Protein AF-0000000065802851 (afdb_homodimer)

Foldseek 3Di:
DWAFDPCLQQVFDDSVLGFWTAKDDDDDQKIKTKGWAFLDDPQQHDDPQFTQQVVVQSNQSSVVSNCLVPPQPADRQKDKFWFKKKKAFDRVQGGRDPGIFIKMKMKGKAPFDDDVSHTFWTKMKMFIDTPRHTGMIMITIIGIDHPVVVCVVCPPLALDDQPDDFAQFDDQLLQVHDDSLNGQWADDPDPQKTKGGDDCPRCNLNVDDDSFRDPSSVVSNVSSSVSNNPSVDHARQSIKIKGFAATHGNNFIKMKGKDWDDADPQQKTWIWIFIDDPRHTGMIMITIGGGDRD/DWAFDPCLQQVFDDSVLGFWTAKDDDDPQKIKTKGWAFLDDPQQHDDPQFTAQVVVQSNQSSVVSNCLVPPLPADRQKDKFWFKKKKAFDRVQGGRDPGIFIKMKMKGKAPFDDDVSHTFKTKMKMFIDTPRHTGMIMITIIGIDHPVVVCVVCPPLALDDQPDDFAQFDDQLLQVHDDSLNGQWADDPDPQKTKGGDDCPRCNLNVDDDSFRDPSSVVSNVSSSVSNNPSVDHARQSIKIKGFQATHGNNFIKMKGKDWDDADPQQKTWIWIFIDDPRHTGMIMITIGGGDRD

Nearest PDB structures (foldseek):
  2own-assembly1_A  TM=6.017E-01  e=3.616E-10  Lactiplantibacillus plantarum
  2own-assembly1_B  TM=5.780E-01  e=1.333E-09  Lactiplantibacillus plantarum
  5x04-assembly1_A  TM=5.533E-01  e=1.874E-09  Umbellularia californica
  3bnv-assembly4_H  TM=8.183E-01  e=4.400E-04  Campylobacter jejuni
  3bnv-assembly2_C  TM=6.229E-01  e=7.331E-04  Campylobacter jejuni

Organism: Streptomyces virginiae (NCBI:txid1961)

Secondary structure (DSSP, 8-state):
---PPPGGGGT-S-GGG--EEEEEEEETTEEEEEEEE-S--SSS--BTTB--THHHHHHHHHHHHHHHHHHS-PPTT-EEEEEEEEEEE-GGG-B--SS-EEEEEEEEEEEEEEETTEEEEEEEEEEEEETTEEEEEEEEEEEEE-HHHHHHHHGGGTT----PPPPPPPPGGGGT-SSGGG--EEE-SSTTEEEE---TT-TTTTSS--SS--HHHHHHHHHHHHHHH-TTS-----EEEEEE-S---SSS--EEEEEEPPPPTTS-EEEEEEEEETTEEEEEEEEEE-----/---PPPGGGGT-S-GGG--EEEEEEEETTEEEEEEEE-S--SSS--BTTB--THHHHHHHHHHHHHHHHHHS-PPTT-EEEEEEEEEEE-GGG-B--SS-EEEEEEEEEEEEEEETTEEEEEEEEEEEEETTEEEEEEEEEEEEE-HHHHHHHHGGGTT----PPPPPPPPGGGGT-SSGGG--EEE-SSTTEEEE---TT-TTTTSS--SB--HHHHHHHHHHHHHHH-TTS-----EEEEEE-S--BSSS--EEEEEEPPPPTTS-EEEEEEEEETTEEEEEEEEEE-----

Radius of gyration: 25.06 Å; Cα contacts (8 Å, |Δi|>4): 1372; chains: 2; bounding box: 52×66×61 Å

Structure (mmCIF, N/CA/C/O backbone):
data_AF-0000000065802851-model_v1
#
loop_
_entity.id
_entity.type
_entity.pdbx_description
1 polymer '2-oxo-3-(phosphooxy)propyl 3-oxoalkanoate synthase'
#
loop_
_atom_site.group_PDB
_atom_site.id
_atom_site.type_symbol
_atom_site.label_atom_id
_atom_site.label_alt_id
_atom_site.label_comp_id
_atom_site.label_asym_id
_atom_site.label_entity_id
_atom_site.label_seq_id
_atom_site.pdbx_PDB_ins_code
_atom_site.Cartn_x
_atom_site.Cartn_y
_atom_site.Cartn_z
_atom_site.occupancy
_atom_site.B_iso_or_equiv
_atom_site.auth_seq_id
_atom_site.auth_comp_id
_atom_site.auth_asym_id
_atom_site.auth_atom_id
_atom_site.pdbx_PDB_model_num
ATOM 1 N N . MET A 1 1 ? 20.453 2.562 5.949 1 94.56 1 MET A N 1
ATOM 2 C CA . MET A 1 1 ? 19.156 3.094 5.59 1 94.56 1 MET A CA 1
ATOM 3 C C . MET A 1 1 ? 18.359 2.084 4.758 1 94.56 1 MET A C 1
ATOM 5 O O . MET A 1 1 ? 18.953 1.225 4.102 1 94.56 1 MET A O 1
ATOM 9 N N . THR A 1 2 ? 17.078 2.09 4.828 1 97.19 2 THR A N 1
ATOM 10 C CA . THR A 1 2 ? 16.234 1.016 4.312 1 97.19 2 THR A CA 1
ATOM 11 C C . THR A 1 2 ? 15.398 1.506 3.135 1 97.19 2 THR A C 1
ATOM 13 O O . THR A 1 2 ? 14.703 2.518 3.242 1 97.19 2 THR A O 1
ATOM 16 N N . SER A 1 3 ? 15.516 0.813 2.002 1 98.38 3 SER A N 1
ATOM 17 C CA . SER A 1 3 ? 14.711 1.014 0.799 1 98.38 3 SER A CA 1
ATOM 18 C C . SER A 1 3 ? 14.25 -0.317 0.214 1 98.38 3 SER A C 1
ATOM 20 O O . SER A 1 3 ? 14.727 -1.379 0.621 1 98.38 3 SER A O 1
ATOM 22 N N . THR A 1 4 ? 13.352 -0.28 -0.646 1 98.69 4 THR A N 1
ATOM 23 C CA . THR A 1 4 ? 13.023 -1.49 -1.393 1 98.69 4 THR A CA 1
ATOM 24 C C . THR A 1 4 ? 14.172 -1.878 -2.324 1 98.69 4 THR A C 1
ATOM 26 O O . THR A 1 4 ? 14.977 -1.03 -2.709 1 98.69 4 THR A O 1
ATOM 29 N N . VAL A 1 5 ? 14.281 -3.164 -2.666 1 98.75 5 VAL A N 1
ATOM 30 C CA . VAL A 1 5 ? 15.078 -3.514 -3.834 1 98.75 5 VAL A CA 1
ATOM 31 C C . VAL A 1 5 ? 14.453 -2.918 -5.09 1 98.75 5 VAL A C 1
ATOM 33 O O . VAL A 1 5 ? 13.281 -2.52 -5.078 1 98.75 5 VAL A O 1
ATOM 36 N N . PRO A 1 6 ? 15.25 -2.768 -6.207 1 98.44 6 PRO A N 1
ATOM 37 C CA . PRO A 1 6 ? 14.648 -2.262 -7.445 1 98.44 6 PRO A CA 1
ATOM 38 C C . PRO A 1 6 ? 13.445 -3.082 -7.891 1 98.44 6 PRO A C 1
ATOM 40 O O . PRO A 1 6 ? 13.492 -4.312 -7.891 1 98.44 6 PRO A O 1
ATOM 43 N N . ARG A 1 7 ? 12.375 -2.369 -8.25 1 98.38 7 ARG A N 1
ATOM 44 C CA . ARG A 1 7 ? 11.117 -3.027 -8.602 1 98.38 7 ARG A CA 1
ATOM 45 C C . ARG A 1 7 ? 11.305 -3.959 -9.797 1 98.38 7 ARG A C 1
ATOM 47 O O . ARG A 1 7 ? 10.641 -4.992 -9.891 1 98.38 7 ARG A O 1
ATOM 54 N N . GLU A 1 8 ? 12.219 -3.68 -10.711 1 97.5 8 GLU A N 1
ATOM 55 C CA . GLU A 1 8 ? 12.469 -4.492 -11.898 1 97.5 8 GLU A CA 1
ATOM 56 C C . GLU A 1 8 ? 12.992 -5.875 -11.516 1 97.5 8 GLU A C 1
ATOM 58 O O . GLU A 1 8 ? 12.719 -6.859 -12.203 1 97.5 8 GLU A O 1
ATOM 63 N N . LEU A 1 9 ? 13.648 -5.941 -10.391 1 98.12 9 LEU A N 1
ATOM 64 C CA . LEU A 1 9 ? 14.266 -7.191 -9.961 1 98.12 9 LEU A CA 1
ATOM 65 C C . LEU A 1 9 ? 13.219 -8.164 -9.43 1 98.12 9 LEU A C 1
ATOM 67 O O . LEU A 1 9 ? 13.492 -9.352 -9.273 1 98.12 9 LEU A O 1
ATOM 71 N N . VAL A 1 10 ? 12.039 -7.68 -9.156 1 97.94 10 VAL A N 1
ATOM 72 C CA . VAL A 1 10 ? 11.023 -8.555 -8.586 1 97.94 10 VAL A CA 1
ATOM 73 C C . VAL A 1 10 ? 9.781 -8.547 -9.469 1 97.94 10 VAL A C 1
ATOM 75 O O . VAL A 1 10 ? 8.703 -8.984 -9.055 1 97.94 10 VAL A O 1
ATOM 78 N N . HIS A 1 11 ? 9.859 -7.969 -10.648 1 96.06 11 HIS A N 1
ATOM 79 C CA . HIS A 1 11 ? 8.82 -7.945 -11.672 1 96.06 11 HIS A CA 1
ATOM 80 C C . HIS A 1 11 ? 7.559 -7.254 -11.156 1 96.06 11 HIS A C 1
ATOM 82 O O . HIS A 1 11 ? 6.453 -7.77 -11.328 1 96.06 11 HIS A O 1
ATOM 88 N N . ARG A 1 12 ? 7.758 -6.156 -10.539 1 97.12 12 ARG A N 1
ATOM 89 C CA . ARG A 1 12 ? 6.633 -5.316 -10.133 1 97.12 12 ARG A CA 1
ATOM 90 C C . ARG A 1 12 ? 6.68 -3.965 -10.836 1 97.12 12 ARG A C 1
ATOM 92 O O . ARG A 1 12 ? 7.762 -3.451 -11.133 1 97.12 12 ARG A O 1
ATOM 99 N N . ALA A 1 13 ? 5.484 -3.486 -11.141 1 97.19 13 ALA A N 1
ATOM 100 C CA . ALA A 1 13 ? 5.387 -2.133 -11.688 1 97.19 13 ALA A CA 1
ATOM 101 C C . ALA A 1 13 ? 5.398 -1.095 -10.562 1 97.19 13 ALA A C 1
ATOM 103 O O . ALA A 1 13 ? 6.102 -0.086 -10.656 1 97.19 13 ALA A O 1
ATOM 104 N N . ALA A 1 14 ? 4.664 -1.3 -9.516 1 97.75 14 ALA A N 1
ATOM 105 C CA . ALA A 1 14 ? 4.555 -0.364 -8.406 1 97.75 14 ALA A CA 1
ATOM 106 C C . ALA A 1 14 ? 5.625 -0.637 -7.352 1 97.75 14 ALA A C 1
ATOM 108 O O . ALA A 1 14 ? 5.734 -1.756 -6.844 1 97.75 14 ALA A O 1
ATOM 109 N N . VAL A 1 15 ? 6.355 0.389 -6.941 1 98.31 15 VAL A N 1
ATOM 110 C CA . VAL A 1 15 ? 7.328 0.233 -5.863 1 98.31 15 VAL A CA 1
ATOM 111 C C . VAL A 1 15 ? 6.605 -0.128 -4.566 1 98.31 15 VAL A C 1
ATOM 113 O O . VAL A 1 15 ? 7.152 -0.843 -3.723 1 98.31 15 VAL A O 1
ATOM 116 N N . ALA A 1 16 ? 5.332 0.239 -4.473 1 97.56 16 ALA A N 1
ATOM 117 C CA . ALA A 1 16 ? 4.527 -0.045 -3.285 1 97.56 16 ALA A CA 1
ATOM 118 C C . ALA A 1 16 ? 4.258 -1.541 -3.15 1 97.56 16 ALA A C 1
ATOM 120 O O . ALA A 1 16 ? 3.836 -2.01 -2.09 1 97.56 16 ALA A O 1
ATOM 121 N N . GLU A 1 17 ? 4.48 -2.283 -4.211 1 98.06 17 GLU A N 1
ATOM 122 C CA . GLU A 1 17 ? 4.215 -3.719 -4.199 1 98.06 17 GLU A CA 1
ATOM 123 C C . GLU A 1 17 ? 5.508 -4.516 -4.031 1 98.06 17 GLU A C 1
ATOM 125 O O . GLU A 1 17 ? 5.508 -5.742 -4.164 1 98.06 17 GLU A O 1
ATOM 130 N N . VAL A 1 18 ? 6.598 -3.84 -3.785 1 98.75 18 VAL A N 1
ATOM 131 C CA . VAL A 1 18 ? 7.871 -4.496 -3.512 1 98.75 18 VAL A CA 1
ATOM 132 C C . VAL A 1 18 ? 8.039 -4.691 -2.008 1 98.75 18 VAL A C 1
ATOM 134 O O . VAL A 1 18 ? 8.07 -3.721 -1.248 1 98.75 18 VAL A O 1
ATOM 137 N N . PHE A 1 19 ? 8.203 -5.953 -1.586 1 98.75 19 PHE A N 1
ATOM 138 C CA . PHE A 1 19 ? 8.289 -6.242 -0.159 1 98.75 19 PHE A CA 1
ATOM 139 C C . PHE A 1 19 ? 9.734 -6.469 0.261 1 98.75 19 PHE A C 1
ATOM 141 O O . PHE A 1 19 ? 10.086 -6.281 1.429 1 98.75 19 PHE A O 1
ATOM 148 N N . LEU A 1 20 ? 10.602 -6.863 -0.665 1 98.94 20 LEU A N 1
ATOM 149 C CA . LEU A 1 20 ? 12 -7.133 -0.359 1 98.94 20 LEU A CA 1
ATOM 150 C C . LEU A 1 20 ? 12.789 -5.836 -0.231 1 98.94 20 LEU A C 1
ATOM 152 O O . LEU A 1 20 ? 12.578 -4.895 -0.999 1 98.94 20 LEU A O 1
ATOM 156 N N . THR A 1 21 ? 13.766 -5.824 0.722 1 98.88 21 THR A N 1
ATOM 157 C CA . THR A 1 21 ? 14.492 -4.594 0.994 1 98.88 21 THR A CA 1
ATOM 158 C C . THR A 1 21 ? 16 -4.812 0.86 1 98.88 21 THR A C 1
ATOM 160 O O . THR A 1 21 ? 16.781 -3.859 0.918 1 98.88 21 THR A O 1
ATOM 163 N N . GLY A 1 22 ? 16.484 -6.051 0.744 1 98.75 22 GLY A N 1
ATOM 164 C CA . GLY A 1 22 ? 17.891 -6.316 0.576 1 98.75 22 GLY A CA 1
ATOM 165 C C . GLY A 1 22 ? 18.219 -7.793 0.471 1 98.75 22 GLY A C 1
ATOM 166 O O . GLY A 1 22 ? 17.359 -8.641 0.703 1 98.75 22 GLY A O 1
ATOM 167 N N . TRP A 1 23 ? 19.469 -8.07 -0.029 1 98.75 23 TRP A N 1
ATOM 168 C CA . TRP A 1 23 ? 19.891 -9.469 -0.074 1 98.75 23 TRP A CA 1
ATOM 169 C C . TRP A 1 23 ? 21.422 -9.562 -0.028 1 98.75 23 TRP A C 1
ATOM 171 O O . TRP A 1 23 ? 22.125 -8.586 -0.296 1 98.75 23 TRP A O 1
ATOM 181 N N . SER A 1 24 ? 21.891 -10.68 0.389 1 98.69 24 SER A N 1
ATOM 182 C CA . SER A 1 24 ? 23.312 -11.016 0.333 1 98.69 24 SER A CA 1
ATOM 183 C C . SER A 1 24 ? 23.516 -12.523 0.217 1 98.69 24 SER A C 1
ATOM 185 O O . SER A 1 24 ? 22.719 -13.305 0.738 1 98.69 24 SER A O 1
ATOM 187 N N . ARG A 1 25 ? 24.578 -12.883 -0.43 1 98.44 25 ARG A N 1
ATOM 188 C CA . ARG A 1 25 ? 24.953 -14.289 -0.521 1 98.44 25 ARG A CA 1
ATOM 189 C C . ARG A 1 25 ? 25.719 -14.734 0.721 1 98.44 25 ARG A C 1
ATOM 191 O O . ARG A 1 25 ? 26.688 -14.094 1.123 1 98.44 25 ARG A O 1
ATOM 198 N N . THR A 1 26 ? 25.25 -15.82 1.314 1 98.44 26 THR A N 1
ATOM 199 C CA . THR A 1 26 ? 25.875 -16.281 2.545 1 98.44 26 THR A CA 1
ATOM 200 C C . THR A 1 26 ? 26.656 -17.562 2.309 1 98.44 26 THR A C 1
ATOM 202 O O . THR A 1 26 ? 27.516 -17.938 3.105 1 98.44 26 THR A O 1
ATOM 205 N N . ALA A 1 27 ? 26.375 -18.297 1.332 1 97.31 27 ALA A N 1
ATOM 206 C CA . ALA A 1 27 ? 27.047 -19.5 0.836 1 97.31 27 ALA A CA 1
ATOM 207 C C . ALA A 1 27 ? 26.719 -19.734 -0.636 1 97.31 27 ALA A C 1
ATOM 209 O O . ALA A 1 27 ? 26.016 -18.938 -1.26 1 97.31 27 ALA A O 1
ATOM 210 N N . GLU A 1 28 ? 27.281 -20.719 -1.271 1 94.19 28 GLU A N 1
ATOM 211 C CA . GLU A 1 28 ? 27.141 -20.953 -2.705 1 94.19 28 GLU A CA 1
ATOM 212 C C . GLU A 1 28 ? 25.672 -21 -3.115 1 94.19 28 GLU A C 1
ATOM 214 O O . GLU A 1 28 ? 25.281 -20.359 -4.094 1 94.19 28 GLU A O 1
ATOM 219 N N . ASN A 1 29 ? 24.828 -21.656 -2.484 1 96.62 29 ASN A N 1
ATOM 220 C CA . ASN A 1 29 ? 23.406 -21.766 -2.83 1 96.62 29 ASN A CA 1
ATOM 221 C C . ASN A 1 29 ? 22.516 -21.266 -1.693 1 96.62 29 ASN A C 1
ATOM 223 O O . ASN A 1 29 ? 21.422 -21.781 -1.495 1 96.62 29 ASN A O 1
ATOM 227 N N . ARG A 1 30 ? 23.062 -20.422 -0.847 1 98.69 30 ARG A N 1
ATOM 228 C CA . ARG A 1 30 ? 22.312 -19.906 0.295 1 98.69 30 ARG A CA 1
ATOM 229 C C . ARG A 1 30 ? 22.391 -18.375 0.351 1 98.69 30 ARG A C 1
ATOM 231 O O . ARG A 1 30 ? 23.438 -17.797 0.121 1 98.69 30 ARG A O 1
ATOM 238 N N . PHE A 1 31 ? 21.281 -17.781 0.637 1 98.88 31 PHE A N 1
ATOM 239 C CA . PHE A 1 31 ? 21.188 -16.328 0.618 1 98.88 31 PHE A CA 1
ATOM 240 C C . PHE A 1 31 ? 20.422 -15.828 1.84 1 98.88 31 PHE A C 1
ATOM 242 O O . PHE A 1 31 ? 19.531 -16.5 2.348 1 98.88 31 PHE A O 1
ATOM 249 N N . ALA A 1 32 ? 20.781 -14.664 2.359 1 98.94 32 ALA A N 1
ATOM 250 C CA . ALA A 1 32 ? 20.047 -13.891 3.355 1 98.94 32 ALA A CA 1
ATOM 251 C C . ALA A 1 32 ? 19.359 -12.688 2.717 1 98.94 32 ALA A C 1
ATOM 253 O O . ALA A 1 32 ? 20 -11.922 1.985 1 98.94 32 ALA A O 1
ATOM 254 N N . LEU A 1 33 ? 18.109 -12.594 2.904 1 98.94 33 LEU A N 1
ATOM 255 C CA . LEU A 1 33 ? 17.375 -11.43 2.408 1 98.94 33 LEU A CA 1
ATOM 256 C C . LEU A 1 33 ? 16.688 -10.703 3.547 1 98.94 33 LEU A C 1
ATOM 258 O O . LEU A 1 33 ? 16.641 -11.195 4.676 1 98.94 33 LEU A O 1
ATOM 262 N N . THR A 1 34 ? 16.266 -9.461 3.314 1 98.94 34 THR A N 1
ATOM 263 C CA . THR A 1 34 ? 15.422 -8.68 4.203 1 98.94 34 THR A CA 1
ATOM 264 C C . THR A 1 34 ? 14.164 -8.203 3.475 1 98.94 34 THR A C 1
ATOM 266 O O . THR A 1 34 ? 14.18 -8.031 2.254 1 98.94 34 THR A O 1
ATOM 269 N N . ALA A 1 35 ? 13.125 -8.086 4.207 1 98.94 35 ALA A N 1
ATOM 270 C CA . ALA A 1 35 ? 11.836 -7.641 3.695 1 98.94 35 ALA A CA 1
ATOM 271 C C . ALA A 1 35 ? 11.062 -6.859 4.758 1 98.94 35 ALA A C 1
ATOM 273 O O . ALA A 1 35 ? 11.477 -6.809 5.918 1 98.94 35 ALA A O 1
ATOM 274 N N . GLN A 1 36 ? 10 -6.238 4.348 1 98.88 36 GLN A N 1
ATOM 275 C CA . GLN A 1 36 ? 9.102 -5.578 5.293 1 98.88 36 GLN A CA 1
ATOM 276 C C . GLN A 1 36 ? 7.645 -5.746 4.871 1 98.88 36 GLN A C 1
ATOM 278 O O . GLN A 1 36 ? 7.309 -5.574 3.699 1 98.88 36 GLN A O 1
ATOM 283 N N . TRP A 1 37 ? 6.797 -6.203 5.797 1 98.56 37 TRP A N 1
ATOM 284 C CA . TRP A 1 37 ? 5.352 -6.227 5.598 1 98.56 37 TRP A CA 1
ATOM 285 C C . TRP A 1 37 ? 4.699 -4.988 6.199 1 98.56 37 TRP A C 1
ATOM 287 O O . TRP A 1 37 ? 4.895 -4.688 7.379 1 98.56 37 TRP A O 1
ATOM 297 N N . PRO A 1 38 ? 3.973 -4.262 5.355 1 97.62 38 PRO A N 1
ATOM 298 C CA . PRO A 1 38 ? 3.275 -3.096 5.902 1 97.62 38 PRO A CA 1
ATOM 299 C C . PRO A 1 38 ? 2.107 -3.479 6.809 1 97.62 38 PRO A C 1
ATOM 301 O O . PRO A 1 38 ? 1.514 -4.547 6.637 1 97.62 38 PRO A O 1
ATOM 304 N N . ARG A 1 39 ? 1.733 -2.605 7.73 1 96.5 39 ARG A N 1
ATOM 305 C CA . ARG A 1 39 ? 0.618 -2.861 8.633 1 96.5 39 ARG A CA 1
ATOM 306 C C . ARG A 1 39 ? -0.709 -2.855 7.887 1 96.5 39 ARG A C 1
ATOM 308 O O . ARG A 1 39 ? -1.67 -3.504 8.305 1 96.5 39 ARG A O 1
ATOM 315 N N . ALA A 1 40 ? -0.697 -2.057 6.801 1 95.25 40 ALA A N 1
ATOM 316 C CA . ALA A 1 40 ? -1.895 -1.966 5.969 1 95.25 40 ALA A CA 1
ATOM 317 C C . ALA A 1 40 ? -1.545 -2.096 4.492 1 95.25 40 ALA A C 1
ATOM 319 O O . ALA A 1 40 ? -0.533 -1.557 4.035 1 95.25 40 ALA A O 1
ATOM 320 N N . HIS A 1 41 ? -2.305 -2.801 3.781 1 96.56 41 HIS A N 1
ATOM 321 C CA . HIS A 1 41 ? -2.199 -3.021 2.344 1 96.56 41 HIS A CA 1
ATOM 322 C C . HIS A 1 41 ? -3.576 -3.023 1.685 1 96.56 41 HIS A C 1
ATOM 324 O O . HIS A 1 41 ? -4.559 -3.461 2.287 1 96.56 41 HIS A O 1
ATOM 330 N N . SER A 1 42 ? -3.658 -2.553 0.519 1 95.12 42 SER A N 1
ATOM 331 C CA . SER A 1 42 ? -4.945 -2.35 -0.142 1 95.12 42 SER A CA 1
ATOM 332 C C . SER A 1 42 ? -5.613 -3.68 -0.47 1 95.12 42 SER A C 1
ATOM 334 O O . SER A 1 42 ? -6.836 -3.75 -0.605 1 95.12 42 SER A O 1
ATOM 336 N N . TYR A 1 43 ? -4.852 -4.719 -0.57 1 96.5 43 TYR A N 1
ATOM 337 C CA . TYR A 1 43 ? -5.383 -6.012 -0.982 1 96.5 43 TYR A CA 1
ATOM 338 C C . TYR A 1 43 ? -5.102 -7.078 0.07 1 96.5 43 TYR A C 1
ATOM 340 O O . TYR A 1 43 ? -6.008 -7.809 0.481 1 96.5 43 TYR A O 1
ATOM 348 N N . PHE A 1 44 ? -3.855 -7.152 0.553 1 96.38 44 PHE A N 1
ATOM 349 C CA . PHE A 1 44 ? -3.467 -8.078 1.607 1 96.38 44 PHE A CA 1
ATOM 350 C C . PHE A 1 44 ? -3.805 -7.512 2.98 1 96.38 44 PHE A C 1
ATOM 352 O O . PHE A 1 44 ? -2.912 -7.105 3.727 1 96.38 44 PHE A O 1
ATOM 359 N N . THR A 1 45 ? -5.043 -7.586 3.309 1 93.19 45 THR A N 1
ATOM 360 C CA . THR A 1 45 ? -5.516 -6.977 4.547 1 93.19 45 THR A CA 1
ATOM 361 C C . THR A 1 45 ? -5.383 -7.949 5.715 1 93.19 45 THR A C 1
ATOM 363 O O . THR A 1 45 ? -5.523 -9.164 5.539 1 93.19 45 THR A O 1
ATOM 366 N N . PRO A 1 46 ? -5.113 -7.402 6.82 1 90.69 46 PRO A N 1
ATOM 367 C CA . PRO A 1 46 ? -5.051 -8.281 7.992 1 90.69 46 PRO A CA 1
ATOM 368 C C . PRO A 1 46 ? -6.359 -9.023 8.242 1 90.69 46 PRO A C 1
ATOM 370 O O . PRO A 1 46 ? -7.438 -8.492 7.965 1 90.69 46 PRO A O 1
ATOM 373 N N . VAL A 1 47 ? -6.258 -10.242 8.695 1 86.19 47 VAL A N 1
ATOM 374 C CA . VAL A 1 47 ? -7.395 -11.078 9.07 1 86.19 47 VAL A CA 1
ATOM 375 C C . VAL A 1 47 ? -7.32 -11.406 10.555 1 86.19 47 VAL A C 1
ATOM 377 O O . VAL A 1 47 ? -6.359 -12.023 11.016 1 86.19 47 VAL A O 1
ATOM 380 N N . ASN A 1 48 ? -8.312 -10.961 11.25 1 84.06 48 ASN A N 1
ATOM 381 C CA . ASN A 1 48 ? -8.359 -11.172 12.688 1 84.06 48 ASN A CA 1
ATOM 382 C C . ASN A 1 48 ? -7.07 -10.719 13.367 1 84.06 48 ASN A C 1
ATOM 384 O O . ASN A 1 48 ? -6.5 -11.453 14.18 1 84.06 48 ASN A O 1
ATOM 388 N N . GLY A 1 49 ? -6.484 -9.641 12.898 1 90.19 49 GLY A N 1
ATOM 389 C CA . GLY A 1 49 ? -5.332 -9.023 13.531 1 90.19 49 GLY A CA 1
ATOM 390 C C . GLY A 1 49 ? -4.008 -9.594 13.055 1 90.19 49 GLY A C 1
ATOM 391 O O . GLY A 1 49 ? -2.943 -9.148 13.477 1 90.19 49 GLY A O 1
ATOM 392 N N . CYS A 1 50 ? -4.086 -10.578 12.164 1 94.56 50 CYS A N 1
ATOM 393 C CA . CYS A 1 50 ? -2.885 -11.219 11.641 1 94.56 50 CYS A CA 1
ATOM 394 C C . CYS A 1 50 ? -2.604 -10.773 10.211 1 94.56 50 CYS A C 1
ATOM 396 O O . CYS A 1 50 ? -3.529 -10.484 9.453 1 94.56 50 CYS A O 1
ATOM 398 N N . TYR A 1 51 ? -1.311 -10.719 9.961 1 97.31 51 TYR A N 1
ATOM 399 C CA . TYR A 1 51 ? -0.958 -10.445 8.578 1 97.31 51 TYR A CA 1
ATOM 400 C C . TYR A 1 51 ? -1.604 -11.453 7.637 1 97.31 51 TYR A C 1
ATOM 402 O O . TYR A 1 51 ? -1.736 -12.633 7.98 1 97.31 51 TYR A O 1
ATOM 410 N N . ASP A 1 52 ? -2.057 -11 6.523 1 96.81 52 ASP A N 1
ATOM 411 C CA . ASP A 1 52 ? -2.553 -11.891 5.477 1 96.81 52 ASP A CA 1
ATOM 412 C C . ASP A 1 52 ? -1.49 -12.914 5.078 1 96.81 52 ASP A C 1
ATOM 414 O O . ASP A 1 52 ? -0.407 -12.547 4.621 1 96.81 52 ASP A O 1
ATOM 418 N N . PRO A 1 53 ? -1.754 -14.203 5.172 1 97.88 53 PRO A N 1
ATOM 419 C CA . PRO A 1 53 ? -0.75 -15.219 4.848 1 97.88 53 PRO A CA 1
ATOM 420 C C . PRO A 1 53 ? -0.28 -15.141 3.396 1 97.88 53 PRO A C 1
ATOM 422 O O . PRO A 1 53 ? 0.836 -15.562 3.082 1 97.88 53 PRO A O 1
ATOM 425 N N . LEU A 1 54 ? -1.073 -14.586 2.516 1 97.94 54 LEU A N 1
ATOM 426 C CA . LEU A 1 54 ? -0.659 -14.492 1.119 1 97.94 54 LEU A CA 1
ATOM 427 C C . LEU A 1 54 ? 0.466 -13.477 0.953 1 97.94 54 LEU A C 1
ATOM 429 O O . LEU A 1 54 ? 1.128 -13.445 -0.087 1 97.94 54 LEU A O 1
ATOM 433 N N . LEU A 1 55 ? 0.729 -12.641 1.95 1 98.38 55 LEU A N 1
ATOM 434 C CA . LEU A 1 55 ? 1.943 -11.836 1.954 1 98.38 55 LEU A CA 1
ATOM 435 C C . LEU A 1 55 ? 3.186 -12.719 1.916 1 98.38 55 LEU A C 1
ATOM 437 O O . LEU A 1 55 ? 4.18 -12.367 1.277 1 98.38 55 LEU A O 1
ATOM 441 N N . ALA A 1 56 ? 3.08 -13.812 2.666 1 98.69 56 ALA A N 1
ATOM 442 C CA . ALA A 1 56 ? 4.195 -14.75 2.641 1 98.69 56 ALA A CA 1
ATOM 443 C C . ALA A 1 56 ? 4.406 -15.312 1.238 1 98.69 56 ALA A C 1
ATOM 445 O O . ALA A 1 56 ? 5.539 -15.367 0.748 1 98.69 56 ALA A O 1
ATOM 446 N N . SER A 1 57 ? 3.33 -15.711 0.596 1 98.69 57 SER A N 1
ATOM 447 C CA . SER A 1 57 ? 3.418 -16.25 -0.758 1 98.69 57 SER A CA 1
ATOM 448 C C . SER A 1 57 ? 4.055 -15.242 -1.712 1 98.69 57 SER A C 1
ATOM 450 O O . SER A 1 57 ? 4.953 -15.586 -2.479 1 98.69 57 SER A O 1
ATOM 452 N N . GLU A 1 58 ? 3.57 -14.023 -1.661 1 98.56 58 GLU A N 1
ATOM 453 C CA . GLU A 1 58 ? 4.09 -12.984 -2.549 1 98.56 58 GLU A CA 1
ATOM 454 C C . GLU A 1 58 ? 5.555 -12.688 -2.246 1 98.56 58 GLU A C 1
ATOM 456 O O . GLU A 1 58 ? 6.348 -12.445 -3.16 1 98.56 58 GLU A O 1
ATOM 461 N N . THR A 1 59 ? 5.922 -12.648 -0.969 1 98.88 59 THR A N 1
ATOM 462 C CA . THR A 1 59 ? 7.312 -12.43 -0.58 1 98.88 59 THR A CA 1
ATOM 463 C C . THR A 1 59 ? 8.203 -13.539 -1.12 1 98.88 59 THR A C 1
ATOM 465 O O . THR A 1 59 ? 9.266 -13.273 -1.695 1 98.88 59 THR A O 1
ATOM 468 N N . ILE A 1 60 ? 7.746 -14.766 -0.952 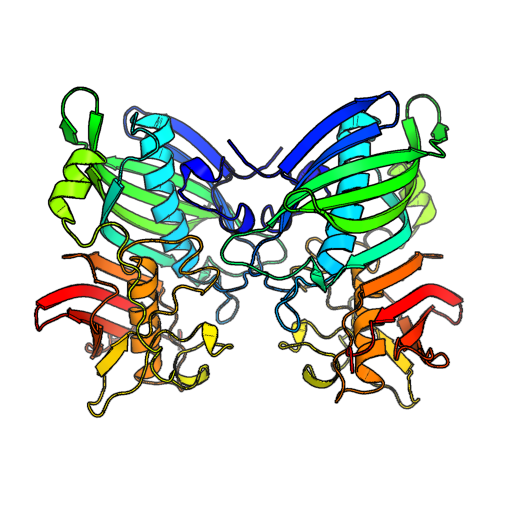1 98.88 60 ILE A N 1
ATOM 469 C CA . ILE A 1 60 ? 8.484 -15.93 -1.435 1 98.88 60 ILE A CA 1
ATOM 470 C C . ILE A 1 60 ? 8.633 -15.859 -2.953 1 98.88 60 ILE A C 1
ATOM 472 O O . ILE A 1 60 ? 9.711 -16.109 -3.492 1 98.88 60 ILE A O 1
ATOM 476 N N . ARG A 1 61 ? 7.578 -15.547 -3.641 1 98.62 61 ARG A N 1
ATOM 477 C CA . ARG A 1 61 ? 7.633 -15.391 -5.09 1 98.62 61 ARG A CA 1
ATOM 478 C C . ARG A 1 61 ? 8.68 -14.352 -5.488 1 98.62 61 ARG A C 1
ATOM 480 O O . ARG A 1 61 ? 9.469 -14.578 -6.41 1 98.62 61 ARG A O 1
ATOM 487 N N . GLN A 1 62 ? 8.734 -13.172 -4.82 1 98.69 62 GLN A N 1
ATOM 488 C CA . GLN A 1 62 ? 9.68 -12.102 -5.133 1 98.69 62 GLN A CA 1
ATOM 489 C C . GLN A 1 62 ? 11.117 -12.555 -4.902 1 98.69 62 GLN A C 1
ATOM 491 O O . GLN A 1 62 ? 12.031 -12.148 -5.633 1 98.69 62 GLN A O 1
ATOM 496 N N . VAL A 1 63 ? 11.289 -13.406 -3.928 1 98.88 63 VAL A N 1
ATOM 497 C CA . VAL A 1 63 ? 12.617 -13.945 -3.643 1 98.88 63 VAL A CA 1
ATOM 498 C C . VAL A 1 63 ? 13.172 -14.641 -4.883 1 98.88 63 VAL A C 1
ATOM 500 O O . VAL A 1 63 ? 14.305 -14.375 -5.301 1 98.88 63 VAL A O 1
ATOM 503 N N . GLY A 1 64 ? 12.359 -15.508 -5.469 1 98.44 64 GLY A N 1
ATOM 504 C CA . GLY A 1 64 ? 12.805 -16.25 -6.641 1 98.44 64 GLY A CA 1
ATOM 505 C C . GLY A 1 64 ? 13.18 -15.352 -7.805 1 98.44 64 GLY A C 1
ATOM 506 O O . GLY A 1 64 ? 14.227 -15.539 -8.43 1 98.44 64 GLY A O 1
ATOM 507 N N . THR A 1 65 ? 12.352 -14.391 -8.078 1 97.75 65 THR A N 1
ATOM 508 C CA . THR A 1 65 ? 12.594 -13.484 -9.195 1 97.75 65 THR A CA 1
ATOM 509 C C . THR A 1 65 ? 13.844 -12.641 -8.945 1 97.75 65 THR A C 1
ATOM 511 O O . THR A 1 65 ? 14.68 -12.484 -9.828 1 97.75 65 THR A O 1
ATOM 514 N N . LEU A 1 66 ? 13.984 -12.109 -7.707 1 98.62 66 LEU A N 1
ATOM 515 C CA . LEU A 1 66 ? 15.141 -11.289 -7.348 1 98.62 66 LEU A CA 1
ATOM 516 C C . LEU A 1 66 ? 16.438 -12.062 -7.547 1 98.62 66 LEU A C 1
ATOM 518 O O . LEU A 1 66 ? 17.344 -11.586 -8.234 1 98.62 66 LEU A O 1
ATOM 522 N N . LEU A 1 67 ? 16.5 -13.227 -6.984 1 98.25 67 LEU A N 1
ATOM 523 C CA . LEU A 1 67 ? 17.75 -13.984 -7.02 1 98.25 67 LEU A CA 1
ATOM 524 C C . LEU A 1 67 ? 18.078 -14.414 -8.445 1 98.25 67 LEU A C 1
ATOM 526 O O . LEU A 1 67 ? 19.266 -14.484 -8.812 1 98.25 67 LEU A O 1
ATOM 530 N N . SER A 1 68 ? 17.062 -14.742 -9.234 1 97.44 68 SER A N 1
ATOM 531 C CA . SER A 1 68 ? 17.281 -15.133 -10.625 1 97.44 68 SER A CA 1
ATOM 532 C C . SER A 1 68 ? 18.031 -14.047 -11.391 1 97.44 68 SER A C 1
ATOM 534 O O . SER A 1 68 ? 19.016 -14.328 -12.086 1 97.44 68 SER A O 1
ATOM 536 N N . HIS A 1 69 ? 17.609 -12.844 -11.234 1 96.94 69 HIS A N 1
ATOM 537 C CA . HIS A 1 69 ? 18.219 -11.734 -11.961 1 96.94 69 HIS A CA 1
ATOM 538 C C . HIS A 1 69 ? 19.531 -11.32 -11.312 1 96.94 69 HIS A C 1
ATOM 540 O O . HIS A 1 69 ? 20.531 -11.102 -12.016 1 96.94 69 HIS A O 1
ATOM 546 N N . ALA A 1 70 ? 19.594 -11.195 -10.039 1 97.06 70 ALA A N 1
ATOM 547 C CA . ALA A 1 70 ? 20.703 -10.562 -9.336 1 97.06 70 ALA A CA 1
ATOM 548 C C . ALA A 1 70 ? 21.859 -11.531 -9.148 1 97.06 70 ALA A C 1
ATOM 550 O O . ALA A 1 70 ? 23.031 -11.117 -9.094 1 97.06 70 ALA A O 1
ATOM 551 N N . GLU A 1 71 ? 21.531 -12.844 -9.047 1 96.44 71 GLU A N 1
ATOM 552 C CA . GLU A 1 71 ? 22.578 -13.758 -8.602 1 96.44 71 GLU A CA 1
ATOM 553 C C . GLU A 1 71 ? 22.781 -14.891 -9.609 1 96.44 71 GLU A C 1
ATOM 555 O O . GLU A 1 71 ? 23.844 -15.516 -9.625 1 96.44 71 GLU A O 1
ATOM 560 N N . PHE A 1 72 ? 21.797 -15.125 -10.484 1 96 72 PHE A N 1
ATOM 561 C CA . PHE A 1 72 ? 21.922 -16.312 -11.328 1 96 72 PHE A CA 1
ATOM 562 C C . PHE A 1 72 ? 21.922 -15.922 -12.805 1 96 72 PHE A C 1
ATOM 564 O O . PHE A 1 72 ? 21.734 -16.781 -13.68 1 96 72 PHE A O 1
ATOM 571 N N . GLY A 1 73 ? 21.984 -14.648 -13.102 1 93.62 73 GLY A N 1
ATOM 572 C CA . GLY A 1 73 ? 22.312 -14.164 -14.43 1 93.62 73 GLY A CA 1
ATOM 573 C C . GLY A 1 73 ? 21.156 -14.203 -15.398 1 93.62 73 GLY A C 1
ATOM 574 O O . GLY A 1 73 ? 21.359 -14.203 -16.609 1 93.62 73 GLY A O 1
ATOM 575 N N . VAL A 1 74 ? 20.016 -14.312 -14.891 1 96.25 74 VAL A N 1
ATOM 576 C CA . VAL A 1 74 ? 18.844 -14.305 -15.773 1 96.25 74 VAL A CA 1
ATOM 577 C C . VAL A 1 74 ? 18.609 -12.898 -16.312 1 96.25 74 VAL A C 1
ATOM 579 O O . VAL A 1 74 ? 18.578 -11.93 -15.547 1 96.25 74 VAL A O 1
ATOM 582 N N . SER A 1 75 ? 18.531 -12.75 -17.641 1 94.06 75 SER A N 1
ATOM 583 C CA . SER A 1 75 ? 18.328 -11.453 -18.281 1 94.06 75 SER A CA 1
ATOM 584 C C . SER A 1 75 ? 16.922 -10.914 -18 1 94.06 75 SER A C 1
ATOM 586 O O . SER A 1 75 ? 15.984 -11.688 -17.828 1 94.06 75 SER A O 1
ATOM 588 N N . PHE A 1 76 ? 17.062 -9.5 -18.141 1 91.19 76 PHE A N 1
ATOM 589 C CA . PHE A 1 76 ? 15.75 -8.883 -18.062 1 91.19 76 PHE A CA 1
ATOM 590 C C . PHE A 1 76 ? 14.922 -9.203 -19.297 1 91.19 76 PHE A C 1
ATOM 592 O O . PHE A 1 76 ? 15.461 -9.266 -20.406 1 91.19 76 PHE A O 1
ATOM 599 N N . GLY A 1 77 ? 13.828 -9.734 -19.359 1 89 77 GLY A N 1
ATOM 600 C CA . GLY A 1 77 ? 12.969 -10.109 -20.469 1 89 77 GLY A CA 1
ATOM 601 C C . GLY A 1 77 ? 12.602 -11.578 -20.469 1 89 77 GLY A C 1
ATOM 602 O O . GLY A 1 77 ? 11.656 -11.984 -21.156 1 89 77 GLY A O 1
ATOM 603 N N . ASP A 1 78 ? 13.555 -12.289 -19.875 1 92.88 78 ASP A N 1
ATOM 604 C CA . ASP A 1 78 ? 13.211 -13.703 -19.766 1 92.88 78 ASP A CA 1
ATOM 605 C C . ASP A 1 78 ? 11.875 -13.891 -19.047 1 92.88 78 ASP A C 1
ATOM 607 O O . ASP A 1 78 ? 11.477 -13.047 -18.25 1 92.88 78 ASP A O 1
ATOM 611 N N . GLN A 1 79 ? 11.281 -14.992 -19.469 1 92.44 79 GLN A N 1
ATOM 612 C CA . GLN A 1 79 ? 9.984 -15.312 -18.875 1 92.44 79 GLN A CA 1
ATOM 613 C C . GLN A 1 79 ? 10.117 -16.406 -17.812 1 92.44 79 GLN A C 1
ATOM 615 O O . GLN A 1 79 ? 10.961 -17.297 -17.938 1 92.44 79 GLN A O 1
ATOM 620 N N . PHE A 1 80 ? 9.312 -16.25 -16.781 1 94 80 PHE A N 1
ATOM 621 C CA . PHE A 1 80 ? 9.32 -17.203 -15.68 1 94 80 PHE A CA 1
ATOM 622 C C . PHE A 1 80 ? 8.078 -18.078 -15.711 1 94 80 PHE A C 1
ATOM 624 O O . PHE A 1 80 ? 6.961 -17.578 -15.844 1 94 80 PHE A O 1
ATOM 631 N N . LEU A 1 81 ? 8.273 -19.391 -15.617 1 94.19 81 LEU A N 1
ATOM 632 C CA . LEU A 1 81 ? 7.203 -20.375 -15.5 1 94.19 81 LEU A CA 1
ATOM 633 C C . LEU A 1 81 ? 7.207 -21.016 -14.117 1 94.19 81 LEU A C 1
ATOM 635 O O . LEU A 1 81 ? 8.023 -21.906 -13.836 1 94.19 81 LEU A O 1
ATOM 639 N N . MET A 1 82 ? 6.305 -20.641 -13.32 1 95.62 82 MET A N 1
ATOM 640 C CA . MET A 1 82 ? 6.23 -21.172 -11.961 1 95.62 82 MET A CA 1
ATOM 641 C C . MET A 1 82 ? 5.52 -22.516 -11.945 1 95.62 82 MET A C 1
ATOM 643 O O . MET A 1 82 ? 4.449 -22.672 -12.539 1 95.62 82 MET A O 1
ATOM 647 N N . TRP A 1 83 ? 6.074 -23.5 -11.289 1 97.69 83 TRP A N 1
ATOM 648 C CA . TRP A 1 83 ? 5.512 -24.844 -11.195 1 97.69 83 TRP A CA 1
ATOM 649 C C . TRP A 1 83 ? 4.754 -25.031 -9.891 1 97.69 83 TRP A C 1
ATOM 651 O O . TRP A 1 83 ? 3.686 -25.641 -9.867 1 97.69 83 TRP A O 1
ATOM 661 N N . ASP A 1 84 ? 5.355 -24.562 -8.891 1 98.62 84 ASP A N 1
ATOM 662 C CA . ASP A 1 84 ? 4.688 -24.672 -7.598 1 98.62 84 ASP A CA 1
ATOM 663 C C . ASP A 1 84 ? 5.102 -23.531 -6.672 1 98.62 84 ASP A C 1
ATOM 665 O O . ASP A 1 84 ? 6.141 -22.906 -6.883 1 98.62 84 ASP A O 1
ATOM 669 N N . LEU A 1 85 ? 4.332 -23.188 -5.738 1 98.88 85 LEU A N 1
ATOM 670 C CA . LEU A 1 85 ? 4.52 -22.219 -4.668 1 98.88 85 LEU A CA 1
ATOM 671 C C . LEU A 1 85 ? 3.773 -22.641 -3.408 1 98.88 85 LEU A C 1
ATOM 673 O O . LEU A 1 85 ? 2.6 -23.016 -3.473 1 98.88 85 LEU A O 1
ATOM 677 N N . HIS A 1 86 ? 4.445 -22.688 -2.301 1 98.88 86 HIS A N 1
ATOM 678 C CA . HIS A 1 86 ? 3.785 -23.078 -1.061 1 98.88 86 HIS A CA 1
ATOM 679 C C . HIS A 1 86 ? 4.227 -22.188 0.1 1 98.88 86 HIS A C 1
ATOM 681 O O . HIS A 1 86 ? 5.309 -21.594 0.058 1 98.88 86 HIS A O 1
ATOM 687 N N . HIS A 1 87 ? 3.383 -22.047 1.057 1 98.88 87 HIS A N 1
ATOM 688 C CA . HIS A 1 87 ? 3.723 -21.359 2.297 1 98.88 87 HIS A CA 1
ATOM 689 C C . HIS A 1 87 ? 3.092 -22.047 3.5 1 98.88 87 HIS A C 1
ATOM 691 O O . HIS A 1 87 ? 2.129 -22.812 3.354 1 98.88 87 HIS A O 1
ATOM 697 N N . SER A 1 88 ? 3.641 -21.938 4.613 1 98.75 88 SER A N 1
ATOM 698 C CA . SER A 1 88 ? 3.105 -22.219 5.941 1 98.75 88 SER A CA 1
ATOM 699 C C . SER A 1 88 ? 3.355 -21.062 6.898 1 98.75 88 SER A C 1
ATOM 701 O O . SER A 1 88 ? 4.504 -20.703 7.172 1 98.75 88 SER A O 1
ATOM 703 N N . VAL A 1 89 ? 2.314 -20.469 7.391 1 98.38 89 VAL A N 1
ATOM 704 C CA . VAL A 1 89 ? 2.418 -19.328 8.281 1 98.38 89 VAL A CA 1
ATOM 705 C C . VAL A 1 89 ? 2.016 -19.734 9.695 1 98.38 89 VAL A C 1
ATOM 707 O O . VAL A 1 89 ? 1.093 -20.531 9.883 1 98.38 89 VAL A O 1
ATOM 710 N N . ARG A 1 90 ? 2.691 -19.172 10.688 1 97.19 90 ARG A N 1
ATOM 711 C CA . ARG A 1 90 ? 2.336 -19.297 12.094 1 97.19 90 ARG A CA 1
ATOM 712 C C . ARG A 1 90 ? 1.553 -18.078 12.578 1 97.19 90 ARG A C 1
ATOM 714 O O . ARG A 1 90 ? 2.143 -17.078 13 1 97.19 90 ARG A O 1
ATOM 721 N N . PRO A 1 91 ? 0.251 -18.266 12.617 1 93.94 91 PRO A N 1
ATOM 722 C CA . PRO A 1 91 ? -0.568 -17.078 12.891 1 93.94 91 PRO A CA 1
ATOM 723 C C . PRO A 1 91 ? -0.295 -16.469 14.266 1 93.94 91 PRO A C 1
ATOM 725 O O . PRO A 1 91 ? -0.398 -15.258 14.445 1 93.94 91 PRO A O 1
ATOM 728 N N . GLU A 1 92 ? 0.131 -17.266 15.219 1 93.5 92 GLU A N 1
ATOM 729 C CA . GLU A 1 92 ? 0.402 -16.781 16.562 1 93.5 92 GLU A CA 1
ATOM 730 C C . GLU A 1 92 ? 1.616 -15.867 16.594 1 93.5 92 GLU A C 1
ATOM 732 O O . GLU A 1 92 ? 1.795 -15.094 17.547 1 93.5 92 GLU A O 1
ATOM 737 N N . GLN A 1 93 ? 2.43 -15.969 15.578 1 95.44 93 GLN A N 1
ATOM 738 C CA . GLN A 1 93 ? 3.631 -15.148 15.492 1 95.44 93 GLN A CA 1
ATOM 739 C C . GLN A 1 93 ? 3.473 -14.047 14.445 1 95.44 93 GLN A C 1
ATOM 741 O O . GLN A 1 93 ? 4.387 -13.242 14.234 1 95.44 93 GLN A O 1
ATOM 746 N N . ALA A 1 94 ? 2.334 -14.016 13.805 1 95.88 94 ALA A N 1
ATOM 747 C CA . ALA A 1 94 ? 2.16 -13.125 12.664 1 95.88 94 ALA A CA 1
ATOM 748 C C . ALA A 1 94 ? 1.147 -12.023 12.969 1 95.88 94 ALA A C 1
ATOM 750 O O . ALA A 1 94 ? 0.416 -11.578 12.086 1 95.88 94 ALA A O 1
ATOM 751 N N . GLY A 1 95 ? 1.066 -11.672 14.203 1 96.19 95 GLY A N 1
ATOM 752 C CA . GLY A 1 95 ? 0.193 -10.57 14.586 1 96.19 95 GLY A CA 1
ATOM 753 C C . GLY A 1 95 ? 0.682 -9.227 14.086 1 96.19 95 GLY A C 1
ATOM 754 O O . GLY A 1 95 ? 1.885 -8.953 14.086 1 96.19 95 GLY A O 1
ATOM 755 N N . VAL A 1 96 ? -0.261 -8.391 13.664 1 95.44 96 VAL A N 1
ATOM 756 C CA . VAL A 1 96 ? 0.082 -7.035 13.258 1 95.44 96 VAL A CA 1
ATOM 757 C C . VAL A 1 96 ? 0.308 -6.164 14.484 1 95.44 96 VAL A C 1
ATOM 759 O O . VAL A 1 96 ? -0.584 -6.023 15.328 1 95.44 96 VAL A O 1
ATOM 762 N N . GLY A 1 97 ? 1.445 -5.59 14.625 1 92 97 GLY A N 1
ATOM 763 C CA . GLY A 1 97 ? 1.771 -4.742 15.766 1 92 97 GLY A CA 1
ATOM 764 C C . GLY A 1 97 ? 1.666 -3.262 15.453 1 92 97 GLY A C 1
ATOM 765 O O . GLY A 1 97 ? 0.877 -2.857 14.594 1 92 97 GLY A O 1
ATOM 766 N N . ALA A 1 98 ? 2.416 -2.469 16.203 1 90.38 98 ALA A N 1
ATOM 767 C CA . ALA A 1 98 ? 2.352 -1.012 16.109 1 90.38 98 ALA A CA 1
ATOM 768 C C . ALA A 1 98 ? 3.287 -0.484 15.023 1 90.38 98 ALA A C 1
ATOM 770 O O . ALA A 1 98 ? 3.271 0.708 14.711 1 90.38 98 ALA A O 1
ATOM 771 N N . ALA A 1 99 ? 4.094 -1.352 14.492 1 94 99 ALA A N 1
ATOM 772 C CA . ALA A 1 99 ? 5.039 -1.009 13.43 1 94 99 ALA A CA 1
ATOM 773 C C . ALA A 1 99 ? 5.016 -2.049 12.32 1 94 99 ALA A C 1
ATOM 775 O O . ALA A 1 99 ? 4.535 -3.168 12.516 1 94 99 ALA A O 1
ATOM 776 N N . PRO A 1 100 ? 5.438 -1.646 11.102 1 97.12 100 PRO A N 1
ATOM 777 C CA . PRO A 1 100 ? 5.586 -2.674 10.07 1 97.12 100 PRO A CA 1
ATOM 778 C C . PRO A 1 100 ? 6.5 -3.818 10.508 1 97.12 100 PRO A C 1
ATOM 780 O O . PRO A 1 100 ? 7.34 -3.641 11.391 1 97.12 100 PRO A O 1
ATOM 783 N N . ALA A 1 101 ? 6.293 -4.965 9.961 1 97.75 101 ALA A N 1
ATOM 784 C CA . ALA A 1 101 ? 7.117 -6.117 10.312 1 97.75 101 ALA A CA 1
ATOM 785 C C . ALA A 1 101 ? 8.406 -6.129 9.5 1 97.75 101 ALA A C 1
ATOM 787 O O . ALA A 1 101 ? 8.383 -6.305 8.281 1 97.75 101 ALA A O 1
ATOM 788 N N . ASP A 1 102 ? 9.5 -5.914 10.164 1 98.19 102 ASP A N 1
ATOM 789 C CA . ASP A 1 102 ? 10.805 -6.129 9.547 1 98.19 102 ASP A CA 1
ATOM 790 C C . ASP A 1 102 ? 11.18 -7.609 9.562 1 98.19 102 ASP A C 1
ATOM 792 O O . ASP A 1 102 ? 11.266 -8.219 10.633 1 98.19 102 ASP A O 1
ATOM 796 N N . LEU A 1 103 ? 11.461 -8.141 8.391 1 98.81 103 LEU A N 1
ATOM 797 C CA . LEU A 1 103 ? 11.664 -9.578 8.266 1 98.81 103 LEU A CA 1
ATOM 798 C C . LEU A 1 103 ? 13.094 -9.898 7.832 1 98.81 103 LEU A C 1
ATOM 800 O O . LEU A 1 103 ? 13.711 -9.117 7.102 1 98.81 103 LEU A O 1
ATOM 804 N N . GLU A 1 104 ? 13.547 -10.969 8.297 1 98.88 104 GLU A N 1
ATOM 805 C CA . GLU A 1 104 ? 14.75 -11.633 7.797 1 98.88 104 GLU A CA 1
ATOM 806 C C . GLU A 1 104 ? 14.414 -12.961 7.141 1 98.88 104 GLU A C 1
ATOM 808 O O . GLU A 1 104 ? 13.609 -13.734 7.672 1 98.88 104 GLU A O 1
ATOM 813 N N . LEU A 1 105 ? 14.984 -13.188 5.988 1 98.94 105 LEU A N 1
ATOM 814 C CA . LEU A 1 105 ? 14.727 -14.422 5.254 1 98.94 105 LEU A CA 1
ATOM 815 C C . LEU A 1 105 ? 16 -15.234 5.078 1 98.94 105 LEU A C 1
ATOM 817 O O . LEU A 1 105 ? 17.062 -14.68 4.789 1 98.94 105 LEU A O 1
ATOM 821 N N . ASP A 1 106 ? 15.906 -16.484 5.305 1 98.94 106 ASP A N 1
ATOM 822 C CA . ASP A 1 106 ? 16.922 -17.453 4.926 1 98.94 106 ASP A CA 1
ATOM 823 C C . ASP A 1 106 ? 16.469 -18.297 3.736 1 98.94 106 ASP A C 1
ATOM 825 O O . ASP A 1 106 ? 15.414 -18.922 3.779 1 98.94 106 ASP A O 1
ATOM 829 N N . VAL A 1 107 ? 17.281 -18.312 2.67 1 98.94 107 VAL A N 1
ATOM 830 C CA . VAL A 1 107 ? 16.875 -18.953 1.423 1 98.94 107 VAL A CA 1
ATOM 831 C C . VAL A 1 107 ? 17.906 -20 1.016 1 98.94 107 VAL A C 1
ATOM 833 O O . VAL A 1 107 ? 19.094 -19.719 0.96 1 98.94 107 VAL A O 1
ATOM 836 N N . ILE A 1 108 ? 17.469 -21.141 0.75 1 98.88 108 ILE A N 1
ATOM 837 C CA . ILE A 1 108 ? 18.297 -22.219 0.23 1 98.88 108 ILE A CA 1
ATOM 838 C C . ILE A 1 108 ? 17.812 -22.625 -1.155 1 98.88 108 ILE A C 1
ATOM 840 O O . ILE A 1 108 ? 16.672 -23.062 -1.312 1 98.88 108 ILE A O 1
ATOM 844 N N . CYS A 1 109 ? 18.703 -22.516 -2.141 1 98.56 109 CYS A N 1
ATOM 845 C CA . CYS A 1 109 ? 18.391 -22.906 -3.51 1 98.56 109 CYS A CA 1
ATOM 846 C C . CYS A 1 109 ? 18.844 -24.344 -3.787 1 98.56 109 CYS A C 1
ATOM 848 O O . CYS A 1 109 ? 19.891 -24.766 -3.309 1 98.56 109 CYS A O 1
ATOM 850 N N . SER A 1 110 ? 18.062 -25.031 -4.484 1 98.38 110 SER A N 1
ATOM 851 C CA . SER A 1 110 ? 18.359 -26.406 -4.883 1 98.38 110 SER A CA 1
ATOM 852 C C . SER A 1 110 ? 17.859 -26.703 -6.285 1 98.38 110 SER A C 1
ATOM 854 O O . SER A 1 110 ? 17.156 -25.875 -6.887 1 98.38 110 SER A O 1
ATOM 856 N N . ASP A 1 111 ? 18.297 -27.891 -6.855 1 97.62 111 ASP A N 1
ATOM 857 C CA . ASP A 1 111 ? 17.891 -28.328 -8.188 1 97.62 111 ASP A CA 1
ATOM 858 C C . ASP A 1 111 ? 18.141 -27.219 -9.219 1 97.62 111 ASP A C 1
ATOM 860 O O . ASP A 1 111 ? 17.234 -26.875 -9.992 1 97.62 111 ASP A O 1
ATOM 864 N N . ILE A 1 112 ? 19.281 -26.641 -9.086 1 97.19 112 ILE A N 1
ATOM 865 C CA . ILE A 1 112 ? 19.656 -25.562 -9.992 1 97.19 112 ILE A CA 1
ATOM 866 C C . ILE A 1 112 ? 20.078 -26.141 -11.336 1 97.19 112 ILE A C 1
ATOM 868 O O . ILE A 1 112 ? 21.094 -26.844 -11.43 1 97.19 112 ILE A O 1
ATOM 872 N N . ARG A 1 113 ? 19.297 -25.859 -12.312 1 97.06 113 ARG A N 1
ATOM 873 C CA . ARG A 1 113 ? 19.562 -26.328 -13.672 1 97.06 113 ARG A CA 1
ATOM 874 C C . ARG A 1 113 ? 20 -25.172 -14.57 1 97.06 113 ARG A C 1
ATOM 876 O O . ARG A 1 113 ? 19.453 -24.078 -14.484 1 97.06 113 ARG A O 1
ATOM 883 N N . ARG A 1 114 ? 20.984 -25.5 -15.461 1 94.38 114 ARG A N 1
ATOM 884 C CA . ARG A 1 114 ? 21.531 -24.469 -16.344 1 94.38 114 ARG A CA 1
ATOM 885 C C . ARG A 1 114 ? 21.562 -24.938 -17.797 1 94.38 114 ARG A C 1
ATOM 887 O O . ARG A 1 114 ? 21.609 -26.141 -18.047 1 94.38 114 ARG A O 1
ATOM 894 N N . ARG A 1 115 ? 21.359 -24.016 -18.609 1 89.25 115 ARG A N 1
ATOM 895 C CA . ARG A 1 115 ? 21.656 -24.172 -20.031 1 89.25 115 ARG A CA 1
ATOM 896 C C . ARG A 1 115 ? 22.828 -23.281 -20.438 1 89.25 115 ARG A C 1
ATOM 898 O O . ARG A 1 115 ? 22.625 -22.094 -20.75 1 89.25 115 ARG A O 1
ATOM 905 N N . GLY A 1 116 ? 24 -23.859 -20.453 1 85.56 116 GLY A N 1
ATOM 906 C CA . GLY A 1 116 ? 25.172 -23.016 -20.562 1 85.56 116 GLY A CA 1
ATOM 907 C C . GLY A 1 116 ? 25.391 -22.141 -19.344 1 85.56 116 GLY A C 1
ATOM 908 O O . GLY A 1 116 ? 25.406 -22.641 -18.203 1 85.56 116 GLY A O 1
ATOM 909 N N . ARG A 1 117 ? 25.484 -20.906 -19.625 1 84.81 117 ARG A N 1
ATOM 910 C CA . ARG A 1 117 ? 25.688 -19.953 -18.531 1 84.81 117 ARG A CA 1
ATOM 911 C C . ARG A 1 117 ? 24.359 -19.438 -17.984 1 84.81 117 ARG A C 1
ATOM 913 O O . ARG A 1 117 ? 24.328 -18.797 -16.938 1 84.81 117 ARG A O 1
ATOM 920 N N . ARG A 1 118 ? 23.344 -19.828 -18.594 1 87.56 118 ARG A N 1
ATOM 921 C CA . ARG A 1 118 ? 22.047 -19.281 -18.25 1 87.56 118 ARG A CA 1
ATOM 922 C C . ARG A 1 118 ? 21.281 -20.203 -17.312 1 87.56 118 ARG A C 1
ATOM 924 O O . ARG A 1 118 ? 21.312 -21.422 -17.469 1 87.56 118 ARG A O 1
ATOM 931 N N . LEU A 1 119 ? 20.656 -19.641 -16.344 1 94.75 119 LEU A N 1
ATOM 932 C CA . LEU A 1 119 ? 19.766 -20.406 -15.477 1 94.75 119 LEU A CA 1
ATOM 933 C C . LEU A 1 119 ? 18.547 -20.906 -16.234 1 94.75 119 LEU A C 1
ATOM 935 O O . LEU A 1 119 ? 17.859 -20.109 -16.891 1 94.75 119 LEU A O 1
ATOM 939 N N . ALA A 1 120 ? 18.266 -22.172 -16.156 1 95.94 120 ALA A N 1
ATOM 940 C CA . ALA A 1 120 ? 17.109 -22.766 -16.812 1 95.94 120 ALA A CA 1
ATOM 941 C C . ALA A 1 120 ? 15.969 -22.969 -15.812 1 95.94 120 ALA A C 1
ATOM 943 O O . ALA A 1 120 ? 14.797 -22.969 -16.188 1 95.94 120 ALA A O 1
ATOM 944 N N . GLY A 1 121 ? 16.297 -23.203 -14.586 1 97.56 121 GLY A N 1
ATOM 945 C CA . GLY A 1 121 ? 15.297 -23.375 -13.539 1 97.56 121 GLY A CA 1
ATOM 946 C C . GLY A 1 121 ? 15.906 -23.703 -12.188 1 97.56 121 GLY A C 1
ATOM 947 O O . GLY A 1 121 ? 17.094 -24.031 -12.094 1 97.56 121 GLY A O 1
ATOM 948 N N . MET A 1 122 ? 15.125 -23.609 -11.156 1 97.94 122 MET A N 1
ATOM 949 C CA . MET A 1 122 ? 15.594 -23.953 -9.82 1 97.94 122 MET A CA 1
ATOM 950 C C . MET A 1 122 ? 14.422 -24.141 -8.859 1 97.94 122 MET A C 1
ATOM 952 O O . MET A 1 122 ? 13.281 -23.812 -9.195 1 97.94 122 MET A O 1
ATOM 956 N N . ARG A 1 123 ? 14.695 -24.734 -7.77 1 98.69 123 ARG A N 1
ATOM 957 C CA . ARG A 1 123 ? 13.852 -24.781 -6.582 1 98.69 123 ARG A CA 1
ATOM 958 C C . ARG A 1 123 ? 14.492 -24.016 -5.43 1 98.69 123 ARG A C 1
ATOM 960 O O . ARG A 1 123 ? 15.711 -23.891 -5.363 1 98.69 123 ARG A O 1
ATOM 967 N N . TYR A 1 124 ? 13.695 -23.422 -4.582 1 98.81 124 TYR A N 1
ATOM 968 C CA . TYR A 1 124 ? 14.234 -22.797 -3.379 1 98.81 124 TYR A CA 1
ATOM 969 C C . TYR A 1 124 ? 13.25 -22.922 -2.219 1 98.81 124 TYR A C 1
ATOM 971 O O . TYR A 1 124 ? 12.047 -23.109 -2.43 1 98.81 124 TYR A O 1
ATOM 979 N N . GLU A 1 125 ? 13.805 -22.922 -1.027 1 98.94 125 GLU A N 1
ATOM 980 C CA . GLU A 1 125 ? 13.07 -22.891 0.236 1 98.94 125 GLU A CA 1
ATOM 981 C C . GLU A 1 125 ? 13.422 -21.641 1.043 1 98.94 125 GLU A C 1
ATOM 983 O O . GLU A 1 125 ? 14.578 -21.203 1.055 1 98.94 125 GLU A O 1
ATOM 988 N N . VAL A 1 126 ? 12.43 -21.109 1.704 1 98.94 126 VAL A N 1
ATOM 989 C CA . VAL A 1 126 ? 12.594 -19.859 2.422 1 98.94 126 VAL A CA 1
ATOM 990 C C . VAL A 1 126 ? 12.086 -20.016 3.854 1 98.94 126 VAL A C 1
ATOM 992 O O . VAL A 1 126 ? 11.031 -20.594 4.086 1 98.94 126 VAL A O 1
ATOM 995 N N . THR A 1 127 ? 12.789 -19.547 4.789 1 98.94 127 THR A N 1
ATOM 996 C CA . THR A 1 127 ? 12.336 -19.328 6.156 1 98.94 127 THR A CA 1
ATOM 997 C C . THR A 1 127 ? 12.273 -17.828 6.477 1 98.94 127 THR A C 1
ATOM 999 O O . THR A 1 127 ? 13.25 -17.109 6.277 1 98.94 127 THR A O 1
ATOM 1002 N N . LEU A 1 128 ? 11.133 -17.375 6.902 1 98.94 128 LEU A N 1
ATOM 1003 C CA . LEU A 1 128 ? 10.922 -15.984 7.266 1 98.94 128 LEU A CA 1
ATOM 1004 C C . LEU A 1 128 ? 10.938 -15.805 8.781 1 98.94 128 LEU A C 1
ATOM 1006 O O . LEU A 1 128 ? 10.227 -16.516 9.5 1 98.94 128 LEU A O 1
ATOM 1010 N N . TYR A 1 129 ? 11.703 -14.82 9.203 1 98.88 129 TYR A N 1
ATOM 1011 C CA . TYR A 1 129 ? 11.82 -14.508 10.625 1 98.88 129 TYR A CA 1
ATOM 1012 C C . TYR A 1 129 ? 11.336 -13.094 10.914 1 98.88 129 TYR A C 1
ATOM 1014 O O . TYR A 1 129 ? 11.57 -12.172 10.117 1 98.88 129 TYR A O 1
ATOM 1022 N N . CYS A 1 130 ? 10.695 -12.914 12 1 98 130 CYS A N 1
ATOM 1023 C CA . CYS A 1 130 ? 10.375 -11.617 12.586 1 98 130 CYS A CA 1
ATOM 1024 C C . CYS A 1 130 ? 10.758 -11.57 14.062 1 98 130 CYS A C 1
ATOM 1026 O O . CYS A 1 130 ? 10.258 -12.375 14.852 1 98 130 CYS A O 1
ATOM 1028 N N . GLY A 1 131 ? 11.625 -10.648 14.469 1 95.38 131 GLY A N 1
ATOM 1029 C CA . GLY A 1 131 ? 12.094 -10.609 15.844 1 95.38 131 GLY A CA 1
ATOM 1030 C C . GLY A 1 131 ? 12.758 -11.906 16.281 1 95.38 131 GLY A C 1
ATOM 1031 O O . GLY A 1 131 ? 12.523 -12.375 17.406 1 95.38 131 GLY A O 1
ATOM 1032 N N . GLY A 1 132 ? 13.367 -12.531 15.398 1 96.69 132 GLY A N 1
ATOM 1033 C CA . GLY A 1 132 ? 14.102 -13.742 15.727 1 96.69 132 GLY A CA 1
ATOM 1034 C C . GLY A 1 132 ? 13.242 -14.992 15.719 1 96.69 132 GLY A C 1
ATOM 1035 O O . GLY A 1 132 ? 13.75 -16.109 15.867 1 96.69 132 GLY A O 1
ATOM 1036 N N . GLN A 1 133 ? 11.953 -14.836 15.562 1 98 133 GLN A N 1
ATOM 1037 C CA . GLN A 1 133 ? 11.031 -15.969 15.555 1 98 133 GLN A CA 1
ATOM 1038 C C . GLN A 1 133 ? 10.594 -16.312 14.133 1 98 133 GLN A C 1
ATOM 1040 O O . GLN A 1 133 ? 10.375 -15.406 13.312 1 98 133 GLN A O 1
ATOM 1045 N N . VAL A 1 134 ? 10.422 -17.641 13.891 1 98.69 134 VAL A N 1
ATOM 1046 C CA . VAL A 1 134 ? 9.922 -18.062 12.586 1 98.69 134 VAL A CA 1
ATOM 1047 C C . VAL A 1 134 ? 8.445 -17.703 12.461 1 98.69 134 VAL A C 1
ATOM 1049 O O . VAL A 1 134 ? 7.617 -18.141 13.258 1 98.69 134 VAL A O 1
ATOM 1052 N N . ILE A 1 135 ? 8.125 -16.969 11.445 1 98.31 135 ILE A N 1
ATOM 1053 C CA . ILE A 1 135 ? 6.742 -16.547 11.25 1 98.31 135 ILE A CA 1
ATOM 1054 C C . ILE A 1 135 ? 6.129 -17.328 10.086 1 98.31 135 ILE A C 1
ATOM 1056 O O . ILE A 1 135 ? 4.91 -17.516 10.039 1 98.31 135 ILE A O 1
ATOM 1060 N N . ALA A 1 136 ? 6.949 -17.766 9.172 1 98.81 136 ALA A N 1
ATOM 1061 C CA . ALA A 1 136 ? 6.469 -18.5 8.008 1 98.81 136 ALA A CA 1
ATOM 1062 C C . ALA A 1 136 ? 7.598 -19.297 7.348 1 98.81 136 ALA A C 1
ATOM 1064 O O . ALA A 1 136 ? 8.773 -18.984 7.543 1 98.81 136 ALA A O 1
ATOM 1065 N N . THR A 1 137 ? 7.301 -20.281 6.66 1 98.94 137 THR A N 1
ATOM 1066 C CA . THR A 1 137 ? 8.172 -21.031 5.762 1 98.94 137 THR A CA 1
ATOM 1067 C C . THR A 1 137 ? 7.492 -21.25 4.414 1 98.94 137 THR A C 1
ATOM 1069 O O . THR A 1 137 ? 6.273 -21.094 4.293 1 98.94 137 THR A O 1
ATOM 1072 N N . GLY A 1 138 ? 8.25 -21.578 3.418 1 98.88 138 GLY A N 1
ATOM 1073 C CA . GLY A 1 138 ? 7.699 -21.891 2.105 1 98.88 138 GLY A CA 1
ATOM 1074 C C . GLY A 1 138 ? 8.766 -22.094 1.044 1 98.88 138 GLY A C 1
ATOM 1075 O O . GLY A 1 138 ? 9.93 -22.312 1.364 1 98.88 138 GLY A O 1
ATOM 1076 N N . GLY A 1 139 ? 8.305 -22.109 -0.166 1 98.88 139 GLY A N 1
ATOM 1077 C CA . GLY A 1 139 ? 9.203 -22.328 -1.288 1 98.88 139 GLY A CA 1
ATOM 1078 C C . GLY A 1 139 ? 8.484 -22.359 -2.627 1 98.88 139 GLY A C 1
ATOM 1079 O O . GLY A 1 139 ? 7.27 -22.156 -2.691 1 98.88 139 GLY A O 1
ATOM 1080 N N . ALA A 1 140 ? 9.289 -22.531 -3.652 1 98.88 140 ALA A N 1
ATOM 1081 C CA . ALA A 1 140 ? 8.75 -22.562 -5.012 1 98.88 140 ALA A CA 1
ATOM 1082 C C . ALA A 1 140 ? 9.734 -23.234 -5.973 1 98.88 140 ALA A C 1
ATOM 1084 O O . ALA A 1 140 ? 10.883 -23.484 -5.613 1 98.88 140 ALA A O 1
ATOM 1085 N N . ALA A 1 141 ? 9.258 -23.562 -7.078 1 98.75 141 ALA A N 1
ATOM 1086 C CA . ALA A 1 141 ? 10.047 -24.047 -8.211 1 98.75 141 ALA A CA 1
ATOM 1087 C C . ALA A 1 141 ? 9.57 -23.422 -9.516 1 98.75 141 ALA A C 1
ATOM 1089 O O . ALA A 1 141 ? 8.367 -23.203 -9.703 1 98.75 141 ALA A O 1
ATOM 1090 N N . PHE A 1 142 ? 10.5 -23.141 -10.375 1 98.06 142 PHE A N 1
ATOM 1091 C CA . PHE A 1 142 ? 10.141 -22.5 -11.633 1 98.06 142 PHE A CA 1
ATOM 1092 C C . PHE A 1 142 ? 11.195 -22.766 -12.695 1 98.06 142 PHE A C 1
ATOM 1094 O O . PHE A 1 142 ? 12.281 -23.25 -12.391 1 98.06 142 PHE A O 1
ATOM 1101 N N . ASP A 1 143 ? 10.852 -22.5 -13.922 1 97.06 143 ASP A N 1
ATOM 1102 C CA . ASP A 1 143 ? 11.781 -22.453 -15.047 1 97.06 143 ASP A CA 1
ATOM 1103 C C . ASP A 1 143 ? 11.875 -21.047 -15.625 1 97.06 143 ASP A C 1
ATOM 1105 O O . ASP A 1 143 ? 10.992 -20.219 -15.398 1 97.06 143 ASP A O 1
ATOM 1109 N N . CYS A 1 144 ? 12.938 -20.766 -16.281 1 95.69 144 CYS A N 1
ATOM 1110 C CA . CYS A 1 144 ? 13.148 -19.547 -17.047 1 95.69 144 CYS A CA 1
ATOM 1111 C C . CYS A 1 144 ? 13.312 -19.844 -18.531 1 95.69 144 CYS A C 1
ATOM 1113 O O . CYS A 1 144 ? 13.961 -20.828 -18.891 1 95.69 144 CYS A O 1
ATOM 1115 N N . THR A 1 145 ? 12.695 -19.047 -19.297 1 92.44 145 THR A N 1
ATOM 1116 C CA . THR A 1 145 ? 12.805 -19.25 -20.734 1 92.44 145 THR A CA 1
ATOM 1117 C C . THR A 1 145 ? 13.109 -17.938 -21.453 1 92.44 145 THR A C 1
ATOM 1119 O O . THR A 1 145 ? 12.656 -16.875 -21.016 1 92.44 145 THR A O 1
ATOM 1122 N N . SER A 1 146 ? 13.828 -18.031 -22.547 1 90.75 146 SER A N 1
ATOM 1123 C CA . SER A 1 146 ? 14.109 -16.859 -23.359 1 90.75 146 SER A CA 1
ATOM 1124 C C . SER A 1 146 ? 12.852 -16.359 -24.062 1 90.75 146 SER A C 1
ATOM 1126 O O . SER A 1 146 ? 11.891 -17.109 -24.234 1 90.75 146 SER A O 1
ATOM 1128 N N . PRO A 1 147 ? 12.93 -15.102 -24.438 1 90.19 147 PRO A N 1
ATOM 1129 C CA . PRO A 1 147 ? 11.781 -14.57 -25.172 1 90.19 147 PRO A CA 1
ATOM 1130 C C . PRO A 1 147 ? 11.461 -15.367 -26.438 1 90.19 147 PRO A C 1
ATOM 1132 O O . PRO A 1 147 ? 10.281 -15.594 -26.75 1 90.19 147 PRO A O 1
ATOM 1135 N N . ALA A 1 148 ? 12.445 -15.828 -27.125 1 90 148 ALA A N 1
ATOM 1136 C CA . ALA A 1 148 ? 12.242 -16.594 -28.359 1 90 148 ALA A CA 1
ATOM 1137 C C . ALA A 1 148 ? 11.539 -17.922 -28.062 1 90 148 ALA A C 1
ATOM 1139 O O . ALA A 1 148 ? 10.594 -18.281 -28.766 1 90 148 ALA A O 1
ATOM 1140 N N . VAL A 1 149 ? 12.008 -18.578 -27.109 1 88.69 149 VAL A N 1
ATOM 1141 C CA . VAL A 1 149 ? 11.414 -19.844 -26.719 1 88.69 149 VAL A CA 1
ATOM 1142 C C . VAL A 1 149 ? 9.992 -19.641 -26.219 1 88.69 149 VAL A C 1
ATOM 1144 O O . VAL A 1 149 ? 9.086 -20.406 -26.531 1 88.69 149 VAL A O 1
ATOM 1147 N N . TYR A 1 150 ? 9.844 -18.625 -25.484 1 90.75 150 TYR A N 1
ATOM 1148 C CA . TYR A 1 150 ? 8.531 -18.297 -24.953 1 90.75 150 TYR A CA 1
ATOM 1149 C C . TYR A 1 150 ? 7.539 -18.016 -26.078 1 90.75 150 TYR A C 1
ATOM 1151 O O . TYR A 1 150 ? 6.395 -18.484 -26.031 1 90.75 150 TYR A O 1
ATOM 1159 N N . GLN A 1 151 ? 7.914 -17.266 -27.016 1 89.44 151 GLN A N 1
ATOM 1160 C CA . GLN A 1 151 ? 7.082 -16.984 -28.172 1 89.44 151 GLN A CA 1
ATOM 1161 C C . GLN A 1 151 ? 6.645 -18.266 -28.875 1 89.44 151 GLN A C 1
ATOM 1163 O O . GLN A 1 151 ? 5.508 -18.375 -29.328 1 89.44 151 GLN A O 1
ATOM 1168 N N . ARG A 1 152 ? 7.488 -19.156 -28.953 1 89.06 152 ARG A N 1
ATOM 1169 C CA . ARG A 1 152 ? 7.16 -20.453 -29.547 1 89.06 152 ARG A CA 1
ATOM 1170 C C . ARG A 1 152 ? 6.148 -21.203 -28.703 1 89.06 152 ARG A C 1
ATOM 1172 O O . ARG A 1 152 ? 5.219 -21.828 -29.234 1 89.06 152 ARG A O 1
ATOM 1179 N N . LEU A 1 153 ? 6.391 -21.125 -27.469 1 85.62 153 LEU A N 1
ATOM 1180 C CA . LEU A 1 153 ? 5.52 -21.828 -26.531 1 85.62 153 LEU A CA 1
ATOM 1181 C C . LEU A 1 153 ? 4.109 -21.234 -26.562 1 85.62 153 LEU A C 1
ATOM 1183 O O . LEU A 1 153 ? 3.127 -21.984 -26.531 1 85.62 153 LEU A O 1
ATOM 1187 N N . ARG A 1 154 ? 4.012 -19.922 -26.656 1 87.62 154 ARG A N 1
ATOM 1188 C CA . ARG A 1 154 ? 2.729 -19.234 -26.547 1 87.62 154 ARG A CA 1
ATOM 1189 C C . ARG A 1 154 ? 2.051 -19.125 -27.906 1 87.62 154 ARG A C 1
ATOM 1191 O O . ARG A 1 154 ? 0.825 -19.031 -28 1 87.62 154 ARG A O 1
ATOM 1198 N N . GLY A 1 155 ? 2.846 -19.172 -28.922 1 81.5 155 GLY A N 1
ATOM 1199 C CA . GLY A 1 155 ? 2.293 -18.984 -30.25 1 81.5 155 GLY A CA 1
ATOM 1200 C C . GLY A 1 155 ? 1.515 -17.688 -30.406 1 81.5 155 GLY A C 1
ATOM 1201 O O . GLY A 1 155 ? 2.021 -16.609 -30.078 1 81.5 155 GLY A O 1
ATOM 1202 N N . ASP A 1 156 ? 0.21 -17.906 -30.891 1 73.88 156 ASP A N 1
ATOM 1203 C CA . ASP A 1 156 ? -0.654 -16.766 -31.172 1 73.88 156 ASP A CA 1
ATOM 1204 C C . ASP A 1 156 ? -1.174 -16.141 -29.891 1 73.88 156 ASP A C 1
ATOM 1206 O O . ASP A 1 156 ? -1.825 -15.086 -29.922 1 73.88 156 ASP A O 1
ATOM 1210 N N . ARG A 1 157 ? -0.82 -16.656 -28.812 1 74.38 157 ARG A N 1
ATOM 1211 C CA . ARG A 1 157 ? -1.386 -16.188 -27.547 1 74.38 157 ARG A CA 1
ATOM 1212 C C . ARG A 1 157 ? -0.439 -15.227 -26.844 1 74.38 157 ARG A C 1
ATOM 1214 O O . ARG A 1 157 ? -0.766 -14.695 -25.781 1 74.38 157 ARG A O 1
ATOM 1221 N N . VAL A 1 158 ? 0.613 -14.992 -27.547 1 69.88 158 VAL A N 1
ATOM 1222 C CA . VAL A 1 158 ? 1.538 -14 -27.016 1 69.88 158 VAL A CA 1
ATOM 1223 C C . VAL A 1 158 ? 0.886 -12.617 -27.031 1 69.88 158 VAL A C 1
ATOM 1225 O O . VAL A 1 158 ? 0.399 -12.172 -28.062 1 69.88 158 VAL A O 1
ATOM 1228 N N . GLY A 1 159 ? 0.692 -12 -25.953 1 64.44 159 GLY A N 1
ATOM 1229 C CA . GLY A 1 159 ? 0.097 -10.672 -25.859 1 64.44 159 GLY A CA 1
ATOM 1230 C C . GLY A 1 159 ? -1.418 -10.695 -25.922 1 64.44 159 GLY A C 1
ATOM 1231 O O . GLY A 1 159 ? -2.055 -9.648 -26.047 1 64.44 159 GLY A O 1
ATOM 1232 N N . ALA A 1 160 ? -2.047 -11.922 -26 1 63.69 160 ALA A N 1
ATOM 1233 C CA . ALA A 1 160 ? -3.502 -12.016 -26.094 1 63.69 160 ALA A CA 1
ATOM 1234 C C . ALA A 1 160 ? -4.172 -11.352 -24.891 1 63.69 160 ALA A C 1
ATOM 1236 O O . ALA A 1 160 ? -3.727 -11.516 -23.75 1 63.69 160 ALA A O 1
ATOM 1237 N N . THR A 1 161 ? -4.809 -10.156 -25.078 1 63.72 161 THR A N 1
ATOM 1238 C CA . THR A 1 161 ? -5.699 -9.562 -24.094 1 63.72 161 THR A CA 1
ATOM 1239 C C . THR A 1 161 ? -7.125 -10.07 -24.266 1 63.72 161 THR A C 1
ATOM 1241 O O . THR A 1 161 ? -7.543 -10.367 -25.391 1 63.72 161 THR A O 1
ATOM 1244 N N . GLY A 1 162 ? -7.531 -11.062 -23.406 1 59.88 162 GLY A N 1
ATOM 1245 C CA . GLY A 1 162 ? -8.875 -11.586 -23.594 1 59.88 162 GLY A CA 1
ATOM 1246 C C . GLY A 1 162 ? -9.961 -10.578 -23.219 1 59.88 162 GLY A C 1
ATOM 1247 O O . GLY A 1 162 ? -10.094 -10.203 -22.062 1 59.88 162 GLY A O 1
ATOM 1248 N N . VAL A 1 163 ? -10.414 -9.852 -24.094 1 63 163 VAL A N 1
ATOM 1249 C CA . VAL A 1 163 ? -11.539 -8.945 -23.891 1 63 163 VAL A CA 1
ATOM 1250 C C . VAL A 1 163 ? -12.805 -9.742 -23.609 1 63 163 VAL A C 1
ATOM 1252 O O . VAL A 1 163 ? -13.539 -10.102 -24.531 1 63 163 VAL A O 1
ATOM 1255 N N . ARG A 1 164 ? -12.852 -10.445 -22.5 1 78.5 164 ARG A N 1
ATOM 1256 C CA . ARG A 1 164 ? -14.109 -11.086 -22.125 1 78.5 164 ARG A CA 1
ATOM 1257 C C . ARG A 1 164 ? -14.844 -10.273 -21.062 1 78.5 164 ARG A C 1
ATOM 1259 O O . ARG A 1 164 ? -14.219 -9.625 -20.219 1 78.5 164 ARG A O 1
ATOM 1266 N N . PRO A 1 165 ? -16.188 -10.289 -21.266 1 88.31 165 PRO A N 1
ATOM 1267 C CA . PRO A 1 165 ? -16.953 -9.648 -20.203 1 88.31 165 PRO A CA 1
ATOM 1268 C C . PRO A 1 165 ? -16.672 -10.242 -18.812 1 88.31 165 PRO A C 1
ATOM 1270 O O . PRO A 1 165 ? -16.484 -11.453 -18.703 1 88.31 165 PRO A O 1
ATOM 1273 N N . LEU A 1 166 ? -16.531 -9.43 -17.891 1 93.81 166 LEU A N 1
ATOM 1274 C CA . LEU A 1 166 ? -16.281 -9.859 -16.516 1 93.81 166 LEU A CA 1
ATOM 1275 C C . LEU A 1 166 ? -17.547 -10.438 -15.898 1 93.81 166 LEU A C 1
ATOM 1277 O O . LEU A 1 166 ? -18.578 -9.766 -15.828 1 93.81 166 LEU A O 1
ATOM 1281 N N . PRO A 1 167 ? -17.547 -11.688 -15.508 1 95.88 167 PRO A N 1
ATOM 1282 C CA . PRO A 1 167 ? -18.734 -12.258 -14.852 1 95.88 167 PRO A CA 1
ATOM 1283 C C . PRO A 1 167 ? -19.078 -11.547 -13.547 1 95.88 167 PRO A C 1
ATOM 1285 O O . PRO A 1 167 ? -18.234 -10.836 -12.984 1 95.88 167 PRO A O 1
ATOM 1288 N N . GLN A 1 168 ? -20.312 -11.75 -13.086 1 96.94 168 GLN A N 1
ATOM 1289 C CA . GLN A 1 168 ? -20.781 -11.109 -11.859 1 96.94 168 GLN A CA 1
ATOM 1290 C C . GLN A 1 168 ? -20.047 -11.664 -10.641 1 96.94 168 GLN A C 1
ATOM 1292 O O . GLN A 1 168 ? -19.922 -12.883 -10.484 1 96.94 168 GLN A O 1
ATOM 1297 N N . PRO A 1 169 ? -19.562 -10.781 -9.828 1 98.38 169 PRO A N 1
ATOM 1298 C CA . PRO A 1 169 ? -18.844 -11.242 -8.648 1 98.38 169 PRO A CA 1
ATOM 1299 C C . PRO A 1 169 ? -19.75 -11.844 -7.586 1 98.38 169 PRO A C 1
ATOM 1301 O O . PRO A 1 169 ? -20.922 -11.453 -7.477 1 98.38 169 PRO A O 1
ATOM 1304 N N . LEU A 1 170 ? -19.234 -12.805 -6.824 1 98.38 170 LEU A N 1
ATOM 1305 C CA . LEU A 1 170 ? -19.891 -13.164 -5.57 1 98.38 170 LEU A CA 1
ATOM 1306 C C . LEU A 1 170 ? -19.969 -11.969 -4.633 1 98.38 170 LEU A C 1
ATOM 1308 O O . LEU A 1 170 ? -19.281 -10.969 -4.836 1 98.38 170 LEU A O 1
ATOM 1312 N N . ALA A 1 171 ? -20.938 -12.086 -3.652 1 97.5 171 ALA A N 1
ATOM 1313 C CA . ALA A 1 171 ? -20.922 -11.07 -2.604 1 97.5 171 ALA A CA 1
ATOM 1314 C C . ALA A 1 171 ? -19.578 -11.031 -1.884 1 97.5 171 ALA A C 1
ATOM 1316 O O . ALA A 1 171 ? -19.078 -12.07 -1.43 1 97.5 171 ALA A O 1
ATOM 1317 N N . PRO A 1 172 ? -18.984 -9.867 -1.787 1 96.62 172 PRO A N 1
ATOM 1318 C CA . PRO A 1 172 ? -17.641 -9.797 -1.193 1 96.62 172 PRO A CA 1
ATOM 1319 C C . PRO A 1 172 ? -17.562 -10.469 0.174 1 96.62 172 PRO A C 1
ATOM 1321 O O . PRO A 1 172 ? -16.641 -11.242 0.437 1 96.62 172 PRO A O 1
ATOM 1324 N N . ALA A 1 173 ? -18.5 -10.281 0.995 1 94.06 173 ALA A N 1
ATOM 1325 C CA . ALA A 1 173 ? -18.5 -10.828 2.35 1 94.06 173 ALA A CA 1
ATOM 1326 C C . ALA A 1 173 ? -18.469 -12.352 2.328 1 94.06 173 ALA A C 1
ATOM 1328 O O . ALA A 1 173 ? -17.906 -12.977 3.232 1 94.06 173 ALA A O 1
ATOM 1329 N N . SER A 1 174 ? -19.047 -12.938 1.316 1 97.12 174 SER A N 1
ATOM 1330 C CA . SER A 1 174 ? -19.109 -14.391 1.233 1 97.12 174 SER A CA 1
ATOM 1331 C C . SER A 1 174 ? -17.75 -15 0.933 1 97.12 174 SER A C 1
ATOM 1333 O O . SER A 1 174 ? -17.547 -16.203 1.099 1 97.12 174 SER A O 1
ATOM 1335 N N . VAL A 1 175 ? -16.844 -14.188 0.488 1 97.62 175 VAL A N 1
ATOM 1336 C CA . VAL A 1 175 ? -15.531 -14.711 0.136 1 97.62 175 VAL A CA 1
ATOM 1337 C C . VAL A 1 175 ? -14.453 -14.008 0.957 1 97.62 175 VAL A C 1
ATOM 1339 O O . VAL A 1 175 ? -13.273 -14.039 0.601 1 97.62 175 VAL A O 1
ATOM 1342 N N . GLY A 1 176 ? -14.828 -13.25 1.952 1 94.25 176 GLY A N 1
ATOM 1343 C CA . GLY A 1 176 ? -13.891 -12.633 2.877 1 94.25 176 GLY A CA 1
ATOM 1344 C C . GLY A 1 176 ? -13.25 -11.375 2.322 1 94.25 176 GLY A C 1
ATOM 1345 O O . GLY A 1 176 ? -12.109 -11.055 2.664 1 94.25 176 GLY A O 1
ATOM 1346 N N . ARG A 1 177 ? -13.891 -10.703 1.399 1 94.81 177 ARG A N 1
ATOM 1347 C CA . ARG A 1 177 ? -13.383 -9.461 0.829 1 94.81 177 ARG A CA 1
ATOM 1348 C C . ARG A 1 177 ? -14.297 -8.281 1.168 1 94.81 177 ARG A C 1
ATOM 1350 O O . ARG A 1 177 ? -15.445 -8.477 1.562 1 94.81 177 ARG A O 1
ATOM 1357 N N . PHE A 1 178 ? -13.742 -7.062 0.992 1 88.38 178 PHE A N 1
ATOM 1358 C CA . PHE A 1 178 ? -14.508 -5.859 1.299 1 88.38 178 PHE A CA 1
ATOM 1359 C C . PHE A 1 178 ? -15.039 -5.215 0.024 1 88.38 178 PHE A C 1
ATOM 1361 O O . PHE A 1 178 ? -16.125 -4.648 0.019 1 88.38 178 PHE A O 1
ATOM 1368 N N . LEU A 1 179 ? -14.273 -5.359 -1.023 1 91.69 179 LEU A N 1
ATOM 1369 C CA . LEU A 1 179 ? -14.609 -4.684 -2.271 1 91.69 179 LEU A CA 1
ATOM 1370 C C . LEU A 1 179 ? -15.008 -5.691 -3.346 1 91.69 179 LEU A C 1
ATOM 1372 O O . LEU A 1 179 ? -14.398 -6.758 -3.457 1 91.69 179 LEU A O 1
ATOM 1376 N N . THR A 1 180 ? -15.914 -5.312 -4.18 1 94.62 180 THR A N 1
ATOM 1377 C CA . THR A 1 180 ? -16.344 -6.156 -5.289 1 94.62 180 THR A CA 1
ATOM 1378 C C . THR A 1 180 ? -15.203 -6.391 -6.27 1 94.62 180 THR A C 1
ATOM 1380 O O . THR A 1 180 ? -15.086 -7.473 -6.848 1 94.62 180 THR A O 1
ATOM 1383 N N . THR A 1 181 ? -14.344 -5.414 -6.359 1 93.44 181 THR A N 1
ATOM 1384 C CA . THR A 1 181 ? -13.234 -5.496 -7.309 1 93.44 181 THR A CA 1
ATOM 1385 C C . THR A 1 181 ? -12.227 -6.555 -6.871 1 93.44 181 THR A C 1
ATOM 1387 O O . THR A 1 181 ? -11.414 -7.016 -7.68 1 93.44 181 THR A O 1
ATOM 1390 N N . ASP A 1 182 ? -12.305 -6.949 -5.609 1 96.62 182 ASP A N 1
ATOM 1391 C CA . ASP A 1 182 ? -11.344 -7.906 -5.07 1 96.62 182 ASP A CA 1
ATOM 1392 C C . ASP A 1 182 ? -11.875 -9.336 -5.168 1 96.62 182 ASP A C 1
ATOM 1394 O O . ASP A 1 182 ? -11.188 -10.281 -4.793 1 96.62 182 ASP A O 1
ATOM 1398 N N . VAL A 1 183 ? -13.102 -9.477 -5.672 1 98.38 183 VAL A N 1
ATOM 1399 C CA . VAL A 1 183 ? -13.727 -10.789 -5.793 1 98.38 183 VAL A CA 1
ATOM 1400 C C . VAL A 1 183 ? -13.32 -11.438 -7.117 1 98.38 183 VAL A C 1
ATOM 1402 O O . VAL A 1 183 ? -13.492 -10.844 -8.188 1 98.38 183 VAL A O 1
ATOM 1405 N N . VAL A 1 184 ? -12.82 -12.695 -7.016 1 98.69 184 VAL A N 1
ATOM 1406 C CA . VAL A 1 184 ? -12.305 -13.336 -8.227 1 98.69 184 VAL A CA 1
ATOM 1407 C C . VAL A 1 184 ? -13.164 -14.547 -8.57 1 98.69 184 VAL A C 1
ATOM 1409 O O . VAL A 1 184 ? -12.766 -15.383 -9.383 1 98.69 184 VAL A O 1
ATOM 1412 N N . LEU A 1 185 ? -14.305 -14.703 -7.93 1 98.81 185 LEU A N 1
ATOM 1413 C CA . LEU A 1 185 ? -15.18 -15.836 -8.203 1 98.81 185 LEU A CA 1
ATOM 1414 C C . LEU A 1 185 ? -16.578 -15.367 -8.594 1 98.81 185 LEU A C 1
ATOM 1416 O O . LEU A 1 185 ? -17.094 -14.406 -8.023 1 98.81 185 LEU A O 1
ATOM 1420 N N . SER A 1 186 ? -17.125 -16.047 -9.461 1 98.56 186 SER A N 1
ATOM 1421 C CA . SER A 1 186 ? -18.516 -15.867 -9.875 1 98.56 186 SER A CA 1
ATOM 1422 C C . SER A 1 186 ? -19.312 -17.156 -9.703 1 98.56 186 SER A C 1
ATOM 1424 O O . SER A 1 186 ? -18.812 -18.25 -9.984 1 98.56 186 SER A O 1
ATOM 1426 N N . ALA A 1 187 ? -20.5 -17 -9.367 1 97.69 187 ALA A N 1
ATOM 1427 C CA . ALA A 1 187 ? -21.359 -18.156 -9.086 1 97.69 187 ALA A CA 1
ATOM 1428 C C . ALA A 1 187 ? -21.703 -18.906 -10.367 1 97.69 187 ALA A C 1
ATOM 1430 O O . ALA A 1 187 ? -21.797 -18.312 -11.438 1 97.69 187 ALA A O 1
ATOM 1431 N N . THR A 1 188 ? -21.859 -20.203 -10.188 1 97.12 188 THR A N 1
ATOM 1432 C CA . THR A 1 188 ? -22.453 -21.078 -11.203 1 97.12 188 THR A CA 1
ATOM 1433 C C . THR A 1 188 ? -23.656 -21.812 -10.656 1 97.12 188 THR A C 1
ATOM 1435 O O . THR A 1 188 ? -24.125 -21.531 -9.555 1 97.12 188 THR A O 1
ATOM 1438 N N . GLU A 1 189 ? -24.156 -22.672 -11.477 1 95.81 189 GLU A N 1
ATOM 1439 C CA . GLU A 1 189 ? -25.297 -23.469 -11.047 1 95.81 189 GLU A CA 1
ATOM 1440 C C . GLU A 1 189 ? -24.859 -24.672 -10.211 1 95.81 189 GLU A C 1
ATOM 1442 O O . GLU A 1 189 ? -25.672 -25.297 -9.531 1 95.81 189 GLU A O 1
ATOM 1447 N N . ARG A 1 190 ? -23.688 -24.984 -10.203 1 95.81 190 ARG A N 1
ATOM 1448 C CA . ARG A 1 190 ? -23.172 -26.156 -9.484 1 95.81 190 ARG A CA 1
ATOM 1449 C C . ARG A 1 190 ? -22.578 -25.75 -8.141 1 95.81 190 ARG A C 1
ATOM 1451 O O . ARG A 1 190 ? -21.828 -24.766 -8.062 1 95.81 190 ARG A O 1
ATOM 1458 N N . PRO A 1 191 ? -22.922 -26.484 -7.164 1 95.38 191 PRO A N 1
ATOM 1459 C CA . PRO A 1 191 ? -22.328 -26.188 -5.859 1 95.38 191 PRO A CA 1
ATOM 1460 C C . PRO A 1 191 ? -20.812 -26.406 -5.832 1 95.38 191 PRO A C 1
ATOM 1462 O O . PRO A 1 191 ? -20.312 -27.328 -6.477 1 95.38 191 PRO A O 1
ATOM 1465 N N . LEU A 1 192 ? -20.156 -25.578 -5.086 1 97.88 192 LEU A N 1
ATOM 1466 C CA . LEU A 1 192 ? -18.719 -25.656 -4.844 1 97.88 192 LEU A CA 1
ATOM 1467 C C . LEU A 1 192 ? -17.938 -25.547 -6.148 1 97.88 192 LEU A C 1
ATOM 1469 O O . LEU A 1 192 ? -16.844 -26.109 -6.273 1 97.88 192 LEU A O 1
ATOM 1473 N N . GLU A 1 193 ? -18.531 -25.047 -7.145 1 98.38 193 GLU A N 1
ATOM 1474 C CA . GLU A 1 193 ? -17.906 -24.672 -8.414 1 98.38 193 GLU A CA 1
ATOM 1475 C C . GLU A 1 193 ? -18.188 -23.219 -8.766 1 98.38 193 GLU A C 1
ATOM 1477 O O . GLU A 1 193 ? -19.312 -22.734 -8.617 1 98.38 193 GLU A O 1
ATOM 1482 N N . TRP A 1 194 ? -17.188 -22.531 -9.234 1 98.81 194 TRP A N 1
ATOM 1483 C CA . TRP A 1 194 ? -17.281 -21.125 -9.609 1 98.81 194 TRP A CA 1
ATOM 1484 C C . TRP A 1 194 ? -16.547 -20.859 -10.914 1 98.81 194 TRP A C 1
ATOM 1486 O O . TRP A 1 194 ? -15.68 -21.641 -11.32 1 98.81 194 TRP A O 1
ATOM 1496 N N . GLN A 1 195 ? -16.953 -19.859 -11.578 1 98.5 195 GLN A N 1
ATOM 1497 C CA . GLN A 1 195 ? -16.156 -19.328 -12.672 1 98.5 195 GLN A CA 1
ATOM 1498 C C . GLN A 1 195 ? -15.117 -18.328 -12.172 1 98.5 195 GLN A C 1
ATOM 1500 O O . GLN A 1 195 ? -15.422 -17.484 -11.328 1 98.5 195 GLN A O 1
ATOM 1505 N N . LEU A 1 196 ? -13.898 -18.5 -12.641 1 98.38 196 LEU A N 1
ATOM 1506 C CA . LEU A 1 196 ? -12.867 -17.531 -12.297 1 98.38 196 LEU A CA 1
ATOM 1507 C C . LEU A 1 196 ? -13.18 -16.172 -12.914 1 98.38 196 LEU A C 1
ATOM 1509 O O . LEU A 1 196 ? -13.43 -16.062 -14.117 1 98.38 196 LEU A O 1
ATOM 1513 N N . ARG A 1 197 ? -13.266 -15.18 -12.102 1 98 197 ARG A N 1
ATOM 1514 C CA . ARG A 1 197 ? -13.469 -13.789 -12.508 1 98 197 ARG A CA 1
ATOM 1515 C C . ARG A 1 197 ? -12.133 -13.062 -12.641 1 98 197 ARG A C 1
ATOM 1517 O O . ARG A 1 197 ? -11.516 -12.688 -11.641 1 98 197 ARG A O 1
ATOM 1524 N N . VAL A 1 198 ? -11.695 -12.789 -13.875 1 96.5 198 VAL A N 1
ATOM 1525 C CA . VAL A 1 198 ? -10.383 -12.227 -14.148 1 96.5 198 VAL A CA 1
ATOM 1526 C C . VAL A 1 198 ? -10.516 -10.758 -14.539 1 96.5 198 VAL A C 1
ATOM 1528 O O . VAL A 1 198 ? -10.828 -10.438 -15.688 1 96.5 198 VAL A O 1
ATOM 1531 N N . ASP A 1 199 ? -10.344 -9.883 -13.609 1 95.06 199 ASP A N 1
ATOM 1532 C CA . ASP A 1 199 ? -10.312 -8.445 -13.867 1 95.06 199 ASP A CA 1
ATOM 1533 C C . ASP A 1 199 ? -8.891 -7.965 -14.148 1 95.06 199 ASP A C 1
ATOM 1535 O O . ASP A 1 199 ? -8.133 -7.691 -13.219 1 95.06 199 ASP A O 1
ATOM 1539 N N . GLU A 1 200 ? -8.539 -7.777 -15.359 1 93.75 200 GLU A N 1
ATOM 1540 C CA . GLU A 1 200 ? -7.184 -7.434 -15.781 1 93.75 200 GLU A CA 1
ATOM 1541 C C . GLU A 1 200 ? -6.816 -6.02 -15.344 1 93.75 200 GLU A C 1
ATOM 1543 O O . GLU A 1 200 ? -5.648 -5.629 -15.406 1 93.75 200 GLU A O 1
ATOM 1548 N N . GLN A 1 201 ? -7.789 -5.297 -14.836 1 91.75 201 GLN A N 1
ATOM 1549 C CA . GLN A 1 201 ? -7.52 -3.932 -14.391 1 91.75 201 GLN A CA 1
ATOM 1550 C C . GLN A 1 201 ? -7.266 -3.877 -12.891 1 91.75 201 GLN A C 1
ATOM 1552 O O . GLN A 1 201 ? -7.02 -2.803 -12.336 1 91.75 201 GLN A O 1
ATOM 1557 N N . HIS A 1 202 ? -7.41 -4.988 -12.234 1 94.88 202 HIS A N 1
ATOM 1558 C CA . HIS A 1 202 ? -7.16 -5 -10.797 1 94.88 202 HIS A CA 1
ATOM 1559 C C . HIS A 1 202 ? -5.746 -4.52 -10.484 1 94.88 202 HIS A C 1
ATOM 1561 O O . HIS A 1 202 ? -4.77 -5.09 -10.977 1 94.88 202 HIS A O 1
ATOM 1567 N N . PRO A 1 203 ? -5.523 -3.604 -9.641 1 94.94 203 PRO A N 1
ATOM 1568 C CA . PRO A 1 203 ? -4.246 -2.902 -9.492 1 94.94 203 PRO A CA 1
ATOM 1569 C C . PRO A 1 203 ? -3.182 -3.758 -8.812 1 94.94 203 PRO A C 1
ATOM 1571 O O . PRO A 1 203 ? -1.984 -3.523 -9 1 94.94 203 PRO A O 1
ATOM 1574 N N . VAL A 1 204 ? -3.572 -4.75 -7.996 1 96.12 204 VAL A N 1
ATOM 1575 C CA . VAL A 1 204 ? -2.609 -5.535 -7.227 1 96.12 204 VAL A CA 1
ATOM 1576 C C . VAL A 1 204 ? -2.398 -6.891 -7.895 1 96.12 204 VAL A C 1
ATOM 1578 O O . VAL A 1 204 ? -1.261 -7.301 -8.133 1 96.12 204 VAL A O 1
ATOM 1581 N N . LEU A 1 205 ? -3.479 -7.574 -8.32 1 96.25 205 LEU A N 1
ATOM 1582 C CA . LEU A 1 205 ? -3.398 -8.898 -8.922 1 96.25 205 LEU A CA 1
ATOM 1583 C C . LEU A 1 205 ? -2.852 -8.828 -10.344 1 96.25 205 LEU A C 1
ATOM 1585 O O . LEU A 1 205 ? -2.213 -9.766 -10.82 1 96.25 205 LEU A O 1
ATOM 1589 N N . PHE A 1 206 ? -3.154 -7.727 -11.008 1 93.75 206 PHE A N 1
ATOM 1590 C CA . PHE A 1 206 ? -2.615 -7.395 -12.32 1 93.75 206 PHE A CA 1
ATOM 1591 C C . PHE A 1 206 ? -1.879 -6.059 -12.281 1 93.75 206 PHE A C 1
ATOM 1593 O O . PHE A 1 206 ? -2.336 -5.074 -12.859 1 93.75 206 PHE A O 1
ATOM 1600 N N . ASP A 1 207 ? -0.746 -6.059 -11.602 1 90.69 207 ASP A N 1
ATOM 1601 C CA . ASP A 1 207 ? -0.024 -4.809 -11.406 1 90.69 207 ASP A CA 1
ATOM 1602 C C . ASP A 1 207 ? 0.546 -4.289 -12.727 1 90.69 207 ASP A C 1
ATOM 1604 O O . ASP A 1 207 ? 1.008 -3.148 -12.805 1 90.69 207 ASP A O 1
ATOM 1608 N N . HIS A 1 208 ? 0.561 -5.094 -13.758 1 88.5 208 HIS A N 1
ATOM 1609 C CA . HIS A 1 208 ? 0.911 -4.785 -15.141 1 88.5 208 HIS A CA 1
ATOM 1610 C C . HIS A 1 208 ? 0.26 -5.77 -16.109 1 88.5 208 HIS A C 1
ATOM 1612 O O . HIS A 1 208 ? -0.205 -6.836 -15.695 1 88.5 208 HIS A O 1
ATOM 1618 N N . PRO A 1 209 ? 0.233 -5.387 -17.359 1 87 209 PRO A N 1
ATOM 1619 C CA . PRO A 1 209 ? -0.386 -6.305 -18.312 1 87 209 PRO A CA 1
ATOM 1620 C C . PRO A 1 209 ? 0.402 -7.605 -18.484 1 87 209 PRO A C 1
ATOM 1622 O O . PRO A 1 209 ? 1.634 -7.578 -18.547 1 87 209 PRO A O 1
ATOM 1625 N N . VAL A 1 210 ? -0.294 -8.703 -18.453 1 90.38 210 VAL A N 1
ATOM 1626 C CA . VAL A 1 210 ? 0.261 -10.031 -18.703 1 90.38 210 VAL A CA 1
ATOM 1627 C C . VAL A 1 210 ? -0.607 -10.781 -19.703 1 90.38 210 VAL A C 1
ATOM 1629 O O . VAL A 1 210 ? -1.696 -10.32 -20.062 1 90.38 210 VAL A O 1
ATOM 1632 N N . ASP A 1 211 ? -0.156 -11.945 -20.203 1 91.25 211 ASP A N 1
ATOM 1633 C CA . ASP A 1 211 ? -0.858 -12.648 -21.266 1 91.25 211 ASP A CA 1
ATOM 1634 C C . ASP A 1 211 ? -1.544 -13.906 -20.75 1 91.25 211 ASP A C 1
ATOM 1636 O O . ASP A 1 211 ? -1.987 -14.75 -21.531 1 91.25 211 ASP A O 1
ATOM 1640 N N . HIS A 1 212 ? -1.519 -14.148 -19.516 1 94.19 212 HIS A N 1
ATOM 1641 C CA . HIS A 1 212 ? -2.195 -15.266 -18.859 1 94.19 212 HIS A CA 1
ATOM 1642 C C . HIS A 1 212 ? -2.6 -14.906 -17.438 1 94.19 212 HIS A C 1
ATOM 1644 O O . HIS A 1 212 ? -2.207 -13.859 -16.922 1 94.19 212 HIS A O 1
ATOM 1650 N N . VAL A 1 213 ? -3.408 -15.742 -16.828 1 96.12 213 VAL A N 1
ATOM 1651 C CA . VAL A 1 213 ? -3.846 -15.5 -15.453 1 96.12 213 VAL A CA 1
ATOM 1652 C C . VAL A 1 213 ? -2.668 -15.664 -14.492 1 96.12 213 VAL A C 1
ATOM 1654 O O . VAL A 1 213 ? -2.053 -16.734 -14.438 1 96.12 213 VAL A O 1
ATOM 1657 N N . PRO A 1 214 ? -2.334 -14.617 -13.758 1 96.31 214 PRO A N 1
ATOM 1658 C CA . PRO A 1 214 ? -1.25 -14.75 -12.781 1 96.31 214 PRO A CA 1
ATOM 1659 C C . PRO A 1 214 ? -1.516 -15.852 -11.758 1 96.31 214 PRO A C 1
ATOM 1661 O O . PRO A 1 214 ? -2.664 -16.078 -11.367 1 96.31 214 PRO A O 1
ATOM 1664 N N . GLY A 1 215 ? -0.403 -16.531 -11.344 1 97.25 215 GLY A N 1
ATOM 1665 C CA . GLY A 1 215 ? -0.514 -17.562 -10.32 1 97.25 215 GLY A CA 1
ATOM 1666 C C . GLY A 1 215 ? -1.163 -17.062 -9.047 1 97.25 215 GLY A C 1
ATOM 1667 O O . GLY A 1 215 ? -1.918 -17.781 -8.398 1 97.25 215 GLY A O 1
ATOM 1668 N N . MET A 1 216 ? -0.928 -15.82 -8.695 1 97.5 216 MET A N 1
ATOM 1669 C CA . MET A 1 216 ? -1.475 -15.258 -7.469 1 97.5 216 MET A CA 1
ATOM 1670 C C . MET A 1 216 ? -2.99 -15.117 -7.559 1 97.5 216 MET A C 1
ATOM 1672 O O . MET A 1 216 ? -3.686 -15.18 -6.543 1 97.5 216 MET A O 1
ATOM 1676 N N . VAL A 1 217 ? -3.527 -14.906 -8.75 1 98.19 217 VAL A N 1
ATOM 1677 C CA . VAL A 1 217 ? -4.973 -14.883 -8.945 1 98.19 217 VAL A CA 1
ATOM 1678 C C . VAL A 1 217 ? -5.559 -16.266 -8.672 1 98.19 217 VAL A C 1
ATOM 1680 O O . VAL A 1 217 ? -6.59 -16.391 -8.008 1 98.19 217 VAL A O 1
ATOM 1683 N N . LEU A 1 218 ? -4.898 -17.25 -9.172 1 98.75 218 LEU A N 1
ATOM 1684 C CA . LEU A 1 218 ? -5.34 -18.625 -8.945 1 98.75 218 LEU A CA 1
ATOM 1685 C C . LEU A 1 218 ? -5.277 -18.969 -7.461 1 98.75 218 LEU A C 1
ATOM 1687 O O . LEU A 1 218 ? -6.207 -19.578 -6.922 1 98.75 218 LEU A O 1
ATOM 1691 N N . MET A 1 219 ? -4.23 -18.562 -6.824 1 98.75 219 MET A N 1
ATOM 1692 C CA . MET A 1 219 ? -4.109 -18.797 -5.391 1 98.75 219 MET A CA 1
ATOM 1693 C C . MET A 1 219 ? -5.199 -18.062 -4.625 1 98.75 219 MET A C 1
ATOM 1695 O O . MET A 1 219 ? -5.777 -18.594 -3.678 1 98.75 219 MET A O 1
ATOM 1699 N N . GLU A 1 220 ? -5.473 -16.844 -5.023 1 98.69 220 GLU A N 1
ATOM 1700 C CA . GLU A 1 220 ? -6.57 -16.094 -4.426 1 98.69 220 GLU A CA 1
ATOM 1701 C C . GLU A 1 220 ? -7.906 -16.797 -4.652 1 98.69 220 GLU A C 1
ATOM 1703 O O . GLU A 1 220 ? -8.773 -16.797 -3.773 1 98.69 220 GLU A O 1
ATOM 1708 N N . SER A 1 221 ? -8.094 -17.312 -5.836 1 98.81 221 SER A N 1
ATOM 1709 C CA . SER A 1 221 ? -9.336 -18.047 -6.098 1 98.81 221 SER A CA 1
ATOM 1710 C C . SER A 1 221 ? -9.5 -19.219 -5.133 1 98.81 221 SER A C 1
ATOM 1712 O O . SER A 1 221 ? -10.617 -19.516 -4.707 1 98.81 221 SER A O 1
ATOM 1714 N N . ALA A 1 222 ? -8.422 -19.875 -4.812 1 98.88 222 ALA A N 1
ATOM 1715 C CA . ALA A 1 222 ? -8.469 -20.969 -3.844 1 98.88 222 ALA A CA 1
ATOM 1716 C C . ALA A 1 222 ? -8.898 -20.469 -2.471 1 98.88 222 ALA A C 1
ATOM 1718 O O . ALA A 1 222 ? -9.742 -21.078 -1.814 1 98.88 222 ALA A O 1
ATOM 1719 N N . ARG A 1 223 ? -8.328 -19.375 -2.037 1 98.5 223 ARG A N 1
ATOM 1720 C CA . ARG A 1 223 ? -8.703 -18.797 -0.758 1 98.5 223 ARG A CA 1
ATOM 1721 C C . ARG A 1 223 ? -10.195 -18.453 -0.73 1 98.5 223 ARG A C 1
ATOM 1723 O O . ARG A 1 223 ? -10.898 -18.797 0.224 1 98.5 223 ARG A O 1
ATOM 1730 N N . GLN A 1 224 ? -10.641 -17.781 -1.777 1 98.62 224 GLN A N 1
ATOM 1731 C CA . GLN A 1 224 ? -12.031 -17.344 -1.812 1 98.62 224 GLN A CA 1
ATOM 1732 C C . GLN A 1 224 ? -12.977 -18.547 -1.91 1 98.62 224 GLN A C 1
ATOM 1734 O O . GLN A 1 224 ? -14.047 -18.547 -1.305 1 98.62 224 GLN A O 1
ATOM 1739 N N . ALA A 1 225 ? -12.562 -19.531 -2.664 1 98.81 225 ALA A N 1
ATOM 1740 C CA . ALA A 1 225 ? -13.367 -20.75 -2.752 1 98.81 225 ALA A CA 1
ATOM 1741 C C . ALA A 1 225 ? -13.5 -21.422 -1.387 1 98.81 225 ALA A C 1
ATOM 1743 O O . ALA A 1 225 ? -14.594 -21.812 -0.99 1 98.81 225 ALA A O 1
ATOM 1744 N N . ALA A 1 226 ? -12.367 -21.531 -0.722 1 98.44 226 ALA A N 1
ATOM 1745 C CA . ALA A 1 226 ? -12.391 -22.125 0.609 1 98.44 226 ALA A CA 1
ATOM 1746 C C . ALA A 1 226 ? -13.312 -21.359 1.544 1 98.44 226 ALA A C 1
ATOM 1748 O O . ALA A 1 226 ? -14.102 -21.953 2.281 1 98.44 226 ALA A O 1
ATOM 1749 N N . GLN A 1 227 ? -13.242 -20.062 1.536 1 97.56 227 GLN A N 1
ATOM 1750 C CA . GLN A 1 227 ? -14.086 -19.219 2.365 1 97.56 227 GLN A CA 1
ATOM 1751 C C . GLN A 1 227 ? -15.562 -19.359 1.979 1 97.56 227 GLN A C 1
ATOM 1753 O O . GLN A 1 227 ? -16.438 -19.344 2.846 1 97.56 227 GLN A O 1
ATOM 1758 N N . ALA A 1 228 ? -15.82 -19.5 0.715 1 98.12 228 ALA A N 1
ATOM 1759 C CA . ALA A 1 228 ? -17.188 -19.516 0.186 1 98.12 228 ALA A CA 1
ATOM 1760 C C . ALA A 1 228 ? -17.906 -20.797 0.608 1 98.12 228 ALA A C 1
ATOM 1762 O O . ALA A 1 228 ? -19.141 -20.859 0.548 1 98.12 228 ALA A O 1
ATOM 1763 N N . ILE A 1 229 ? -17.188 -21.828 0.987 1 97.25 229 ILE A N 1
ATOM 1764 C CA . ILE A 1 229 ? -17.781 -23.078 1.438 1 97.25 229 ILE A CA 1
ATOM 1765 C C . ILE A 1 229 ? -18.641 -22.828 2.676 1 97.25 229 ILE A C 1
ATOM 1767 O O . ILE A 1 229 ? -19.75 -23.344 2.789 1 97.25 229 ILE A O 1
ATOM 1771 N N . ASP A 1 230 ? -18.125 -22.031 3.588 1 94.06 230 ASP A N 1
ATOM 1772 C CA . ASP A 1 230 ? -18.844 -21.594 4.785 1 94.06 230 ASP A CA 1
ATOM 1773 C C . ASP A 1 230 ? -18.547 -20.141 5.094 1 94.06 230 ASP A C 1
ATOM 1775 O O . ASP A 1 230 ? -17.656 -19.828 5.887 1 94.06 230 ASP A O 1
ATOM 1779 N N . PRO A 1 231 ? -19.344 -19.266 4.523 1 94.19 231 PRO A N 1
ATOM 1780 C CA . PRO A 1 231 ? -19.078 -17.828 4.645 1 94.19 231 PRO A CA 1
ATOM 1781 C C . PRO A 1 231 ? -19.141 -17.328 6.09 1 94.19 231 PRO A C 1
ATOM 1783 O O . PRO A 1 231 ? -18.672 -16.234 6.395 1 94.19 231 PRO A O 1
ATOM 1786 N N . SER A 1 232 ? -19.766 -18.078 6.98 1 91.75 232 SER A N 1
ATOM 1787 C CA . SER A 1 232 ? -19.953 -17.641 8.367 1 91.75 232 SER A CA 1
ATOM 1788 C C . SER A 1 232 ? -18.688 -17.875 9.188 1 91.75 232 SER A C 1
ATOM 1790 O O . SER A 1 232 ? -18.547 -17.312 10.281 1 91.75 232 SER A O 1
ATOM 1792 N N . ARG A 1 233 ? -17.828 -18.734 8.664 1 89.69 233 ARG A N 1
ATOM 1793 C CA . ARG A 1 233 ? -16.578 -19.062 9.367 1 89.69 233 ARG A CA 1
ATOM 1794 C C . ARG A 1 233 ? -15.367 -18.562 8.602 1 89.69 233 ARG A C 1
ATOM 1796 O O . ARG A 1 233 ? -15.055 -19.062 7.52 1 89.69 233 ARG A O 1
ATOM 1803 N N . PRO A 1 234 ? -14.672 -17.594 9.172 1 90.19 234 PRO A N 1
ATOM 1804 C CA . PRO A 1 234 ? -13.492 -17.062 8.484 1 90.19 234 PRO A CA 1
ATOM 1805 C C . PRO A 1 234 ? -12.469 -18.156 8.164 1 90.19 234 PRO A C 1
ATOM 1807 O O . PRO A 1 234 ? -12.258 -19.062 8.969 1 90.19 234 PRO A O 1
ATOM 1810 N N . PHE A 1 235 ? -11.906 -18.094 7 1 93.88 235 PHE A N 1
ATOM 1811 C CA . PHE A 1 235 ? -10.883 -19.031 6.551 1 93.88 235 PHE A CA 1
ATOM 1812 C C . PHE A 1 235 ? -9.539 -18.328 6.371 1 93.88 235 PHE A C 1
ATOM 1814 O O . PHE A 1 235 ? -9.328 -17.641 5.367 1 93.88 235 PHE A O 1
ATOM 1821 N N . LEU A 1 236 ? -8.633 -18.391 7.324 1 95.62 236 LEU A N 1
ATOM 1822 C CA . LEU A 1 236 ? -7.27 -17.891 7.199 1 95.62 236 LEU A CA 1
ATOM 1823 C C . LEU A 1 236 ? -6.352 -18.922 6.57 1 95.62 236 LEU A C 1
ATOM 1825 O O . LEU A 1 236 ? -6.062 -19.953 7.18 1 95.62 236 LEU A O 1
ATOM 1829 N N . PRO A 1 237 ? -5.883 -18.688 5.352 1 97.31 237 PRO A N 1
ATOM 1830 C CA . PRO A 1 237 ? -5.098 -19.703 4.656 1 97.31 237 PRO A CA 1
ATOM 1831 C C . PRO A 1 237 ? -3.676 -19.828 5.199 1 97.31 237 PRO A C 1
ATOM 1833 O O . PRO A 1 237 ? -2.713 -19.484 4.508 1 97.31 237 PRO A O 1
ATOM 1836 N N . THR A 1 238 ? -3.504 -20.453 6.32 1 97.81 238 THR A N 1
ATOM 1837 C CA . THR A 1 238 ? -2.211 -20.578 6.984 1 97.81 238 THR A CA 1
ATOM 1838 C C . THR A 1 238 ? -1.273 -21.484 6.18 1 97.81 238 THR A C 1
ATOM 1840 O O . THR A 1 238 ? -0.052 -21.328 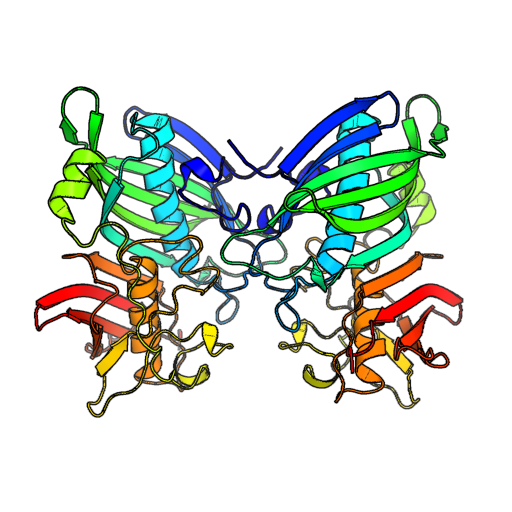6.25 1 97.81 238 THR A O 1
ATOM 1843 N N . THR A 1 239 ? -1.871 -22.406 5.457 1 98.5 239 THR A N 1
ATOM 1844 C CA . THR A 1 239 ? -1.078 -23.25 4.57 1 98.5 239 THR A CA 1
ATOM 1845 C C . THR A 1 239 ? -1.675 -23.281 3.168 1 98.5 239 THR A C 1
ATOM 1847 O O . THR A 1 239 ? -2.896 -23.281 3.008 1 98.5 239 THR A O 1
ATOM 1850 N N . MET A 1 240 ? -0.84 -23.219 2.23 1 98.75 240 MET A N 1
ATOM 1851 C CA . MET A 1 240 ? -1.182 -23.422 0.825 1 98.75 240 MET A CA 1
ATOM 1852 C C . MET A 1 240 ? -0.067 -24.172 0.095 1 98.75 240 MET A C 1
ATOM 1854 O O . MET A 1 240 ? 1.11 -23.844 0.253 1 98.75 240 MET A O 1
ATOM 1858 N N . ARG A 1 241 ? -0.398 -25.188 -0.563 1 98.88 241 ARG A N 1
ATOM 1859 C CA . ARG A 1 241 ? 0.465 -25.891 -1.512 1 98.88 241 ARG A CA 1
ATOM 1860 C C . ARG A 1 241 ? -0.132 -25.859 -2.916 1 98.88 241 ARG A C 1
ATOM 1862 O O . ARG A 1 241 ? -1.088 -26.578 -3.203 1 98.88 241 ARG A O 1
ATOM 1869 N N . SER A 1 242 ? 0.423 -25.047 -3.766 1 98.88 242 SER A N 1
ATOM 1870 C CA . SER A 1 242 ? -0.156 -24.781 -5.078 1 98.88 242 SER A CA 1
ATOM 1871 C C . SER A 1 242 ? 0.717 -25.359 -6.191 1 98.88 242 SER A C 1
ATOM 1873 O O . SER A 1 242 ? 1.945 -25.297 -6.117 1 98.88 242 SER A O 1
ATOM 1875 N N . GLU A 1 243 ? 0.115 -25.906 -7.148 1 9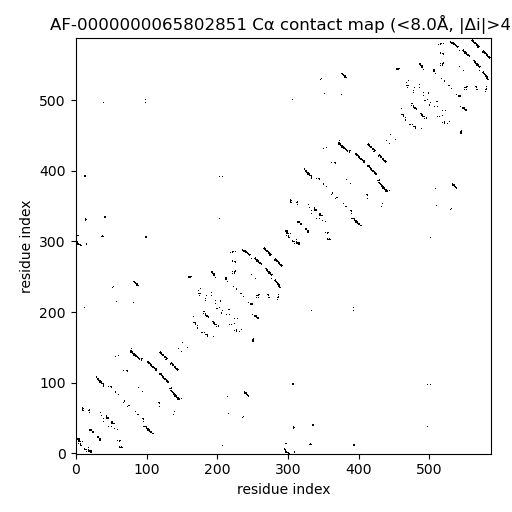8.81 243 GLU A N 1
ATOM 1876 C CA . GLU A 1 243 ? 0.756 -26.406 -8.359 1 98.81 243 GLU A CA 1
ATOM 1877 C C . GLU A 1 243 ? 0.12 -25.797 -9.609 1 98.81 243 GLU A C 1
ATOM 1879 O O . GLU A 1 243 ? -1.106 -25.719 -9.711 1 98.81 243 GLU A O 1
ATOM 1884 N N . PHE A 1 244 ? 0.947 -25.375 -10.508 1 98.38 244 PHE A N 1
ATOM 1885 C CA . PHE A 1 244 ? 0.538 -24.781 -11.773 1 98.38 244 PHE A CA 1
ATOM 1886 C C . PHE A 1 244 ? 0.969 -25.641 -12.945 1 98.38 244 PHE A C 1
ATOM 1888 O O . PHE A 1 244 ? 2.121 -25.578 -13.383 1 98.38 244 PHE A O 1
ATOM 1895 N N . SER A 1 245 ? 0.016 -26.359 -13.516 1 97.06 245 SER A N 1
ATOM 1896 C CA . SER A 1 245 ? 0.356 -27.406 -14.477 1 97.06 245 SER A CA 1
ATOM 1897 C C . SER A 1 245 ? 0.392 -26.844 -15.898 1 97.06 245 SER A C 1
ATOM 1899 O O . SER A 1 245 ? 1.089 -27.391 -16.766 1 97.06 245 SER A O 1
ATOM 1901 N N . ARG A 1 246 ? -0.459 -25.812 -16.172 1 94.25 246 ARG A N 1
ATOM 1902 C CA . ARG A 1 246 ? -0.538 -25.125 -17.453 1 94.25 246 ARG A CA 1
ATOM 1903 C C . ARG A 1 246 ? -0.895 -23.656 -17.266 1 94.25 246 ARG A C 1
ATOM 1905 O O . ARG A 1 246 ? -1.363 -23.25 -16.203 1 94.25 246 ARG A O 1
ATOM 1912 N N . TYR A 1 247 ? -0.642 -22.906 -18.312 1 93.5 247 TYR A N 1
ATOM 1913 C CA . TYR A 1 247 ? -1.118 -21.531 -18.297 1 93.5 247 TYR A CA 1
ATOM 1914 C C . TYR A 1 247 ? -2.641 -21.484 -18.281 1 93.5 247 TYR A C 1
ATOM 1916 O O . TYR A 1 247 ? -3.301 -22.188 -19.047 1 93.5 247 TYR A O 1
ATOM 1924 N N . ALA A 1 248 ? -3.156 -20.75 -17.328 1 95.62 248 ALA A N 1
ATOM 1925 C CA . ALA A 1 248 ? -4.562 -20.375 -17.438 1 95.62 248 ALA A CA 1
ATOM 1926 C C . ALA A 1 248 ? -4.742 -19.188 -18.391 1 95.62 248 ALA A C 1
ATOM 1928 O O . ALA A 1 248 ? -4.254 -18.094 -18.125 1 95.62 248 ALA A O 1
ATOM 1929 N N . GLU A 1 249 ? -5.438 -19.453 -19.484 1 94.38 249 GLU A N 1
ATOM 1930 C CA . GLU A 1 249 ? -5.539 -18.484 -20.562 1 94.38 249 GLU A CA 1
ATOM 1931 C C . GLU A 1 249 ? -6.59 -17.422 -20.25 1 94.38 249 GLU A C 1
ATOM 1933 O O . GLU A 1 249 ? -7.57 -17.703 -19.547 1 94.38 249 GLU A O 1
ATOM 1938 N N . LEU A 1 250 ? -6.391 -16.25 -20.844 1 93.94 250 LEU A N 1
ATOM 1939 C CA . LEU A 1 250 ? -7.273 -15.125 -20.562 1 93.94 250 LEU A CA 1
ATOM 1940 C C . LEU A 1 250 ? -8.5 -15.156 -21.469 1 93.94 250 LEU A C 1
ATOM 1942 O O . LEU A 1 250 ? -9.516 -14.531 -21.156 1 93.94 250 LEU A O 1
ATOM 1946 N N . ASP A 1 251 ? -8.484 -15.859 -22.562 1 90.31 251 ASP A N 1
ATOM 1947 C CA . ASP A 1 251 ? -9.5 -15.75 -23.594 1 90.31 251 ASP A CA 1
ATOM 1948 C C . ASP A 1 251 ? -10.555 -16.844 -23.438 1 90.31 251 ASP A C 1
ATOM 1950 O O . ASP A 1 251 ? -11.391 -17.031 -24.328 1 90.31 251 ASP A O 1
ATOM 1954 N N . ARG A 1 252 ? -10.562 -17.625 -22.438 1 92.44 252 ARG A N 1
ATOM 1955 C CA . ARG A 1 252 ? -11.555 -18.656 -22.188 1 92.44 252 ARG A CA 1
ATOM 1956 C C . ARG A 1 252 ? -11.852 -18.797 -20.703 1 92.44 252 ARG A C 1
ATOM 1958 O O . ARG A 1 252 ? -11.031 -18.406 -19.859 1 92.44 252 ARG A O 1
ATOM 1965 N N . PRO A 1 253 ? -12.961 -19.312 -20.406 1 95.19 253 PRO A N 1
ATOM 1966 C CA . PRO A 1 253 ? -13.328 -19.422 -19 1 95.19 253 PRO A CA 1
ATOM 1967 C C . PRO A 1 253 ? -12.484 -20.438 -18.234 1 95.19 253 PRO A C 1
ATOM 1969 O O . PRO A 1 253 ? -12.047 -21.438 -18.828 1 95.19 253 PRO A O 1
ATOM 1972 N N . CYS A 1 254 ? -12.219 -20.172 -17.031 1 97.44 254 CYS A N 1
ATOM 1973 C CA . CYS A 1 254 ? -11.594 -21.078 -16.078 1 97.44 254 CYS A CA 1
ATOM 1974 C C . CYS A 1 254 ? -12.531 -21.391 -14.93 1 97.44 254 CYS A C 1
ATOM 1976 O O . CYS A 1 254 ? -13.141 -20.484 -14.352 1 97.44 254 CYS A O 1
ATOM 1978 N N . TRP A 1 255 ? -12.656 -22.672 -14.617 1 98.62 255 TRP A N 1
ATOM 1979 C CA . TRP A 1 255 ? -13.578 -23.141 -13.586 1 98.62 255 TRP A CA 1
ATOM 1980 C C . TRP A 1 255 ? -12.82 -23.562 -12.328 1 98.62 255 TRP A C 1
ATOM 1982 O O . TRP A 1 255 ? -11.898 -24.375 -12.406 1 98.62 255 TRP A O 1
ATOM 1992 N N . ILE A 1 256 ? -13.234 -22.984 -11.195 1 98.88 256 ILE A N 1
ATOM 1993 C CA . ILE A 1 256 ? -12.625 -23.281 -9.906 1 98.88 256 ILE A CA 1
ATOM 1994 C C . ILE A 1 256 ? -13.523 -24.25 -9.117 1 98.88 256 ILE A C 1
ATOM 1996 O O . ILE A 1 256 ? -14.711 -23.984 -8.938 1 98.88 256 ILE A O 1
ATOM 2000 N N . GLN A 1 257 ? -12.969 -25.328 -8.672 1 98.81 257 GLN A N 1
ATOM 2001 C CA . GLN A 1 257 ? -13.719 -26.328 -7.93 1 98.81 257 GLN A CA 1
ATOM 2002 C C . GLN A 1 257 ? -13.102 -26.578 -6.562 1 98.81 257 GLN A C 1
ATOM 2004 O O . GLN A 1 257 ? -11.875 -26.609 -6.426 1 98.81 257 GLN A O 1
ATOM 2009 N N . ALA A 1 258 ? -13.953 -26.703 -5.566 1 98.75 258 ALA A N 1
ATOM 2010 C CA . ALA A 1 258 ? -13.492 -26.953 -4.203 1 98.75 258 ALA A CA 1
ATOM 2011 C C . ALA A 1 258 ? -14.008 -28.281 -3.676 1 98.75 258 ALA A C 1
ATOM 2013 O O . ALA A 1 258 ? -15.148 -28.672 -3.949 1 98.75 258 ALA A O 1
ATOM 2014 N N . GLU A 1 259 ? -13.195 -28.953 -2.963 1 98.44 259 GLU A N 1
ATOM 2015 C CA . GLU A 1 259 ? -13.516 -30.203 -2.273 1 98.44 259 GLU A CA 1
ATOM 2016 C C . GLU A 1 259 ? -13.055 -30.172 -0.82 1 98.44 259 GLU A C 1
ATOM 2018 O O . GLU A 1 259 ? -11.875 -30.359 -0.535 1 98.44 259 GLU A O 1
ATOM 2023 N N . PRO A 1 260 ? -14.016 -29.891 0.099 1 97.5 260 PRO A N 1
ATOM 2024 C CA . PRO A 1 260 ? -13.625 -29.969 1.509 1 97.5 260 PRO A CA 1
ATOM 2025 C C . PRO A 1 260 ? -13.133 -31.359 1.916 1 97.5 260 PRO A C 1
ATOM 2027 O O . PRO A 1 260 ? -13.727 -32.375 1.534 1 97.5 260 PRO A O 1
ATOM 2030 N N . LEU A 1 261 ? -12.031 -31.375 2.619 1 96.94 261 LEU A N 1
ATOM 2031 C CA . LEU A 1 261 ? -11.484 -32.625 3.137 1 96.94 261 LEU A CA 1
ATOM 2032 C C . LEU A 1 261 ? -11.922 -32.844 4.582 1 96.94 261 LEU A C 1
ATOM 2034 O O . LEU A 1 261 ? -12.352 -31.906 5.258 1 96.94 261 LEU A O 1
ATOM 2038 N N . PRO A 1 262 ? -11.875 -34.094 5.047 1 92.19 262 PRO A N 1
ATOM 2039 C CA . PRO A 1 262 ? -12.273 -34.344 6.438 1 92.19 262 PRO A CA 1
ATOM 2040 C C . PRO A 1 262 ? -11.461 -33.531 7.438 1 92.19 262 PRO A C 1
ATOM 2042 O O . PRO A 1 262 ? -10.242 -33.375 7.277 1 92.19 262 PRO A O 1
ATOM 2045 N N . ALA A 1 263 ? -12.219 -32.938 8.344 1 85.81 263 ALA A N 1
ATOM 2046 C CA . ALA A 1 263 ? -11.555 -32.125 9.359 1 85.81 263 ALA A CA 1
ATOM 2047 C C . ALA A 1 263 ? -10.68 -33 10.266 1 85.81 263 ALA A C 1
ATOM 2049 O O . ALA A 1 263 ? -11.039 -34.125 10.578 1 85.81 263 ALA A O 1
ATOM 2050 N N . ALA A 1 264 ? -9.594 -32.312 10.625 1 88.75 264 ALA A N 1
ATOM 2051 C CA . ALA A 1 264 ? -8.727 -32.969 11.586 1 88.75 264 ALA A CA 1
ATOM 2052 C C . ALA A 1 264 ? -9.289 -32.875 13 1 88.75 264 ALA A C 1
ATOM 2054 O O . ALA A 1 264 ? -10.156 -32.062 13.273 1 88.75 264 ALA A O 1
ATOM 2055 N N . ASP A 1 265 ? -8.82 -33.656 13.898 1 87.06 265 ASP A N 1
ATOM 2056 C CA . ASP A 1 265 ? -9.281 -33.688 15.281 1 87.06 265 ASP A CA 1
ATOM 2057 C C . ASP A 1 265 ? -9.039 -32.375 15.984 1 87.06 265 ASP A C 1
ATOM 2059 O O . ASP A 1 265 ? -9.828 -31.953 16.828 1 87.06 265 ASP A O 1
ATOM 2063 N N . ASN A 1 266 ? -8.07 -31.688 15.57 1 88.06 266 ASN A N 1
ATOM 2064 C CA . ASN A 1 266 ? -7.695 -30.438 16.219 1 88.06 266 ASN A CA 1
ATOM 2065 C C . ASN A 1 266 ? -8.484 -29.25 15.664 1 88.06 266 ASN A C 1
ATOM 2067 O O . ASN A 1 266 ? -8.242 -28.109 16.047 1 88.06 266 ASN A O 1
ATOM 2071 N N . GLY A 1 267 ? -9.367 -29.562 14.758 1 88.94 267 GLY A N 1
ATOM 2072 C CA . GLY A 1 267 ? -10.219 -28.516 14.219 1 88.94 267 GLY A CA 1
ATOM 2073 C C . GLY A 1 267 ? -9.672 -27.875 12.953 1 88.94 267 GLY A C 1
ATOM 2074 O O . GLY A 1 267 ? -10.32 -27.016 12.352 1 88.94 267 GLY A O 1
ATOM 2075 N N . ASP A 1 268 ? -8.523 -28.328 12.555 1 93.69 268 ASP A N 1
ATOM 2076 C CA . ASP A 1 268 ? -7.945 -27.859 11.305 1 93.69 268 ASP A CA 1
ATOM 2077 C C . ASP A 1 268 ? -8.812 -28.266 10.109 1 93.69 268 ASP A C 1
ATOM 2079 O O . ASP A 1 268 ? -9.344 -29.375 10.07 1 93.69 268 ASP A O 1
ATOM 2083 N N . ARG A 1 269 ? -8.953 -27.297 9.242 1 95.62 269 ARG A N 1
ATOM 2084 C CA . ARG A 1 269 ? -9.711 -27.562 8.023 1 95.62 269 ARG A CA 1
ATOM 2085 C C . ARG A 1 269 ? -8.82 -27.484 6.789 1 95.62 269 ARG A C 1
ATOM 2087 O O . ARG A 1 269 ? -7.887 -26.672 6.746 1 95.62 269 ARG A O 1
ATOM 2094 N N . GLN A 1 270 ? -9.109 -28.344 5.852 1 97.69 270 GLN A N 1
ATOM 2095 C CA . GLN A 1 270 ? -8.398 -28.344 4.578 1 97.69 270 GLN A CA 1
ATOM 2096 C C . GLN A 1 270 ? -9.367 -28.469 3.406 1 97.69 270 GLN A C 1
ATOM 2098 O O . GLN A 1 270 ? -10.414 -29.094 3.521 1 97.69 270 GLN A O 1
ATOM 2103 N N . VAL A 1 271 ? -9.062 -27.781 2.377 1 98.62 271 VAL A N 1
ATOM 2104 C CA . VAL A 1 271 ? -9.852 -27.812 1.15 1 98.62 271 VAL A CA 1
ATOM 2105 C C . VAL A 1 271 ? -8.938 -28.047 -0.049 1 98.62 271 VAL A C 1
ATOM 2107 O O . VAL A 1 271 ? -7.875 -27.422 -0.161 1 98.62 271 VAL A O 1
ATOM 2110 N N . ARG A 1 272 ? -9.25 -29.031 -0.883 1 98.88 272 ARG A N 1
ATOM 2111 C CA . ARG A 1 272 ? -8.609 -29.172 -2.186 1 98.88 272 ARG A CA 1
ATOM 2112 C C . ARG A 1 272 ? -9.312 -28.312 -3.236 1 98.88 272 ARG A C 1
ATOM 2114 O O . ARG A 1 272 ? -10.523 -28.422 -3.412 1 98.88 272 ARG A O 1
ATOM 2121 N N . VAL A 1 273 ? -8.609 -27.453 -3.855 1 98.94 273 VAL A N 1
ATOM 2122 C CA . VAL A 1 273 ? -9.164 -26.578 -4.887 1 98.94 273 VAL A CA 1
ATOM 2123 C C . VAL A 1 273 ? -8.453 -26.844 -6.215 1 98.94 273 VAL A C 1
ATOM 2125 O O . VAL A 1 273 ? -7.23 -26.969 -6.258 1 98.94 273 VAL A O 1
ATOM 2128 N N . THR A 1 274 ? -9.211 -26.969 -7.309 1 98.88 274 THR A N 1
ATOM 2129 C CA . THR A 1 274 ? -8.641 -27.156 -8.641 1 98.88 274 THR A CA 1
ATOM 2130 C C . THR A 1 274 ? -9.195 -26.125 -9.609 1 98.88 274 THR A C 1
ATOM 2132 O O . THR A 1 274 ? -10.289 -25.594 -9.406 1 98.88 274 THR A O 1
ATOM 2135 N N . GLY A 1 275 ? -8.445 -25.734 -10.562 1 98.75 275 GLY A N 1
ATOM 2136 C CA . GLY A 1 275 ? -8.836 -24.922 -11.695 1 98.75 275 GLY A CA 1
ATOM 2137 C C . GLY A 1 275 ? -8.789 -25.656 -13.023 1 98.75 275 GLY A C 1
ATOM 2138 O O . GLY A 1 275 ? -7.828 -26.391 -13.289 1 98.75 275 GLY A O 1
ATOM 2139 N N . HIS A 1 276 ? -9.836 -25.438 -13.836 1 98.5 276 HIS A N 1
ATOM 2140 C CA . HIS A 1 276 ? -9.961 -26.188 -15.086 1 98.5 276 HIS A CA 1
ATOM 2141 C C . HIS A 1 276 ? -10.266 -25.25 -16.25 1 98.5 276 HIS A C 1
ATOM 2143 O O . HIS A 1 276 ? -11.055 -24.312 -16.109 1 98.5 276 HIS A O 1
ATOM 2149 N N . GLN A 1 277 ? -9.633 -25.422 -17.328 1 97 277 GLN A N 1
ATOM 2150 C CA . GLN A 1 277 ? -9.953 -24.844 -18.609 1 97 277 GLN A CA 1
ATOM 2151 C C . GLN A 1 277 ? -10.055 -25.906 -19.703 1 97 277 GLN A C 1
ATOM 2153 O O . GLN A 1 277 ? -9.172 -26.766 -19.828 1 97 277 GLN A O 1
ATOM 2158 N N . ASP A 1 278 ? -11.125 -25.859 -20.531 1 94.62 278 ASP A N 1
ATOM 2159 C CA . ASP A 1 278 ? -11.367 -26.828 -21.594 1 94.62 278 ASP A CA 1
ATOM 2160 C C . ASP A 1 278 ? -11.195 -28.25 -21.094 1 94.62 278 ASP A C 1
ATOM 2162 O O . ASP A 1 278 ? -10.484 -29.062 -21.703 1 94.62 278 ASP A O 1
ATOM 2166 N N . ASP A 1 279 ? -11.609 -28.469 -19.906 1 93.06 279 ASP A N 1
ATOM 2167 C CA . ASP A 1 279 ? -11.68 -29.781 -19.266 1 93.06 279 ASP A CA 1
ATOM 2168 C C . ASP A 1 279 ? -10.281 -30.297 -18.922 1 93.06 279 ASP A C 1
ATOM 2170 O O . ASP A 1 279 ? -10.078 -31.516 -18.797 1 93.06 279 ASP A O 1
ATOM 2174 N N . THR A 1 280 ? -9.391 -29.438 -18.859 1 97.31 280 THR A N 1
ATOM 2175 C CA . THR A 1 280 ? -8.031 -29.766 -18.438 1 97.31 280 THR A CA 1
ATOM 2176 C C . THR A 1 280 ? -7.684 -29.031 -17.141 1 97.31 280 THR A C 1
ATOM 2178 O O . THR A 1 280 ? -7.996 -27.844 -16.984 1 97.31 280 THR A O 1
ATOM 2181 N N . THR A 1 281 ? -7.027 -29.766 -16.234 1 98.31 281 THR A N 1
ATOM 2182 C CA . THR A 1 281 ? -6.578 -29.141 -15 1 98.31 281 THR A CA 1
ATOM 2183 C C . THR A 1 281 ? -5.402 -28.203 -15.258 1 98.31 281 THR A C 1
ATOM 2185 O O . THR A 1 281 ? -4.41 -28.609 -15.875 1 98.31 281 THR A O 1
ATOM 2188 N N . VAL A 1 282 ? -5.496 -26.984 -14.828 1 98.25 282 VAL A N 1
ATOM 2189 C CA . VAL A 1 282 ? -4.422 -26.016 -15.047 1 98.25 282 VAL A CA 1
ATOM 2190 C C . VAL A 1 282 ? -3.799 -25.625 -13.703 1 98.25 282 VAL A C 1
ATOM 2192 O O . VAL A 1 282 ? -2.68 -25.109 -13.664 1 98.25 282 VAL A O 1
ATOM 2195 N N . PHE A 1 283 ? -4.461 -25.859 -12.641 1 98.56 283 PHE A N 1
ATOM 2196 C CA . PHE A 1 283 ? -4.086 -25.391 -11.305 1 98.56 283 PHE A CA 1
ATOM 2197 C C . PHE A 1 283 ? -4.637 -26.328 -10.234 1 98.56 283 PHE A C 1
ATOM 2199 O O . PHE A 1 283 ? -5.758 -26.828 -10.359 1 98.56 283 PHE A O 1
ATOM 2206 N N . SER A 1 284 ? -3.857 -26.656 -9.188 1 98.88 284 SER A N 1
ATOM 2207 C CA . SER A 1 284 ? -4.312 -27.359 -7.996 1 98.88 284 SER A CA 1
ATOM 2208 C C . SER A 1 284 ? -3.719 -26.75 -6.73 1 98.88 284 SER A C 1
ATOM 2210 O O . SER A 1 284 ? -2.594 -26.25 -6.746 1 98.88 284 SER A O 1
ATOM 2212 N N . CYS A 1 285 ? -4.453 -26.828 -5.66 1 98.88 285 CYS A N 1
ATOM 2213 C CA . CYS A 1 285 ? -4.016 -26.219 -4.406 1 98.88 285 CYS A CA 1
ATOM 2214 C C . CYS A 1 285 ? -4.617 -26.953 -3.211 1 98.88 285 CYS A C 1
ATOM 2216 O O . CYS A 1 285 ? -5.809 -27.266 -3.205 1 98.88 285 CYS A O 1
ATOM 2218 N N . LEU A 1 286 ? -3.781 -27.375 -2.318 1 98.88 286 LEU A N 1
ATOM 2219 C CA . LEU A 1 286 ? -4.242 -27.75 -0.986 1 98.88 286 LEU A CA 1
ATOM 2220 C C . LEU A 1 286 ? -4.113 -26.594 -0.016 1 98.88 286 LEU A C 1
ATOM 2222 O O . LEU A 1 286 ? -3.008 -26.125 0.262 1 98.88 286 LEU A O 1
ATOM 2226 N N . ILE A 1 287 ? -5.242 -26.109 0.454 1 98.69 287 ILE A N 1
ATOM 2227 C CA . ILE A 1 287 ? -5.281 -24.922 1.307 1 98.69 287 ILE A CA 1
ATOM 2228 C C . ILE A 1 287 ? -5.809 -25.297 2.689 1 98.69 287 ILE A C 1
ATOM 2230 O O . ILE A 1 287 ? -6.73 -26.109 2.809 1 98.69 287 ILE A O 1
ATOM 2234 N N . GLY A 1 288 ? -5.16 -24.719 3.732 1 98.06 288 GLY A N 1
ATOM 2235 C CA . GLY A 1 288 ? -5.531 -25.094 5.086 1 98.06 288 GLY A CA 1
ATOM 2236 C C . GLY A 1 288 ? -5.605 -23.922 6.035 1 98.06 288 GLY A C 1
ATOM 2237 O O . GLY A 1 288 ? -4.918 -22.922 5.844 1 98.06 288 GLY A O 1
ATOM 2238 N N . THR A 1 289 ? -6.48 -24.016 7.047 1 96.31 289 THR A N 1
ATOM 2239 C CA . THR A 1 289 ? -6.586 -23.078 8.156 1 96.31 289 THR A CA 1
ATOM 2240 C C . THR A 1 289 ? -6.539 -23.797 9.492 1 96.31 289 THR A C 1
ATOM 2242 O O . THR A 1 289 ? -6.926 -24.969 9.586 1 96.31 289 THR A O 1
ATOM 2245 N N . ARG A 1 290 ? -6.066 -23.141 10.484 1 92.31 290 ARG A N 1
ATOM 2246 C CA . ARG A 1 290 ? -5.992 -23.719 11.828 1 92.31 290 ARG A CA 1
ATOM 2247 C C . ARG A 1 290 ? -7.328 -23.594 12.555 1 92.31 290 ARG A C 1
ATOM 2249 O O . ARG A 1 290 ? -8.07 -22.625 12.328 1 92.31 290 ARG A O 1
ATOM 2256 N N . GLY A 1 291 ? -7.598 -24.609 13.25 1 83.88 291 GLY A N 1
ATOM 2257 C CA . GLY A 1 291 ? -8.797 -24.562 14.07 1 83.88 291 GLY A CA 1
ATOM 2258 C C . GLY A 1 291 ? -8.711 -23.562 15.203 1 83.88 291 GLY A C 1
ATOM 2259 O O . GLY A 1 291 ? -7.617 -23.156 15.594 1 83.88 291 GLY A O 1
ATOM 2260 N N . ALA A 1 292 ? -9.898 -22.953 15.453 1 64.5 292 ALA A N 1
ATOM 2261 C CA . ALA A 1 292 ? -9.953 -22.047 16.609 1 64.5 292 ALA A CA 1
ATOM 2262 C C . ALA A 1 292 ? -9.484 -22.766 17.875 1 64.5 292 ALA A C 1
ATOM 2264 O O . ALA A 1 292 ? -9.773 -23.953 18.062 1 64.5 292 ALA A O 1
ATOM 2265 N N . ALA A 1 293 ? -8.344 -22.484 18.453 1 49.69 293 ALA A N 1
ATOM 2266 C CA . ALA A 1 293 ? -8.047 -23.062 19.766 1 49.69 293 ALA A CA 1
ATOM 2267 C C . ALA A 1 293 ? -9.297 -23.125 20.625 1 49.69 293 ALA A C 1
ATOM 2269 O O . ALA A 1 293 ? -10.047 -22.156 20.734 1 49.69 293 ALA A O 1
ATOM 2270 N N . GLU A 1 294 ? -10.008 -24.203 20.891 1 37.75 294 GLU A N 1
ATOM 2271 C CA . GLU A 1 294 ? -11.008 -24.25 21.953 1 37.75 294 GLU A CA 1
ATOM 2272 C C . GLU A 1 294 ? -10.5 -23.516 23.203 1 37.75 294 GLU A C 1
ATOM 2274 O O . GLU A 1 294 ? -9.305 -23.531 23.5 1 37.75 294 GLU A O 1
ATOM 2279 N N . MET B 1 1 ? 17.438 1.362 -12.586 1 94.56 1 MET B N 1
ATOM 2280 C CA . MET B 1 1 ? 16.438 0.592 -11.852 1 94.56 1 MET B CA 1
ATOM 2281 C C . MET B 1 1 ? 15.781 1.445 -10.766 1 94.56 1 MET B C 1
ATOM 2283 O O . MET B 1 1 ? 16.359 2.426 -10.305 1 94.56 1 MET B O 1
ATOM 2287 N N . THR B 1 2 ? 14.57 1.17 -10.422 1 97.12 2 THR B N 1
ATOM 2288 C CA . THR B 1 2 ? 13.75 2.068 -9.617 1 97.12 2 THR B CA 1
ATOM 2289 C C . THR B 1 2 ? 13.461 1.457 -8.242 1 97.12 2 THR B C 1
ATOM 2291 O O . THR B 1 2 ? 13 0.318 -8.156 1 97.12 2 THR B O 1
ATOM 2294 N N . SER B 1 3 ? 13.781 2.201 -7.188 1 98.38 3 SER B N 1
ATOM 2295 C CA . SER B 1 3 ? 13.477 1.884 -5.797 1 98.38 3 SER B CA 1
ATOM 2296 C C . SER B 1 3 ? 12.977 3.111 -5.047 1 98.38 3 SER B C 1
ATOM 2298 O O . SER B 1 3 ? 13.062 4.234 -5.555 1 98.38 3 SER B O 1
ATOM 2300 N N . THR B 1 4 ? 12.445 2.928 -3.938 1 98.69 4 THR B N 1
ATOM 2301 C CA . THR B 1 4 ? 12.141 4.07 -3.082 1 98.69 4 THR B CA 1
ATOM 2302 C C . THR B 1 4 ? 13.43 4.715 -2.566 1 98.69 4 THR B C 1
ATOM 2304 O O . THR B 1 4 ? 14.469 4.062 -2.498 1 98.69 4 THR B O 1
ATOM 2307 N N . VAL B 1 5 ? 13.375 6.012 -2.236 1 98.75 5 VAL B N 1
ATOM 2308 C CA . VAL B 1 5 ? 14.43 6.559 -1.385 1 98.75 5 VAL B CA 1
ATOM 2309 C C . VAL B 1 5 ? 14.375 5.887 -0.012 1 98.75 5 VAL B C 1
ATOM 2311 O O . VAL B 1 5 ? 13.375 5.262 0.344 1 98.75 5 VAL B O 1
ATOM 2314 N N . PRO B 1 6 ? 15.516 5.938 0.777 1 98.44 6 PRO B N 1
ATOM 2315 C CA . PRO B 1 6 ? 15.469 5.363 2.123 1 98.44 6 PRO B CA 1
ATOM 2316 C C . PRO B 1 6 ? 14.328 5.934 2.969 1 98.44 6 PRO B C 1
ATOM 2318 O O . PRO B 1 6 ? 14.125 7.148 2.996 1 98.44 6 PRO B O 1
ATOM 2321 N N . ARG B 1 7 ? 13.609 5.023 3.635 1 98.38 7 ARG B N 1
ATOM 2322 C CA . ARG B 1 7 ? 12.43 5.422 4.395 1 98.38 7 ARG B CA 1
ATOM 2323 C C . ARG B 1 7 ? 12.797 6.41 5.496 1 98.38 7 ARG B C 1
ATOM 2325 O O . ARG B 1 7 ? 12.008 7.289 5.844 1 98.38 7 ARG B O 1
ATOM 2332 N N . GLU B 1 8 ? 13.984 6.359 6.059 1 97.5 8 GLU B N 1
ATOM 2333 C CA . GLU B 1 8 ? 14.453 7.242 7.125 1 97.5 8 GLU B CA 1
ATOM 2334 C C . GLU B 1 8 ? 14.523 8.688 6.645 1 97.5 8 GLU B C 1
ATOM 2336 O O . GLU B 1 8 ? 14.297 9.617 7.422 1 97.5 8 GLU B O 1
ATOM 2341 N N . LEU B 1 9 ? 14.758 8.859 5.375 1 98.12 9 LEU B N 1
ATOM 2342 C CA . LEU B 1 9 ? 14.938 10.195 4.812 1 98.12 9 LEU B CA 1
ATOM 2343 C C . LEU B 1 9 ? 13.594 10.906 4.688 1 98.12 9 LEU B C 1
ATOM 2345 O O . LEU B 1 9 ? 13.555 12.125 4.496 1 98.12 9 LEU B O 1
ATOM 2349 N N . VAL B 1 10 ? 12.523 10.18 4.789 1 97.88 10 VAL B N 1
ATOM 2350 C CA . VAL B 1 10 ? 11.219 10.812 4.617 1 97.88 10 VAL B CA 1
ATOM 2351 C C . VAL B 1 10 ? 10.367 10.578 5.863 1 97.88 10 VAL B C 1
ATOM 2353 O O . VAL B 1 10 ? 9.148 10.773 5.836 1 97.88 10 VAL B O 1
ATOM 2356 N N . HIS B 1 11 ? 10.953 10.07 6.93 1 96.06 11 HIS B N 1
ATOM 2357 C CA . HIS B 1 11 ? 10.336 9.875 8.234 1 96.06 11 HIS B CA 1
ATOM 2358 C C . HIS B 1 11 ? 9.148 8.922 8.141 1 96.06 11 HIS B C 1
ATOM 2360 O O . HIS B 1 11 ? 8.078 9.195 8.688 1 96.06 11 HIS B O 1
ATOM 2366 N N . ARG B 1 12 ? 9.336 7.867 7.445 1 97.12 12 ARG B N 1
ATOM 2367 C CA . ARG B 1 12 ? 8.336 6.805 7.406 1 97.12 12 ARG B CA 1
ATOM 2368 C C . ARG B 1 12 ? 8.891 5.516 8.008 1 97.12 12 ARG B C 1
ATOM 2370 O O . ARG B 1 12 ? 10.086 5.242 7.914 1 97.12 12 ARG B O 1
ATOM 2377 N N . ALA B 1 13 ? 7.992 4.824 8.672 1 97.19 13 ALA B N 1
ATOM 2378 C CA . ALA B 1 13 ? 8.352 3.498 9.164 1 97.19 13 ALA B CA 1
ATOM 2379 C C . ALA B 1 13 ? 8.203 2.447 8.062 1 97.19 13 ALA B C 1
ATOM 2381 O O . ALA B 1 13 ? 9.086 1.608 7.879 1 97.19 13 ALA B O 1
ATOM 2382 N N . ALA B 1 14 ? 7.137 2.463 7.328 1 97.75 14 ALA B N 1
ATOM 2383 C CA . ALA B 1 14 ? 6.863 1.486 6.277 1 97.75 14 ALA B CA 1
ATOM 2384 C C . ALA B 1 14 ? 7.449 1.937 4.941 1 97.75 14 ALA B C 1
ATOM 2386 O O . ALA B 1 14 ? 7.156 3.037 4.469 1 97.75 14 ALA B O 1
ATOM 2387 N N . VAL B 1 15 ? 8.203 1.07 4.273 1 98.31 15 VAL B N 1
ATOM 2388 C CA . VAL B 1 15 ? 8.711 1.383 2.943 1 98.31 15 VAL B CA 1
ATOM 2389 C C . VAL B 1 15 ? 7.543 1.543 1.969 1 98.31 15 VAL B C 1
ATOM 2391 O O . VAL B 1 15 ? 7.625 2.324 1.019 1 98.31 15 VAL B O 1
ATOM 2394 N N . ALA B 1 16 ? 6.402 0.921 2.287 1 97.56 16 ALA B N 1
ATOM 2395 C CA . ALA B 1 16 ? 5.215 0.992 1.442 1 97.56 16 ALA B CA 1
ATOM 2396 C C . ALA B 1 16 ? 4.617 2.396 1.45 1 97.56 16 ALA B C 1
ATOM 2398 O O . ALA B 1 16 ? 3.783 2.729 0.606 1 97.56 16 ALA B O 1
ATOM 2399 N N . GLU B 1 17 ? 5.023 3.209 2.402 1 98.06 17 GLU B N 1
ATOM 2400 C CA . GLU B 1 17 ? 4.484 4.559 2.529 1 98.06 17 GLU B CA 1
ATOM 2401 C C . GLU B 1 17 ? 5.453 5.598 1.975 1 98.06 17 GLU B C 1
ATOM 2403 O O . GLU B 1 17 ? 5.246 6.801 2.143 1 98.06 17 GLU B O 1
ATOM 2408 N N . VAL B 1 18 ? 6.52 5.152 1.363 1 98.75 18 VAL B N 1
ATOM 2409 C CA . VAL B 1 18 ? 7.477 6.043 0.714 1 98.75 18 VAL B CA 1
ATOM 2410 C C . VAL B 1 18 ? 7.098 6.223 -0.756 1 98.75 18 VAL B C 1
ATOM 2412 O O . VAL B 1 18 ? 7.082 5.254 -1.52 1 98.75 18 VAL B O 1
ATOM 2415 N N . PHE B 1 19 ? 6.848 7.473 -1.161 1 98.75 19 PHE B N 1
ATOM 2416 C CA . PHE B 1 19 ? 6.402 7.723 -2.525 1 98.75 19 PHE B CA 1
ATOM 2417 C C . PHE B 1 19 ? 7.551 8.227 -3.389 1 98.75 19 PHE B C 1
ATOM 2419 O O . PHE B 1 19 ? 7.52 8.094 -4.613 1 98.75 19 PHE B O 1
ATOM 2426 N N . LEU B 1 20 ? 8.578 8.82 -2.783 1 98.94 20 LEU B N 1
ATOM 2427 C CA . LEU B 1 20 ? 9.711 9.359 -3.523 1 98.94 20 LEU B CA 1
ATOM 2428 C C . LEU B 1 20 ? 10.664 8.242 -3.949 1 98.94 20 LEU B C 1
ATOM 2430 O O . LEU B 1 20 ? 10.906 7.305 -3.186 1 98.94 20 LEU B O 1
ATOM 2434 N N . THR B 1 21 ? 11.242 8.391 -5.168 1 98.88 21 THR B N 1
ATOM 2435 C CA . THR B 1 21 ? 12.078 7.316 -5.707 1 98.88 21 THR B CA 1
A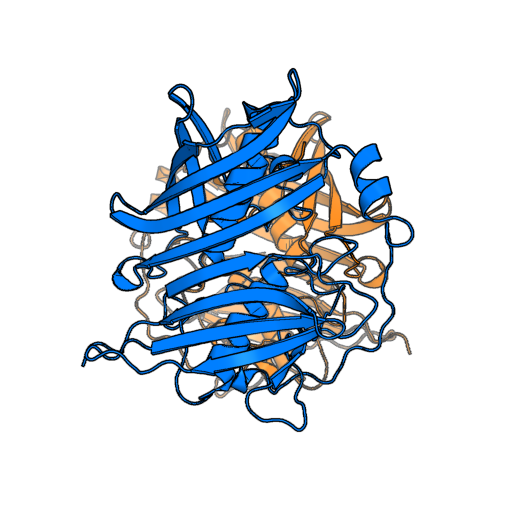TOM 2436 C C . THR B 1 21 ? 13.461 7.84 -6.062 1 98.88 21 THR B C 1
ATOM 2438 O O . THR B 1 21 ? 14.359 7.059 -6.395 1 98.88 21 THR B O 1
ATOM 2441 N N . GLY B 1 22 ? 13.695 9.156 -6.066 1 98.75 22 GLY B N 1
ATOM 2442 C CA . GLY B 1 22 ? 15.008 9.711 -6.359 1 98.75 22 GLY B CA 1
ATOM 2443 C C . GLY B 1 22 ? 15.039 11.227 -6.316 1 98.75 22 GLY B C 1
ATOM 2444 O O . GLY B 1 22 ? 13.992 11.867 -6.219 1 98.75 22 GLY B O 1
ATOM 2445 N N . TRP B 1 23 ? 16.297 11.773 -6.246 1 98.75 23 TRP B N 1
ATOM 2446 C CA . TRP B 1 23 ? 16.422 13.219 -6.297 1 98.75 23 TRP B CA 1
ATOM 2447 C C . TRP B 1 23 ? 17.797 13.625 -6.832 1 98.75 23 TRP B C 1
ATOM 2449 O O . TRP B 1 23 ? 18.734 12.82 -6.844 1 98.75 23 TRP B O 1
ATOM 2459 N N . SER B 1 24 ? 17.875 14.805 -7.336 1 98.69 24 SER B N 1
ATOM 2460 C CA . SER B 1 24 ? 19.125 15.43 -7.734 1 98.69 24 SER B CA 1
ATOM 2461 C C . SER B 1 24 ? 19.047 16.953 -7.637 1 98.69 24 SER B C 1
ATOM 2463 O O . SER B 1 24 ? 17.984 17.531 -7.84 1 98.69 24 SER B O 1
ATOM 2465 N N . ARG B 1 25 ? 20.172 17.531 -7.363 1 98.44 25 ARG B N 1
ATOM 2466 C CA . ARG B 1 25 ? 20.25 18.984 -7.352 1 98.44 25 ARG B CA 1
ATOM 2467 C C . ARG B 1 25 ? 20.453 19.531 -8.758 1 98.44 25 ARG B C 1
ATOM 2469 O O . ARG B 1 25 ? 21.359 19.094 -9.477 1 98.44 25 ARG B O 1
ATOM 2476 N N . THR B 1 26 ? 19.609 20.484 -9.125 1 98.38 26 THR B N 1
ATOM 2477 C CA . THR B 1 26 ? 19.703 21.016 -10.484 1 98.38 26 THR B CA 1
ATOM 2478 C C . THR B 1 26 ? 20.219 22.453 -10.469 1 98.38 26 THR B C 1
ATOM 2480 O O . THR B 1 26 ? 20.688 22.953 -11.492 1 98.38 26 THR B O 1
ATOM 2483 N N . ALA B 1 27 ? 20.141 23.125 -9.43 1 97.31 27 ALA B N 1
ATOM 2484 C CA . ALA B 1 27 ? 20.672 24.453 -9.141 1 97.31 27 ALA B CA 1
ATOM 2485 C C . ALA B 1 27 ? 20.812 24.688 -7.641 1 97.31 27 ALA B C 1
ATOM 2487 O O . ALA B 1 27 ? 20.516 23.781 -6.844 1 97.31 27 ALA B O 1
ATOM 2488 N N . GLU B 1 28 ? 21.344 25.781 -7.18 1 94.25 28 GLU B N 1
ATOM 2489 C CA . GLU B 1 28 ? 21.641 26.031 -5.77 1 94.25 28 GLU B CA 1
ATOM 2490 C C . GLU B 1 28 ? 20.406 25.781 -4.898 1 94.25 28 GLU B C 1
ATOM 2492 O O . GLU B 1 28 ? 20.5 25.109 -3.867 1 94.25 28 GLU B O 1
ATOM 2497 N N . ASN B 1 29 ? 19.281 26.219 -5.188 1 96.62 29 ASN B N 1
ATOM 2498 C CA . ASN B 1 29 ? 18.062 26.047 -4.395 1 96.62 29 ASN B CA 1
ATOM 2499 C C . ASN B 1 29 ? 16.969 25.359 -5.195 1 96.62 29 ASN B C 1
ATOM 2501 O O . ASN B 1 29 ? 15.789 25.625 -5.004 1 96.62 29 ASN B O 1
ATOM 2505 N N . ARG B 1 30 ? 17.359 24.609 -6.195 1 98.69 30 ARG B N 1
ATOM 2506 C CA . ARG B 1 30 ? 16.406 23.906 -7.047 1 98.69 30 ARG B CA 1
ATOM 2507 C C . ARG B 1 30 ? 16.766 22.438 -7.184 1 98.69 30 ARG B C 1
ATOM 2509 O O . ARG B 1 30 ? 17.938 22.094 -7.34 1 98.69 30 ARG B O 1
ATOM 2516 N N . PHE B 1 31 ? 15.781 21.625 -7.113 1 98.88 31 PHE B N 1
ATOM 2517 C CA . PHE B 1 31 ? 15.992 20.172 -7.113 1 98.88 31 PHE B CA 1
ATOM 2518 C C . PHE B 1 31 ? 14.992 19.484 -8.039 1 98.88 31 PHE B C 1
ATOM 2520 O O . PHE B 1 31 ? 13.867 19.953 -8.195 1 98.88 31 PHE B O 1
ATOM 2527 N N . ALA B 1 32 ? 15.398 18.406 -8.68 1 98.94 32 ALA B N 1
ATOM 2528 C CA . ALA B 1 32 ? 14.547 17.469 -9.406 1 98.94 32 ALA B CA 1
ATOM 2529 C C . ALA B 1 32 ? 14.375 16.172 -8.625 1 98.94 32 ALA B C 1
ATOM 2531 O O . ALA B 1 32 ? 15.352 15.578 -8.172 1 98.94 32 ALA B O 1
ATOM 2532 N N . LEU B 1 33 ? 13.18 15.82 -8.398 1 98.94 33 LEU B N 1
ATOM 2533 C CA . LEU B 1 33 ? 12.898 14.547 -7.734 1 98.94 33 LEU B CA 1
ATOM 2534 C C . LEU B 1 33 ? 12.031 13.656 -8.609 1 98.94 33 LEU B C 1
ATOM 2536 O O . LEU B 1 33 ? 11.516 14.094 -9.641 1 98.94 33 LEU B O 1
ATOM 2540 N N . THR B 1 34 ? 11.984 12.375 -8.297 1 98.94 34 THR B N 1
ATOM 2541 C CA . THR B 1 34 ? 11.07 11.406 -8.891 1 98.94 34 THR B CA 1
ATOM 2542 C C . THR B 1 34 ? 10.242 10.703 -7.812 1 98.94 34 THR B C 1
ATOM 2544 O O . THR B 1 34 ? 10.688 10.578 -6.668 1 98.94 34 THR B O 1
ATOM 2547 N N . ALA B 1 35 ? 9.07 10.352 -8.172 1 98.94 35 ALA B N 1
ATOM 2548 C CA . ALA B 1 35 ? 8.133 9.664 -7.281 1 98.94 35 ALA B CA 1
ATOM 2549 C C . ALA B 1 35 ? 7.238 8.711 -8.062 1 98.94 35 ALA B C 1
ATOM 2551 O O . ALA B 1 35 ? 7.246 8.703 -9.297 1 98.94 35 ALA B O 1
ATOM 2552 N N . GLN B 1 36 ? 6.508 7.898 -7.348 1 98.88 36 GLN B N 1
ATOM 2553 C CA . GLN B 1 36 ? 5.504 7.035 -7.965 1 98.88 36 GLN B CA 1
ATOM 2554 C C . GLN B 1 36 ? 4.266 6.918 -7.086 1 98.88 36 GLN B C 1
ATOM 2556 O O . GLN B 1 36 ? 4.375 6.719 -5.875 1 98.88 36 GLN B O 1
ATOM 2561 N N . TRP B 1 37 ? 3.094 7.164 -7.672 1 98.56 37 TRP B N 1
ATOM 2562 C CA . TRP B 1 37 ? 1.822 6.898 -7.004 1 98.56 37 TRP B CA 1
ATOM 2563 C C . TRP B 1 37 ? 1.278 5.531 -7.402 1 98.56 37 TRP B C 1
ATOM 2565 O O . TRP B 1 37 ? 1.138 5.23 -8.594 1 98.56 37 TRP B O 1
ATOM 2575 N N . PRO B 1 38 ? 1.025 4.703 -6.395 1 97.62 38 PRO B N 1
ATOM 2576 C CA . PRO B 1 38 ? 0.441 3.398 -6.719 1 97.62 38 PRO B CA 1
ATOM 2577 C C . PRO B 1 38 ? -1.009 3.502 -7.188 1 97.62 38 PRO B C 1
ATOM 2579 O O . PRO B 1 38 ? -1.72 4.438 -6.805 1 97.62 38 PRO B O 1
ATOM 2582 N N . ARG B 1 39 ? -1.478 2.543 -7.965 1 96.5 39 ARG B N 1
ATOM 2583 C CA . ARG B 1 39 ? -2.854 2.531 -8.453 1 96.5 39 ARG B CA 1
ATOM 2584 C C . ARG B 1 39 ? -3.836 2.279 -7.312 1 96.5 39 ARG B C 1
ATOM 2586 O O . ARG B 1 39 ? -4.996 2.697 -7.383 1 96.5 39 ARG B O 1
ATOM 2593 N N . ALA B 1 40 ? -3.312 1.547 -6.32 1 95.19 40 ALA B N 1
ATOM 2594 C CA . ALA B 1 40 ? -4.129 1.246 -5.145 1 95.19 40 ALA B CA 1
ATOM 2595 C C . ALA B 1 40 ? -3.354 1.498 -3.857 1 95.19 40 ALA B C 1
ATOM 2597 O O . ALA B 1 40 ? -2.162 1.194 -3.773 1 95.19 40 ALA B O 1
ATOM 2598 N N . HIS B 1 41 ? -3.979 2.066 -2.91 1 96.56 41 HIS B N 1
ATOM 2599 C CA . HIS B 1 41 ? -3.453 2.354 -1.581 1 96.56 41 HIS B CA 1
ATOM 2600 C C . HIS B 1 41 ? -4.504 2.094 -0.506 1 96.56 41 HIS B C 1
ATOM 2602 O O . HIS B 1 41 ? -5.695 2.307 -0.733 1 96.56 41 HIS B O 1
ATOM 2608 N N . SER B 1 42 ? -4.098 1.665 0.602 1 95.19 42 SER B N 1
ATOM 2609 C CA . SER B 1 42 ? -5.023 1.224 1.641 1 95.19 42 SER B CA 1
ATOM 2610 C C . SER B 1 42 ? -5.805 2.398 2.221 1 95.19 42 SER B C 1
ATOM 2612 O O . SER B 1 42 ? -6.902 2.217 2.752 1 95.19 42 SER B O 1
ATOM 2614 N N . TYR B 1 43 ? -5.285 3.57 2.104 1 96.56 43 TYR B N 1
ATOM 2615 C CA . TYR B 1 43 ? -5.91 4.738 2.713 1 96.56 43 TYR B CA 1
ATOM 2616 C C . TYR B 1 43 ? -6.211 5.805 1.666 1 96.56 43 TYR B C 1
ATOM 2618 O O . TYR B 1 43 ? -7.328 6.324 1.605 1 96.56 43 TYR B O 1
ATOM 2626 N N . PHE B 1 44 ? -5.234 6.113 0.801 1 96.38 44 PHE B N 1
ATOM 2627 C CA . PHE B 1 44 ? -5.41 7.066 -0.287 1 96.38 44 PHE B CA 1
ATOM 2628 C C . PHE B 1 44 ? -6.047 6.398 -1.498 1 96.38 44 PHE B C 1
ATOM 2630 O O . PHE B 1 44 ? -5.391 6.195 -2.521 1 96.38 44 PHE B O 1
ATOM 2637 N N . THR B 1 45 ? -7.305 6.168 -1.385 1 93.31 45 THR B N 1
ATOM 2638 C CA . THR B 1 45 ? -8.016 5.434 -2.426 1 93.31 45 THR B CA 1
ATOM 2639 C C . THR B 1 45 ? -8.469 6.371 -3.539 1 93.31 45 THR B C 1
ATOM 2641 O O . THR B 1 45 ? -8.789 7.535 -3.285 1 93.31 45 THR B O 1
ATOM 2644 N N . PRO B 1 46 ? -8.461 5.852 -4.695 1 90.69 46 PRO B N 1
ATOM 2645 C CA . PRO B 1 46 ? -8.969 6.68 -5.789 1 90.69 46 PRO B CA 1
ATOM 2646 C C . PRO B 1 46 ? -10.406 7.133 -5.574 1 90.69 46 PRO B C 1
ATOM 2648 O O . PRO B 1 46 ? -11.203 6.402 -4.98 1 90.69 46 PRO B O 1
ATOM 2651 N N . VAL B 1 47 ? -10.703 8.328 -5.992 1 86.38 47 VAL B N 1
ATOM 2652 C CA . VAL B 1 47 ? -12.047 8.898 -5.945 1 86.38 47 VAL B CA 1
ATOM 2653 C C . VAL B 1 47 ? -12.539 9.188 -7.363 1 86.38 47 VAL B C 1
ATOM 2655 O O . VAL B 1 47 ? -11.938 9.977 -8.094 1 86.38 47 VAL B O 1
ATOM 2658 N N . ASN B 1 48 ? -13.594 8.516 -7.703 1 84.06 48 ASN B N 1
ATOM 2659 C CA . ASN B 1 48 ? -14.156 8.664 -9.039 1 84.06 48 ASN B CA 1
ATOM 2660 C C . ASN B 1 48 ? -13.102 8.469 -10.125 1 84.06 48 ASN B C 1
ATOM 2662 O O . ASN B 1 48 ? -12.992 9.273 -11.047 1 84.06 48 ASN B O 1
ATOM 2666 N N . GLY B 1 49 ? -12.188 7.535 -9.906 1 90.19 49 GLY B N 1
ATOM 2667 C CA . GLY B 1 49 ? -11.211 7.152 -10.914 1 90.19 49 GLY B CA 1
ATOM 2668 C C . GLY B 1 49 ? -9.953 8 -10.875 1 90.19 49 GLY B C 1
ATOM 2669 O O . GLY B 1 49 ? -9.023 7.77 -11.648 1 90.19 49 GLY B O 1
ATOM 2670 N N . CYS B 1 50 ? -9.914 8.977 -9.969 1 94.62 50 CYS B N 1
ATOM 2671 C CA . CYS B 1 50 ? -8.766 9.867 -9.852 1 94.62 50 CYS B CA 1
ATOM 2672 C C . CYS B 1 50 ? -7.953 9.547 -8.609 1 94.62 50 CYS B C 1
ATOM 2674 O O . CYS B 1 50 ? -8.5 9.094 -7.602 1 94.62 50 CYS B O 1
ATOM 2676 N N . TYR B 1 51 ? -6.676 9.773 -8.789 1 97.38 51 TYR B N 1
ATOM 2677 C CA . TYR B 1 51 ? -5.836 9.625 -7.602 1 97.38 51 TYR B CA 1
ATOM 2678 C C . TYR B 1 51 ? -6.332 10.516 -6.469 1 97.38 51 TYR B C 1
ATOM 2680 O O . TYR B 1 51 ? -6.805 11.633 -6.711 1 97.38 51 TYR B O 1
ATOM 2688 N N . ASP B 1 52 ? -6.297 10.016 -5.289 1 96.88 52 ASP B N 1
ATOM 2689 C CA . ASP B 1 52 ? -6.59 10.828 -4.113 1 96.88 52 ASP B CA 1
ATOM 2690 C C . ASP B 1 52 ? -5.688 12.055 -4.047 1 96.88 52 ASP B C 1
ATOM 2692 O O . ASP B 1 52 ? -4.465 11.93 -3.977 1 96.88 52 ASP B O 1
ATOM 2696 N N . PRO B 1 53 ? -6.223 13.266 -4.008 1 97.94 53 PRO B N 1
ATOM 2697 C CA . PRO B 1 53 ? -5.395 14.477 -3.988 1 97.94 53 PRO B CA 1
ATOM 2698 C C . PRO B 1 53 ? -4.469 14.539 -2.775 1 97.94 53 PRO B C 1
ATOM 2700 O O . PRO B 1 53 ? -3.42 15.188 -2.83 1 97.94 53 PRO B O 1
ATOM 2703 N N . LEU B 1 54 ? -4.801 13.859 -1.702 1 97.94 54 LEU B N 1
ATOM 2704 C CA . LEU B 1 54 ? -3.943 13.898 -0.521 1 97.94 54 LEU B CA 1
ATOM 2705 C C . LEU B 1 54 ? -2.645 13.141 -0.768 1 97.94 54 LEU B C 1
ATOM 2707 O O . LEU B 1 54 ? -1.688 13.273 -0.001 1 97.94 54 LEU B O 1
ATOM 2711 N N . LEU B 1 55 ? -2.564 12.344 -1.832 1 98.38 55 LEU B N 1
ATOM 2712 C CA . LEU B 1 55 ? -1.279 11.805 -2.262 1 98.38 55 LEU B CA 1
ATOM 2713 C C . LEU B 1 55 ? -0.302 12.922 -2.6 1 98.38 55 LEU B C 1
ATOM 2715 O O . LEU B 1 55 ? 0.897 12.805 -2.334 1 98.38 55 LEU B O 1
ATOM 2719 N N . ALA B 1 56 ? -0.863 13.953 -3.23 1 98.69 56 ALA B N 1
ATOM 2720 C CA . ALA B 1 56 ? -0.018 15.102 -3.537 1 98.69 56 ALA B CA 1
ATOM 2721 C C . ALA B 1 56 ? 0.521 15.742 -2.262 1 98.69 56 ALA B C 1
ATOM 2723 O O . ALA B 1 56 ? 1.715 16.031 -2.164 1 98.69 56 ALA B O 1
ATOM 2724 N N . SER B 1 57 ? -0.341 15.93 -1.288 1 98.69 57 SER B N 1
ATOM 2725 C CA . SER B 1 57 ? 0.072 16.516 -0.017 1 98.69 57 SER B CA 1
ATOM 2726 C C . SER B 1 57 ? 1.175 15.695 0.639 1 98.69 57 SER B C 1
ATOM 2728 O O . SER B 1 57 ? 2.186 16.234 1.083 1 98.69 57 SER B O 1
ATOM 2730 N N . GLU B 1 58 ? 0.964 14.398 0.704 1 98.56 58 GLU B N 1
ATOM 2731 C CA . GLU B 1 58 ? 1.946 13.523 1.336 1 98.56 58 GLU B CA 1
ATOM 2732 C C . GLU B 1 58 ? 3.26 13.516 0.561 1 98.56 58 GLU B C 1
ATOM 2734 O O . GLU B 1 58 ? 4.34 13.477 1.157 1 98.56 58 GLU B O 1
ATOM 2739 N N . THR B 1 59 ? 3.188 13.516 -0.765 1 98.88 59 THR B N 1
ATOM 2740 C CA . THR B 1 59 ? 4.387 13.57 -1.592 1 98.88 59 THR B CA 1
ATOM 2741 C C . THR B 1 59 ? 5.16 14.859 -1.333 1 98.88 59 THR B C 1
ATOM 2743 O O . THR B 1 59 ? 6.379 14.836 -1.144 1 98.88 59 THR B O 1
ATOM 2746 N N . ILE B 1 60 ? 4.426 15.969 -1.303 1 98.88 60 ILE B N 1
ATOM 2747 C CA . ILE B 1 60 ? 5.023 17.281 -1.045 1 98.88 60 ILE B CA 1
ATOM 2748 C C . ILE B 1 60 ? 5.672 17.281 0.338 1 98.88 60 ILE B C 1
ATOM 2750 O O . ILE B 1 60 ? 6.789 17.781 0.504 1 98.88 60 ILE B O 1
ATOM 2754 N N . ARG B 1 61 ? 4.988 16.781 1.322 1 98.62 61 ARG B N 1
ATOM 2755 C CA . ARG B 1 61 ? 5.547 16.688 2.668 1 98.62 61 ARG B CA 1
ATOM 2756 C C . ARG B 1 61 ? 6.852 15.898 2.664 1 98.62 61 ARG B C 1
ATOM 2758 O O . ARG B 1 61 ? 7.836 16.312 3.287 1 98.62 61 ARG B O 1
ATOM 2765 N N . GLN B 1 62 ? 6.93 14.734 1.967 1 98.69 62 GLN B N 1
ATOM 2766 C CA . GLN B 1 62 ? 8.125 13.898 1.914 1 98.69 62 GLN B CA 1
ATOM 2767 C C . GLN B 1 62 ? 9.281 14.633 1.245 1 98.69 62 GLN B C 1
ATOM 2769 O O . GLN B 1 62 ? 10.438 14.445 1.622 1 98.69 62 GLN B O 1
ATOM 2774 N N . VAL B 1 63 ? 8.953 15.461 0.303 1 98.88 63 VAL B N 1
ATOM 2775 C CA . VAL B 1 63 ? 9.969 16.25 -0.38 1 98.88 63 VAL B CA 1
ATOM 2776 C C . VAL B 1 63 ? 10.75 17.078 0.636 1 98.88 63 VAL B C 1
ATOM 2778 O O . VAL B 1 63 ? 11.984 17.062 0.649 1 98.88 63 VAL B O 1
ATOM 2781 N N . GLY B 1 64 ? 10.016 17.781 1.475 1 98.44 64 GLY B N 1
ATOM 2782 C CA . GLY B 1 64 ? 10.656 18.641 2.465 1 98.44 64 GLY B CA 1
ATOM 2783 C C . GLY B 1 64 ? 11.57 17.875 3.41 1 98.44 64 GLY B C 1
ATOM 2784 O O . GLY B 1 64 ? 12.695 18.297 3.666 1 98.44 64 GLY B O 1
ATOM 2785 N N . THR B 1 65 ? 11.086 16.766 3.906 1 97.75 65 THR B N 1
ATOM 2786 C CA . THR B 1 65 ? 11.859 15.977 4.848 1 97.75 65 THR B CA 1
ATOM 2787 C C . THR B 1 65 ? 13.102 15.391 4.176 1 97.75 65 THR B C 1
ATOM 2789 O O . THR B 1 65 ? 14.195 15.438 4.73 1 97.75 65 THR B O 1
ATOM 2792 N N . LEU B 1 66 ? 12.938 14.867 2.939 1 98.62 66 LEU B N 1
ATOM 2793 C CA . LEU B 1 66 ? 14.047 14.289 2.191 1 98.62 66 LEU B CA 1
ATOM 2794 C C . LEU B 1 66 ? 15.156 15.312 1.985 1 98.62 66 LEU B C 1
ATOM 2796 O O . LEU B 1 66 ? 16.312 15.055 2.32 1 98.62 66 LEU B O 1
ATOM 2800 N N . LEU B 1 67 ? 14.789 16.453 1.478 1 98.25 67 LEU B N 1
ATOM 2801 C CA . LEU B 1 67 ? 15.789 17.453 1.129 1 98.25 67 LEU B CA 1
ATOM 2802 C C . LEU B 1 67 ? 16.484 17.984 2.379 1 98.25 67 LEU B C 1
ATOM 2804 O O . LEU B 1 67 ? 17.672 18.312 2.346 1 98.25 67 LEU B O 1
ATOM 2808 N N . SER B 1 68 ? 15.734 18.109 3.471 1 97.44 68 SER B N 1
ATOM 2809 C CA . SER B 1 68 ? 16.312 18.594 4.723 1 97.44 68 SER B CA 1
ATOM 2810 C C . SER B 1 68 ? 17.469 17.703 5.164 1 97.44 68 SER B C 1
ATOM 2812 O O . SER B 1 68 ? 18.547 18.203 5.512 1 97.44 68 SER B O 1
ATOM 2814 N N . HIS B 1 69 ? 17.281 16.438 5.117 1 97 69 HIS B N 1
ATOM 2815 C CA . HIS B 1 69 ? 18.297 15.492 5.559 1 97 69 HIS B CA 1
ATOM 2816 C C . HIS B 1 69 ? 19.391 15.336 4.504 1 97 69 HIS B C 1
ATOM 2818 O O . HIS B 1 69 ? 20.578 15.344 4.828 1 97 69 HIS B O 1
ATOM 2824 N N . ALA B 1 70 ? 19.047 15.188 3.273 1 97.06 70 ALA B N 1
ATOM 2825 C CA . ALA B 1 70 ? 19.969 14.766 2.219 1 97.06 70 ALA B CA 1
ATOM 2826 C C . ALA B 1 70 ? 20.781 15.945 1.695 1 97.06 70 ALA B C 1
ATOM 2828 O O . ALA B 1 70 ? 21.906 15.773 1.245 1 97.06 70 ALA B O 1
ATOM 2829 N N . GLU B 1 71 ? 20.172 17.172 1.757 1 96.56 71 GLU B N 1
ATOM 2830 C CA . GLU B 1 71 ? 20.812 18.25 1.024 1 96.56 71 GLU B CA 1
ATOM 2831 C C . GLU B 1 71 ? 21.109 19.438 1.941 1 96.56 71 GLU B C 1
ATOM 2833 O O . GLU B 1 71 ? 21.969 20.266 1.636 1 96.56 71 GLU B O 1
ATOM 2838 N N . PHE B 1 72 ? 20.438 19.5 3.1 1 96.06 72 PHE B N 1
ATOM 2839 C CA . PHE B 1 72 ? 20.578 20.703 3.902 1 96.06 72 PHE B CA 1
ATOM 2840 C C . PHE B 1 72 ? 21.141 20.375 5.277 1 96.06 72 PHE B C 1
ATOM 2842 O O . PHE B 1 72 ? 21.094 21.203 6.191 1 96.06 72 PHE B O 1
ATOM 2849 N N . GLY B 1 73 ? 21.547 19.156 5.5 1 93.69 73 GLY B N 1
ATOM 2850 C CA . GLY B 1 73 ? 22.391 18.781 6.625 1 93.69 73 GLY B CA 1
ATOM 2851 C C . GLY B 1 73 ? 21.625 18.625 7.922 1 93.69 73 GLY B C 1
ATOM 2852 O O . GLY B 1 73 ? 22.219 18.688 9.008 1 93.69 73 GLY B O 1
ATOM 2853 N N . VAL B 1 74 ? 20.391 18.484 7.824 1 96.25 74 VAL B N 1
ATOM 2854 C CA . VAL B 1 74 ? 19.609 18.266 9.039 1 96.25 74 VAL B CA 1
ATOM 2855 C C . VAL B 1 74 ? 19.844 16.859 9.57 1 96.25 74 VAL B C 1
ATOM 2857 O O . VAL B 1 74 ? 19.75 15.883 8.828 1 96.25 74 VAL B O 1
ATOM 2860 N N . SER B 1 75 ? 20.219 16.75 10.852 1 94.06 75 SER B N 1
ATOM 2861 C CA . SER B 1 75 ? 20.516 15.453 11.469 1 94.06 75 SER B CA 1
ATOM 2862 C C . SER B 1 75 ? 19.234 14.633 11.648 1 94.06 75 SER B C 1
ATOM 2864 O O . SER B 1 75 ? 18.156 15.195 11.812 1 94.06 75 SER B O 1
ATOM 2866 N N . PHE B 1 76 ? 19.688 13.289 11.68 1 91.38 76 PHE B N 1
ATOM 2867 C CA . PHE B 1 76 ? 18.578 12.414 12.023 1 91.38 76 PHE B CA 1
ATOM 2868 C C . PHE B 1 76 ? 18.156 12.609 13.477 1 91.38 76 PHE B C 1
ATOM 2870 O O . PHE B 1 76 ? 19 12.82 14.344 1 91.38 76 PHE B O 1
ATOM 2877 N N . GLY B 1 77 ? 17.047 12.883 13.898 1 88.94 77 GLY B N 1
ATOM 2878 C CA . GLY B 1 77 ? 16.547 13.109 15.242 1 88.94 77 GLY B CA 1
ATOM 2879 C C . GLY B 1 77 ? 15.906 14.477 15.414 1 88.94 77 GLY B C 1
ATOM 2880 O O . GLY B 1 77 ? 15.18 14.711 16.391 1 88.94 77 GLY B O 1
ATOM 2881 N N . ASP B 1 78 ? 16.453 15.359 14.578 1 92.81 78 ASP B N 1
ATOM 2882 C CA . ASP B 1 78 ? 15.82 16.672 14.633 1 92.81 78 ASP B CA 1
ATOM 2883 C C . ASP B 1 78 ? 14.312 16.562 14.398 1 92.81 78 ASP B C 1
ATOM 2885 O O . ASP B 1 78 ? 13.852 15.625 13.734 1 92.81 78 ASP B O 1
ATOM 2889 N N . GLN B 1 79 ? 13.688 17.531 15.023 1 92.38 79 GLN B N 1
ATOM 2890 C CA . GLN B 1 79 ? 12.234 17.562 14.898 1 92.38 79 GLN B CA 1
ATOM 2891 C C . GLN B 1 79 ? 11.781 18.625 13.898 1 92.38 79 GLN B C 1
ATOM 2893 O O . GLN B 1 79 ? 12.414 19.672 13.773 1 92.38 79 GLN B O 1
ATOM 2898 N N . PHE B 1 80 ? 10.742 18.266 13.18 1 93.94 80 PHE B N 1
ATOM 2899 C CA . PHE B 1 80 ? 10.195 19.156 12.164 1 93.94 80 PHE B CA 1
ATOM 2900 C C . PHE B 1 80 ? 8.875 19.766 12.633 1 93.94 80 PHE B C 1
ATOM 2902 O O . PHE B 1 80 ? 7.988 19.047 13.102 1 93.94 80 PHE B O 1
ATOM 2909 N N . LEU B 1 81 ? 8.758 21.094 12.539 1 94.25 81 LEU B N 1
ATOM 2910 C CA . LEU B 1 81 ? 7.527 21.828 12.812 1 94.25 81 LEU B CA 1
ATOM 2911 C C . LEU B 1 81 ? 6.949 22.406 11.523 1 94.25 81 LEU B C 1
ATOM 2913 O O . LEU B 1 81 ? 7.441 23.438 11.031 1 94.25 81 LEU B O 1
ATOM 2917 N N . MET B 1 82 ? 5.945 21.812 11.055 1 95.56 82 MET B N 1
ATOM 2918 C CA . MET B 1 82 ? 5.324 22.281 9.82 1 95.56 82 MET B CA 1
ATOM 2919 C C . MET B 1 82 ? 4.387 23.453 10.078 1 95.56 82 MET B C 1
ATOM 2921 O O . MET B 1 82 ? 3.564 23.406 10.992 1 95.56 82 MET B O 1
ATOM 2925 N N . TRP B 1 83 ? 4.473 24.5 9.305 1 97.69 83 TRP B N 1
ATOM 2926 C CA . TRP B 1 83 ? 3.65 25.703 9.453 1 97.69 83 TRP B CA 1
ATOM 2927 C C . TRP B 1 83 ? 2.484 25.688 8.469 1 97.69 83 TRP B C 1
ATOM 2929 O O . TRP B 1 83 ? 1.366 26.062 8.812 1 97.69 83 TRP B O 1
ATOM 2939 N N . ASP B 1 84 ? 2.814 25.312 7.32 1 98.62 84 ASP B N 1
ATOM 2940 C CA . ASP B 1 84 ? 1.752 25.234 6.324 1 98.62 84 ASP B CA 1
ATOM 2941 C C . ASP B 1 84 ? 2.064 24.172 5.27 1 98.62 84 ASP B C 1
ATOM 2943 O O . ASP B 1 84 ? 3.219 23.781 5.109 1 98.62 84 ASP B O 1
ATOM 2947 N N . LEU B 1 85 ? 1.124 23.672 4.621 1 98.88 85 LEU B N 1
ATOM 2948 C CA . LEU B 1 85 ? 1.149 22.719 3.516 1 98.88 85 LEU B CA 1
ATOM 2949 C C . LEU B 1 85 ? -0.039 22.938 2.584 1 98.88 85 LEU B C 1
ATOM 2951 O O . LEU B 1 85 ? -1.177 23.062 3.043 1 98.88 85 LEU B O 1
ATOM 2955 N N . HIS B 1 86 ? 0.205 23.094 1.328 1 98.88 86 HIS B N 1
ATOM 2956 C CA . HIS B 1 86 ? -0.891 23.297 0.387 1 98.88 86 HIS B CA 1
ATOM 2957 C C . HIS B 1 86 ? -0.684 22.484 -0.885 1 98.88 86 HIS B C 1
ATOM 2959 O O . HIS B 1 86 ? 0.448 22.125 -1.222 1 98.88 86 HIS B O 1
ATOM 2965 N N . HIS B 1 87 ? -1.744 22.125 -1.515 1 98.88 87 HIS B N 1
ATOM 2966 C CA . HIS B 1 87 ? -1.697 21.484 -2.82 1 98.88 87 HIS B CA 1
ATOM 2967 C C . HIS B 1 87 ? -2.811 21.984 -3.729 1 98.88 87 HIS B C 1
ATOM 2969 O O . HIS B 1 87 ? -3.803 22.547 -3.25 1 98.88 87 HIS B O 1
ATOM 2975 N N . SER B 1 88 ? -2.635 21.953 -4.961 1 98.75 88 SER B N 1
ATOM 2976 C CA . SER B 1 88 ? -3.619 22.078 -6.031 1 98.75 88 SER B CA 1
ATOM 2977 C C . SER B 1 88 ? -3.467 20.953 -7.059 1 98.75 88 SER B C 1
ATOM 2979 O O . SER B 1 88 ? -2.424 20.844 -7.707 1 98.75 88 SER B O 1
ATOM 2981 N N . VAL B 1 89 ? -4.48 20.156 -7.199 1 98.38 89 VAL B N 1
ATOM 2982 C CA . VAL B 1 89 ? -4.441 19.016 -8.117 1 98.38 89 VAL B CA 1
ATOM 2983 C C . VAL B 1 89 ? -5.355 19.281 -9.305 1 98.38 89 VAL B C 1
ATOM 2985 O O . VAL B 1 89 ? -6.434 19.859 -9.156 1 98.38 89 VAL B O 1
ATOM 2988 N N . ARG B 1 90 ? -4.934 18.844 -10.477 1 97.19 90 ARG B N 1
ATOM 2989 C CA . ARG B 1 90 ? -5.75 18.859 -11.688 1 97.19 90 ARG B CA 1
ATOM 2990 C C . ARG B 1 90 ? -6.379 17.484 -11.93 1 97.19 90 ARG B C 1
ATOM 2992 O O . ARG B 1 90 ? -5.77 16.625 -12.555 1 97.19 90 ARG B O 1
ATOM 2999 N N . PRO B 1 91 ? -7.637 17.391 -11.539 1 93.88 91 PRO B N 1
ATOM 3000 C CA . PRO B 1 91 ? -8.234 16.047 -11.57 1 93.88 91 PRO B CA 1
ATOM 3001 C C . PRO B 1 91 ? -8.312 15.469 -12.984 1 93.88 91 PRO B C 1
ATOM 3003 O O . PRO B 1 91 ? -8.211 14.25 -13.156 1 93.88 91 PRO B O 1
ATOM 3006 N N . GLU B 1 92 ? -8.391 16.297 -13.977 1 93.5 92 GLU B N 1
ATOM 3007 C CA . GLU B 1 92 ? -8.484 15.836 -15.359 1 93.5 92 GLU B CA 1
ATOM 3008 C C . GLU B 1 92 ? -7.18 15.18 -15.812 1 93.5 92 GLU B C 1
ATOM 3010 O O . GLU B 1 92 ? -7.168 14.43 -16.781 1 93.5 92 GLU B O 1
ATOM 3015 N N . GLN B 1 93 ? -6.121 15.484 -15.117 1 95.44 93 GLN B N 1
ATOM 3016 C CA . GLN B 1 93 ? -4.816 14.93 -15.453 1 95.44 93 GLN B CA 1
ATOM 3017 C C . GLN B 1 93 ? -4.398 13.852 -14.453 1 95.44 93 GLN B C 1
ATOM 3019 O O . GLN B 1 93 ? -3.324 13.266 -14.586 1 95.44 93 GLN B O 1
ATOM 3024 N N . ALA B 1 94 ? -5.23 13.602 -13.484 1 95.88 94 ALA B N 1
ATOM 3025 C CA . ALA B 1 94 ? -4.836 12.734 -12.383 1 95.88 94 ALA B CA 1
ATOM 3026 C C . ALA B 1 94 ? -5.645 11.445 -12.383 1 95.88 94 ALA B C 1
ATOM 3028 O O . ALA B 1 94 ? -5.941 10.891 -11.32 1 95.88 94 ALA B O 1
ATOM 3029 N N . GLY B 1 95 ? -6.051 11.047 -13.531 1 96.19 95 GLY B N 1
ATOM 3030 C CA . GLY B 1 95 ? -6.758 9.773 -13.648 1 96.19 95 GLY B CA 1
ATOM 3031 C C . GLY B 1 95 ? -5.871 8.57 -13.383 1 96.19 95 GLY B C 1
ATOM 3032 O O . GLY B 1 95 ? -4.703 8.555 -13.781 1 96.19 95 GLY B O 1
ATOM 3033 N N . VAL B 1 96 ? -6.438 7.582 -12.711 1 95.44 96 VAL B N 1
ATOM 3034 C CA . VAL B 1 96 ? -5.711 6.34 -12.484 1 95.44 96 VAL B CA 1
ATOM 3035 C C . VAL B 1 96 ? -5.727 5.488 -13.75 1 95.44 96 VAL B C 1
ATOM 3037 O O . VAL B 1 96 ? -6.797 5.152 -14.266 1 95.44 96 VAL B O 1
ATOM 3040 N N . GLY B 1 97 ? -4.598 5.156 -14.266 1 92.06 97 GLY B N 1
ATOM 3041 C CA . GLY B 1 97 ? -4.496 4.355 -15.477 1 92.06 97 GLY B CA 1
ATOM 3042 C C . GLY B 1 97 ? -4.184 2.896 -15.203 1 92.06 97 GLY B C 1
ATOM 3043 O O . GLY B 1 97 ? -4.535 2.369 -14.148 1 92.06 97 GLY B O 1
ATOM 3044 N N . ALA B 1 98 ? -3.592 2.244 -16.188 1 90.5 98 ALA B N 1
ATOM 3045 C CA . ALA B 1 98 ? -3.32 0.809 -16.141 1 90.5 98 ALA B CA 1
ATOM 3046 C C . ALA B 1 98 ? -1.993 0.526 -15.445 1 90.5 98 ALA B C 1
ATOM 3048 O O . ALA B 1 98 ? -1.657 -0.631 -15.18 1 90.5 98 ALA B O 1
ATOM 3049 N N . ALA B 1 99 ? -1.261 1.557 -15.172 1 94 99 ALA B N 1
ATOM 3050 C CA . ALA B 1 99 ? 0.028 1.456 -14.492 1 94 99 ALA B CA 1
ATOM 3051 C C . ALA B 1 99 ? 0.153 2.508 -13.398 1 94 99 ALA B C 1
ATOM 3053 O O . ALA B 1 99 ? -0.58 3.5 -13.391 1 94 99 ALA B O 1
ATOM 3054 N N . PRO B 1 100 ? 1.022 2.246 -12.398 1 97.12 100 PRO B N 1
ATOM 3055 C CA . PRO B 1 100 ? 1.284 3.318 -11.438 1 97.12 100 PRO B CA 1
ATOM 3056 C C . PRO B 1 100 ? 1.749 4.609 -12.109 1 97.12 100 PRO B C 1
ATOM 3058 O O . PRO B 1 100 ? 2.271 4.578 -13.227 1 97.12 100 PRO B O 1
ATOM 3061 N N . ALA B 1 101 ? 1.503 5.711 -11.484 1 97.75 101 ALA B N 1
ATOM 3062 C CA . ALA B 1 101 ? 1.918 6.996 -12.039 1 97.75 101 ALA B CA 1
ATOM 3063 C C . ALA B 1 101 ? 3.373 7.301 -11.695 1 97.75 101 ALA B C 1
ATOM 3065 O O . ALA B 1 101 ? 3.711 7.5 -10.523 1 97.75 101 ALA B O 1
ATOM 3066 N N . ASP B 1 102 ? 4.199 7.289 -12.688 1 98.19 102 ASP B N 1
ATOM 3067 C CA . ASP B 1 102 ? 5.562 7.781 -12.516 1 98.19 102 ASP B CA 1
ATOM 3068 C C . ASP B 1 102 ? 5.609 9.305 -12.602 1 98.19 102 ASP B C 1
ATOM 3070 O O . ASP B 1 102 ? 5.219 9.883 -13.617 1 98.19 102 ASP B O 1
ATOM 3074 N N . LEU B 1 103 ? 6.145 9.922 -11.562 1 98.81 103 LEU B N 1
ATOM 3075 C CA . LEU B 1 103 ? 6.078 11.383 -11.461 1 98.81 103 LEU B CA 1
ATOM 3076 C C . LEU B 1 103 ? 7.473 11.992 -11.516 1 98.81 103 LEU B C 1
ATOM 3078 O O . LEU B 1 103 ? 8.438 11.383 -11.062 1 98.81 103 LEU B O 1
ATOM 3082 N N . GLU B 1 104 ? 7.527 13.117 -12.055 1 98.88 104 GLU B N 1
ATOM 3083 C CA . GLU B 1 104 ? 8.664 14.031 -11.953 1 98.88 104 GLU B CA 1
ATOM 3084 C C . GLU B 1 104 ? 8.297 15.289 -11.172 1 98.88 104 GLU B C 1
ATOM 3086 O O . GLU B 1 104 ? 7.223 15.859 -11.383 1 98.88 104 GLU B O 1
ATOM 3091 N N . LEU B 1 105 ? 9.164 15.664 -10.273 1 98.94 105 LEU B N 1
ATOM 3092 C CA . LEU B 1 105 ? 8.906 16.844 -9.453 1 98.94 105 LEU B CA 1
ATOM 3093 C C . LEU B 1 105 ? 9.977 17.906 -9.672 1 98.94 105 LEU B C 1
ATOM 3095 O O . LEU B 1 105 ? 11.164 17.578 -9.766 1 98.94 105 LEU B O 1
ATOM 3099 N N . ASP B 1 106 ? 9.57 19.094 -9.812 1 98.94 106 ASP B N 1
ATOM 3100 C CA . ASP B 1 106 ? 10.438 20.266 -9.758 1 98.94 106 ASP B CA 1
ATOM 3101 C C . ASP B 1 106 ? 10.234 21.031 -8.453 1 98.94 106 ASP B C 1
ATOM 3103 O O . ASP B 1 106 ? 9.117 21.422 -8.125 1 98.94 106 ASP B O 1
ATOM 3107 N N . VAL B 1 107 ? 11.328 21.25 -7.707 1 98.94 107 VAL B N 1
ATOM 3108 C CA . VAL B 1 107 ? 11.219 21.828 -6.371 1 98.94 107 VAL B CA 1
ATOM 3109 C C . VAL B 1 107 ? 12.086 23.078 -6.281 1 98.94 107 VAL B C 1
ATOM 3111 O O . VAL B 1 107 ? 13.273 23.047 -6.629 1 98.94 107 VAL B O 1
ATOM 3114 N N . ILE B 1 108 ? 11.531 24.109 -5.852 1 98.88 108 ILE B N 1
ATOM 3115 C CA . ILE B 1 108 ? 12.258 25.359 -5.602 1 98.88 108 ILE B CA 1
ATOM 3116 C C . ILE B 1 108 ? 12.18 25.703 -4.117 1 98.88 108 ILE B C 1
ATOM 3118 O O . ILE B 1 108 ? 11.086 25.906 -3.578 1 98.88 108 ILE B O 1
ATOM 3122 N N . CYS B 1 109 ? 13.344 25.812 -3.479 1 98.56 109 CYS B N 1
ATOM 3123 C CA . CYS B 1 109 ? 13.422 26.172 -2.066 1 98.56 109 CYS B CA 1
ATOM 3124 C C . CYS B 1 109 ? 13.641 27.672 -1.9 1 98.56 109 CYS B C 1
ATOM 3126 O O . CYS B 1 109 ? 14.367 28.281 -2.68 1 98.56 109 CYS B O 1
ATOM 3128 N N . SER B 1 110 ? 13 28.203 -0.971 1 98.38 110 SER B N 1
ATOM 3129 C CA . SER B 1 110 ? 13.141 29.625 -0.65 1 98.38 110 SER B CA 1
ATOM 3130 C C . SER B 1 110 ? 13.062 29.859 0.854 1 98.38 110 SER B C 1
ATOM 3132 O O . SER B 1 110 ? 12.797 28.938 1.621 1 98.38 110 SER B O 1
ATOM 3134 N N . ASP B 1 111 ? 13.422 31.141 1.286 1 97.62 111 ASP B N 1
ATOM 3135 C CA . ASP B 1 111 ? 13.398 31.531 2.691 1 97.62 111 ASP B CA 1
ATOM 3136 C C . ASP B 1 111 ? 14.18 30.547 3.553 1 97.62 111 ASP B C 1
ATOM 3138 O O . ASP B 1 111 ? 13.672 30.062 4.566 1 97.62 111 ASP B O 1
ATOM 3142 N N . ILE B 1 112 ? 15.297 30.188 3.033 1 97.19 112 ILE B N 1
ATOM 3143 C CA . ILE B 1 112 ? 16.172 29.25 3.727 1 97.19 112 ILE B CA 1
ATOM 3144 C C . ILE B 1 112 ? 16.875 29.953 4.883 1 97.19 112 ILE B C 1
ATOM 3146 O O . ILE B 1 112 ? 17.703 30.844 4.66 1 97.19 112 ILE B O 1
ATOM 3150 N N . ARG B 1 113 ? 16.531 29.547 6.059 1 97.06 113 ARG B N 1
ATOM 3151 C CA . ARG B 1 113 ? 17.125 30.109 7.262 1 97.06 113 ARG B CA 1
ATOM 3152 C C . ARG B 1 113 ? 18.062 29.094 7.93 1 97.06 113 ARG B C 1
ATOM 3154 O O . ARG B 1 113 ? 17.75 27.906 7.988 1 97.06 113 ARG B O 1
ATOM 3161 N N . ARG B 1 114 ? 19.188 29.641 8.469 1 94.44 114 ARG B N 1
ATOM 3162 C CA . ARG B 1 114 ? 20.188 28.766 9.086 1 94.44 114 ARG B CA 1
ATOM 3163 C C . ARG B 1 114 ? 20.578 29.297 10.461 1 94.44 114 ARG B C 1
ATOM 3165 O O . ARG B 1 114 ? 20.484 30.5 10.734 1 94.44 114 ARG B O 1
ATOM 3172 N N . ARG B 1 115 ? 20.844 28.391 11.273 1 89.31 115 ARG B N 1
ATOM 3173 C CA . ARG B 1 115 ? 21.547 28.641 12.523 1 89.31 115 ARG B CA 1
ATOM 3174 C C . ARG B 1 115 ? 22.938 28.031 12.5 1 89.31 115 ARG B C 1
ATOM 3176 O O . ARG B 1 115 ? 23.109 26.844 12.812 1 89.31 115 ARG B O 1
ATOM 3183 N N . GLY B 1 116 ? 23.906 28.844 12.156 1 85.56 116 GLY B N 1
ATOM 3184 C CA . GLY B 1 116 ? 25.203 28.281 11.836 1 85.56 116 GLY B CA 1
ATOM 3185 C C . GLY B 1 116 ? 25.172 27.422 10.586 1 85.56 116 GLY B C 1
ATOM 3186 O O . GLY B 1 116 ? 24.734 27.859 9.523 1 85.56 116 GLY B O 1
ATOM 3187 N N . ARG B 1 117 ? 25.625 26.234 10.789 1 84.81 117 ARG B N 1
ATOM 3188 C CA . ARG B 1 117 ? 25.656 25.312 9.656 1 84.81 117 ARG B CA 1
ATOM 3189 C C . ARG B 1 117 ? 24.375 24.516 9.555 1 84.81 117 ARG B C 1
ATOM 3191 O O . ARG B 1 117 ? 24.125 23.844 8.555 1 84.81 117 ARG B O 1
ATOM 3198 N N . ARG B 1 118 ? 23.531 24.719 10.469 1 87.62 118 ARG B N 1
ATOM 3199 C CA . ARG B 1 118 ? 22.344 23.891 10.547 1 87.62 118 ARG B CA 1
ATOM 3200 C C . ARG B 1 118 ? 21.141 24.609 9.938 1 87.62 118 ARG B C 1
ATOM 3202 O O . ARG B 1 118 ? 20.969 25.812 10.133 1 87.62 118 ARG B O 1
ATOM 3209 N N . LEU B 1 119 ? 20.375 23.891 9.203 1 94.75 119 LEU B N 1
ATOM 3210 C CA . LEU B 1 119 ? 19.109 24.422 8.695 1 94.75 119 LEU B CA 1
ATOM 3211 C C . LEU B 1 119 ? 18.125 24.688 9.836 1 94.75 119 LEU B C 1
ATOM 3213 O O . LEU B 1 119 ? 17.859 23.797 10.641 1 94.75 119 LEU B O 1
ATOM 3217 N N . ALA B 1 120 ? 17.594 25.859 9.891 1 95.88 120 ALA B N 1
ATOM 3218 C CA . ALA B 1 120 ? 16.609 26.234 10.898 1 95.88 120 ALA B CA 1
ATOM 3219 C C . ALA B 1 120 ? 15.188 26.156 10.336 1 95.88 120 ALA B C 1
ATOM 3221 O O . ALA B 1 120 ? 14.234 25.922 11.078 1 95.88 120 ALA B O 1
ATOM 3222 N N . GLY B 1 121 ? 15.039 26.422 9.078 1 97.56 121 GLY B N 1
ATOM 3223 C CA . GLY B 1 121 ? 13.742 26.344 8.422 1 97.56 121 GLY B CA 1
ATOM 3224 C C . GLY B 1 121 ? 13.797 26.75 6.957 1 97.56 121 GLY B C 1
ATOM 3225 O O . GLY B 1 121 ? 14.789 27.312 6.492 1 97.56 121 GLY B O 1
ATOM 3226 N N . MET B 1 122 ? 12.773 26.453 6.238 1 97.94 122 MET B N 1
ATOM 3227 C CA . MET B 1 122 ? 12.695 26.844 4.832 1 97.94 122 MET B CA 1
ATOM 3228 C C . MET B 1 122 ? 11.266 26.75 4.316 1 97.94 122 MET B C 1
ATOM 3230 O O . MET B 1 122 ? 10.391 26.219 4.996 1 97.94 122 MET B O 1
ATOM 3234 N N . ARG B 1 123 ? 11.039 27.359 3.215 1 98.69 123 ARG B N 1
ATOM 3235 C CA . ARG B 1 123 ? 9.859 27.188 2.371 1 98.69 123 ARG B CA 1
ATOM 3236 C C . ARG B 1 123 ? 10.227 26.531 1.047 1 98.69 123 ARG B C 1
ATOM 3238 O O . ARG B 1 123 ? 11.359 26.656 0.576 1 98.69 123 ARG B O 1
ATOM 3245 N N . TYR B 1 124 ? 9.328 25.766 0.486 1 98.81 124 TYR B N 1
ATOM 3246 C CA . TYR B 1 124 ? 9.562 25.219 -0.849 1 98.81 124 TYR B CA 1
ATOM 3247 C C . TYR B 1 124 ? 8.25 25.109 -1.62 1 98.81 124 TYR B C 1
ATOM 3249 O O . TYR B 1 124 ? 7.176 25.047 -1.022 1 98.81 124 TYR B O 1
ATOM 3257 N N . GLU B 1 125 ? 8.383 25.172 -2.922 1 98.94 125 GLU B N 1
ATOM 3258 C CA . GLU B 1 125 ? 7.301 24.953 -3.879 1 98.94 125 GLU B CA 1
ATOM 3259 C C . GLU B 1 125 ? 7.613 23.781 -4.797 1 98.94 125 GLU B C 1
ATOM 3261 O O . GLU B 1 125 ? 8.766 23.578 -5.203 1 98.94 125 GLU B O 1
ATOM 3266 N N . VAL B 1 126 ? 6.59 23.031 -5.117 1 98.94 126 VAL B N 1
ATOM 3267 C CA . VAL B 1 126 ? 6.762 21.812 -5.891 1 98.94 126 VAL B CA 1
ATOM 3268 C C . VAL B 1 126 ? 5.793 21.812 -7.07 1 98.94 126 VAL B C 1
ATOM 3270 O O . VAL B 1 126 ? 4.621 22.156 -6.922 1 98.94 126 VAL B O 1
ATOM 3273 N N . THR B 1 127 ? 6.242 21.484 -8.195 1 98.94 127 THR B N 1
ATOM 3274 C CA . THR B 1 127 ? 5.418 21.125 -9.352 1 98.94 127 THR B CA 1
ATOM 3275 C C . THR B 1 127 ? 5.555 19.641 -9.68 1 98.94 127 THR B C 1
ATOM 3277 O O . THR B 1 127 ? 6.668 19.141 -9.836 1 98.94 127 THR B O 1
ATOM 3280 N N . LEU B 1 128 ? 4.449 18.953 -9.734 1 98.94 128 LEU B N 1
ATOM 3281 C CA . LEU B 1 128 ? 4.422 17.531 -10.055 1 98.94 128 LEU B CA 1
ATOM 3282 C C . LEU B 1 128 ? 3.979 17.297 -11.492 1 98.94 128 LEU B C 1
ATOM 3284 O O . LEU B 1 128 ? 2.943 17.828 -11.914 1 98.94 128 LEU B O 1
ATOM 3288 N N . TYR B 1 129 ? 4.754 16.484 -12.18 1 98.88 129 TYR B N 1
ATOM 3289 C CA . TYR B 1 129 ? 4.465 16.156 -13.57 1 98.88 129 TYR B CA 1
ATOM 3290 C C . TYR B 1 129 ? 4.203 14.664 -13.727 1 98.88 129 TYR B C 1
ATOM 3292 O O . TYR B 1 129 ? 4.863 13.844 -13.086 1 98.88 129 TYR B O 1
ATOM 3300 N N . CYS B 1 130 ? 3.289 14.32 -14.555 1 98 130 CYS B N 1
ATOM 3301 C CA . CYS B 1 130 ? 3.066 12.969 -15.055 1 98 130 CYS B CA 1
ATOM 3302 C C . CYS B 1 130 ? 2.941 12.953 -16.578 1 98 130 CYS B C 1
ATOM 3304 O O . CYS B 1 130 ? 2.064 13.617 -17.125 1 98 130 CYS B O 1
ATOM 3306 N N . GLY B 1 131 ? 3.797 12.211 -17.266 1 95.38 131 GLY B N 1
ATOM 3307 C CA . GLY B 1 131 ? 3.787 12.227 -18.719 1 95.38 131 GLY B CA 1
ATOM 3308 C C . GLY B 1 131 ? 3.992 13.609 -19.312 1 95.38 131 GLY B C 1
ATOM 3309 O O . GLY B 1 131 ? 3.318 13.984 -20.266 1 95.38 131 GLY B O 1
ATOM 3310 N N . GLY B 1 132 ? 4.707 14.375 -18.656 1 96.62 132 GLY B N 1
ATOM 3311 C CA . GLY B 1 132 ? 5.043 15.695 -19.156 1 96.62 132 GLY B CA 1
ATOM 3312 C C . GLY B 1 132 ? 3.994 16.75 -18.828 1 96.62 132 GLY B C 1
ATOM 3313 O O . GLY B 1 132 ? 4.191 17.938 -19.094 1 96.62 1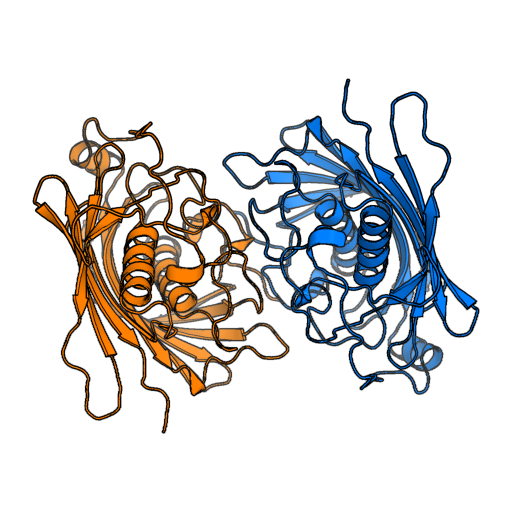32 GLY B O 1
ATOM 3314 N N . GLN B 1 133 ? 2.895 16.328 -18.25 1 98 133 GLN B N 1
ATOM 3315 C CA . GLN B 1 133 ? 1.824 17.266 -17.906 1 98 133 GLN B CA 1
ATOM 3316 C C . GLN B 1 133 ? 1.811 17.547 -16.406 1 98 133 GLN B C 1
ATOM 3318 O O . GLN B 1 133 ? 2.057 16.656 -15.602 1 98 133 GLN B O 1
ATOM 3323 N N . VAL B 1 134 ? 1.464 18.812 -16.078 1 98.69 134 VAL B N 1
ATOM 3324 C CA . VAL B 1 134 ? 1.344 19.172 -14.664 1 98.69 134 VAL B CA 1
ATOM 3325 C C . VAL B 1 134 ? 0.093 18.516 -14.078 1 98.69 134 VAL B C 1
ATOM 3327 O O . VAL B 1 134 ? -1.02 18.75 -14.555 1 98.69 134 VAL B O 1
ATOM 3330 N N . ILE B 1 135 ? 0.283 17.766 -13.047 1 98.31 135 ILE B N 1
ATOM 3331 C CA . ILE B 1 135 ? -0.848 17.094 -12.43 1 98.31 135 ILE B CA 1
ATOM 3332 C C . ILE B 1 135 ? -1.195 17.766 -11.109 1 98.31 135 ILE B C 1
ATOM 3334 O O . ILE B 1 135 ? -2.342 17.703 -10.656 1 98.31 135 ILE B O 1
ATOM 3338 N N . ALA B 1 136 ? -0.232 18.391 -10.5 1 98.81 136 ALA B N 1
ATOM 3339 C CA . ALA B 1 136 ? -0.447 19.062 -9.211 1 98.81 136 ALA B CA 1
ATOM 3340 C C . ALA B 1 136 ? 0.651 20.078 -8.93 1 98.81 136 ALA B C 1
ATOM 3342 O O . ALA B 1 136 ? 1.737 20 -9.508 1 98.81 136 ALA B O 1
ATOM 3343 N N . THR B 1 137 ? 0.404 21.016 -8.148 1 98.94 137 THR B N 1
ATOM 3344 C CA . THR B 1 137 ? 1.35 21.953 -7.555 1 98.94 137 THR B CA 1
ATOM 3345 C C . THR B 1 137 ? 1.116 22.078 -6.051 1 98.94 137 THR B C 1
ATOM 3347 O O . THR B 1 137 ? 0.066 21.672 -5.547 1 98.94 137 THR B O 1
ATOM 3350 N N . GLY B 1 138 ? 2.074 22.578 -5.348 1 98.88 138 GLY B N 1
ATOM 3351 C CA . GLY B 1 138 ? 1.934 22.812 -3.918 1 98.88 138 GLY B CA 1
ATOM 3352 C C . GLY B 1 138 ? 3.221 23.266 -3.258 1 98.88 138 GLY B C 1
ATOM 3353 O O . GLY B 1 138 ? 4.152 23.703 -3.934 1 98.88 138 GLY B O 1
ATOM 3354 N N . GLY B 1 139 ? 3.188 23.219 -1.97 1 98.88 139 GLY B N 1
ATOM 3355 C CA . GLY B 1 139 ? 4.34 23.656 -1.194 1 98.88 139 GLY B CA 1
ATOM 3356 C C . GLY B 1 139 ? 4.109 23.594 0.304 1 98.88 139 GLY B C 1
ATOM 3357 O O . GLY B 1 139 ? 3.051 23.156 0.755 1 98.88 139 GLY B O 1
ATOM 3358 N N . ALA B 1 140 ? 5.141 23.953 1.014 1 98.88 140 ALA B N 1
ATOM 3359 C CA . ALA B 1 140 ? 5.09 23.922 2.473 1 98.88 140 ALA B CA 1
ATOM 3360 C C . ALA B 1 140 ? 6.172 24.812 3.086 1 98.88 140 ALA B C 1
ATOM 3362 O O . ALA B 1 140 ? 7.059 25.297 2.381 1 98.88 140 ALA B O 1
ATOM 3363 N N . ALA B 1 141 ? 6.027 25.078 4.297 1 98.75 141 ALA B N 1
ATOM 3364 C CA . ALA B 1 141 ? 7.027 25.734 5.125 1 98.75 141 ALA B CA 1
ATOM 3365 C C . ALA B 1 141 ? 7.141 25.078 6.492 1 98.75 141 ALA B C 1
ATOM 3367 O O . ALA B 1 141 ? 6.137 24.625 7.059 1 98.75 141 ALA B O 1
ATOM 3368 N N . PHE B 1 142 ? 8.336 25.016 6.984 1 98.06 142 PHE B N 1
ATOM 3369 C CA . PHE B 1 142 ? 8.547 24.359 8.273 1 98.06 142 PHE B CA 1
ATOM 3370 C C . PHE B 1 142 ? 9.812 24.875 8.938 1 98.06 142 PHE B C 1
ATOM 3372 O O . PHE B 1 142 ? 10.617 25.562 8.312 1 98.06 142 PHE B O 1
ATOM 3379 N N . ASP B 1 143 ? 9.945 24.578 10.203 1 97 143 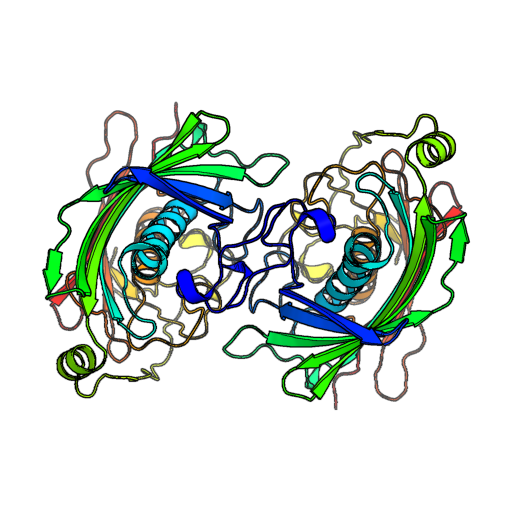ASP B N 1
ATOM 3380 C CA . ASP B 1 143 ? 11.18 24.766 10.961 1 97 143 ASP B CA 1
ATOM 3381 C C . ASP B 1 143 ? 11.742 23.438 11.43 1 97 143 ASP B C 1
ATOM 3383 O O . ASP B 1 143 ? 11.023 22.438 11.477 1 97 143 ASP B O 1
ATOM 3387 N N . CYS B 1 144 ? 13.008 23.391 11.68 1 95.75 144 CYS B N 1
ATOM 3388 C CA . CYS B 1 144 ? 13.695 22.266 12.281 1 95.75 144 CYS B CA 1
ATOM 3389 C C . CYS B 1 144 ? 14.273 22.641 13.641 1 95.75 144 CYS B C 1
ATOM 3391 O O . CYS B 1 144 ? 14.781 23.75 13.82 1 95.75 144 CYS B O 1
ATOM 3393 N N . THR B 1 145 ? 14.125 21.781 14.539 1 92.44 145 THR B N 1
ATOM 3394 C CA . THR B 1 145 ? 14.656 22.047 15.867 1 92.44 145 THR B CA 1
ATOM 3395 C C . THR B 1 145 ? 15.43 20.844 16.391 1 92.44 145 THR B C 1
ATOM 3397 O O . THR B 1 145 ? 15.086 19.703 16.094 1 92.44 145 THR B O 1
ATOM 3400 N N . SER B 1 146 ? 16.438 21.109 17.203 1 90.69 146 SER B N 1
ATOM 3401 C CA . SER B 1 146 ? 17.203 20.047 17.844 1 90.69 146 SER B CA 1
ATOM 3402 C C . SER B 1 146 ? 16.375 19.328 18.891 1 90.69 146 SER B C 1
ATOM 3404 O O . SER B 1 146 ? 15.391 19.875 19.406 1 90.69 146 SER B O 1
ATOM 3406 N N . PRO B 1 147 ? 16.828 18.125 19.188 1 90.12 147 PRO B N 1
ATOM 3407 C CA . PRO B 1 147 ? 16.109 17.391 20.234 1 90.12 147 PRO B CA 1
ATOM 3408 C C . PRO B 1 147 ? 16.062 18.141 21.562 1 90.12 147 PRO B C 1
ATOM 3410 O O . PRO B 1 147 ? 15.039 18.141 22.25 1 90.12 147 PRO B O 1
ATOM 3413 N N . ALA B 1 148 ? 17.094 18.812 21.906 1 90 148 ALA B N 1
ATOM 3414 C CA . ALA B 1 148 ? 17.156 19.562 23.156 1 90 148 ALA B CA 1
ATOM 3415 C C . ALA B 1 148 ? 16.156 20.703 23.172 1 90 148 ALA B C 1
ATOM 3417 O O . ALA B 1 148 ? 15.422 20.891 24.141 1 90 148 ALA B O 1
ATOM 3418 N N . VAL B 1 149 ? 16.141 21.422 22.125 1 88.75 149 VAL B N 1
ATOM 3419 C CA . VAL B 1 149 ? 15.211 22.531 22.016 1 88.75 149 VAL B CA 1
ATOM 3420 C C . VAL B 1 149 ? 13.773 22.016 21.984 1 88.75 149 VAL B C 1
ATOM 3422 O O . VAL B 1 149 ? 12.883 22.609 22.625 1 88.75 149 VAL B O 1
ATOM 3425 N N . TYR B 1 150 ? 13.602 20.969 21.297 1 90.75 150 TYR B N 1
ATOM 3426 C CA . TYR B 1 150 ? 12.273 20.359 21.219 1 90.75 150 TYR B CA 1
ATOM 3427 C C . TYR B 1 150 ? 11.789 19.922 22.594 1 90.75 150 TYR B C 1
ATOM 3429 O O . TYR B 1 150 ? 10.625 20.141 22.938 1 90.75 150 TYR B O 1
ATOM 3437 N N . GLN B 1 151 ? 12.594 19.312 23.328 1 89.44 151 GLN B N 1
ATOM 3438 C CA . GLN B 1 151 ? 12.258 18.891 24.688 1 89.44 151 GLN B CA 1
ATOM 3439 C C . GLN B 1 151 ? 11.828 20.078 25.547 1 89.44 151 GLN B C 1
ATOM 3441 O O . GLN B 1 151 ? 10.906 19.969 26.344 1 89.44 151 GLN B O 1
ATOM 3446 N N . ARG B 1 152 ? 12.445 21.125 25.375 1 89.19 152 ARG B N 1
ATOM 3447 C CA . ARG B 1 152 ? 12.078 22.344 26.109 1 89.19 152 ARG B CA 1
ATOM 3448 C C . ARG B 1 152 ? 10.711 22.844 25.672 1 89.19 152 ARG B C 1
ATOM 3450 O O . ARG B 1 152 ? 9.898 23.281 26.484 1 89.19 152 ARG B O 1
ATOM 3457 N N . LEU B 1 153 ? 10.555 22.781 24.406 1 85.81 153 LEU B N 1
ATOM 3458 C CA . LEU B 1 153 ? 9.297 23.25 23.828 1 85.81 153 LEU B CA 1
ATOM 3459 C C . LEU B 1 153 ? 8.125 22.391 24.297 1 85.81 153 LEU B C 1
ATOM 3461 O O . LEU B 1 153 ? 7.062 22.922 24.625 1 85.81 153 LEU B O 1
ATOM 3465 N N . ARG B 1 154 ? 8.344 21.078 24.391 1 87.94 154 ARG B N 1
ATOM 3466 C CA . ARG B 1 154 ? 7.262 20.141 24.672 1 87.94 154 ARG B CA 1
ATOM 3467 C C . ARG B 1 154 ? 7.105 19.938 26.172 1 87.94 154 ARG B C 1
ATOM 3469 O O . ARG B 1 154 ? 6.023 19.594 26.641 1 87.94 154 ARG B O 1
ATOM 3476 N N . GLY B 1 155 ? 8.164 20.172 26.859 1 81.56 155 GLY B N 1
ATOM 3477 C CA . GLY B 1 155 ? 8.133 19.906 28.297 1 81.56 155 GLY B CA 1
ATOM 3478 C C . GLY B 1 155 ? 7.723 18.484 28.625 1 81.56 155 GLY B C 1
ATOM 3479 O O . GLY B 1 155 ? 8.297 17.531 28.109 1 81.56 155 GLY B O 1
ATOM 3480 N N . ASP B 1 156 ? 6.637 18.453 29.531 1 74.25 156 ASP B N 1
ATOM 3481 C CA . ASP B 1 156 ? 6.164 17.172 30.031 1 74.25 156 ASP B CA 1
ATOM 3482 C C . ASP B 1 156 ? 5.387 16.406 28.969 1 74.25 156 ASP B C 1
ATOM 3484 O O . ASP B 1 156 ? 5.008 15.258 29.172 1 74.25 156 ASP B O 1
ATOM 3488 N N . ARG B 1 157 ? 5.258 16.969 27.859 1 74.69 157 ARG B N 1
ATOM 3489 C CA . ARG B 1 157 ? 4.418 16.359 26.844 1 74.69 157 ARG B CA 1
ATOM 3490 C C . ARG B 1 157 ? 5.254 15.578 25.828 1 74.69 157 ARG B C 1
ATOM 3492 O O . ARG B 1 157 ? 4.715 14.945 24.922 1 74.69 157 ARG B O 1
ATOM 3499 N N . VAL B 1 158 ? 6.5 15.578 26.141 1 70 158 VAL B N 1
ATOM 3500 C CA . VAL B 1 158 ? 7.379 14.781 25.297 1 70 158 VAL B CA 1
ATOM 3501 C C . VAL B 1 158 ? 7.07 13.297 25.484 1 70 158 VAL B C 1
ATOM 3503 O O . VAL B 1 158 ? 7.062 12.797 26.609 1 70 158 VAL B O 1
ATOM 3506 N N . GLY B 1 159 ? 6.652 12.617 24.516 1 64 159 GLY B N 1
ATOM 3507 C CA . GLY B 1 159 ? 6.344 11.195 24.578 1 64 159 GLY B CA 1
ATOM 3508 C C . GLY B 1 159 ? 4.957 10.914 25.125 1 64 159 GLY B C 1
ATOM 3509 O O . GLY B 1 159 ? 4.621 9.766 25.406 1 64 159 GLY B O 1
ATOM 3510 N N . ALA B 1 160 ? 4.148 11.992 25.438 1 63.38 160 ALA B N 1
ATOM 3511 C CA . ALA B 1 160 ? 2.814 11.797 26 1 63.38 160 ALA B CA 1
ATOM 3512 C C . ALA B 1 160 ? 1.938 10.977 25.062 1 63.38 160 ALA B C 1
ATOM 3514 O O . ALA B 1 160 ? 1.954 11.18 23.844 1 63.38 160 ALA B O 1
ATOM 3515 N N . THR B 1 161 ? 1.662 9.688 25.406 1 63.66 161 THR B N 1
ATOM 3516 C CA . THR B 1 161 ? 0.636 8.898 24.734 1 63.66 161 THR B CA 1
ATOM 3517 C C . THR B 1 161 ? -0.724 9.109 25.391 1 63.66 161 THR B C 1
ATOM 3519 O O . THR B 1 161 ? -0.803 9.359 26.594 1 63.66 161 THR B O 1
ATOM 3522 N N . GLY B 1 162 ? -1.571 9.969 24.766 1 59.84 162 GLY B N 1
ATOM 3523 C CA . GLY B 1 162 ? -2.861 10.211 25.391 1 59.84 162 GLY B CA 1
ATOM 3524 C C . GLY B 1 162 ? -3.77 8.992 25.375 1 59.84 162 GLY B C 1
ATOM 3525 O O . GLY B 1 162 ? -4.184 8.539 24.297 1 59.84 162 GLY B O 1
ATOM 3526 N N . VAL B 1 163 ? -3.756 8.219 26.328 1 62.94 163 VAL B N 1
ATOM 3527 C CA . VAL B 1 163 ? -4.668 7.09 26.469 1 62.94 163 VAL B CA 1
ATOM 3528 C C . VAL B 1 163 ? -6.098 7.598 26.641 1 62.94 163 VAL B C 1
ATOM 3530 O O . VAL B 1 163 ? -6.555 7.82 27.766 1 62.94 163 VAL B O 1
ATOM 3533 N N . ARG B 1 164 ? -6.656 8.242 25.625 1 78.25 164 ARG B N 1
ATOM 3534 C CA . ARG B 1 164 ? -8.07 8.594 25.703 1 78.25 164 ARG B CA 1
ATOM 3535 C C . ARG B 1 164 ? -8.93 7.613 24.922 1 78.25 164 ARG B C 1
ATOM 3537 O O . ARG B 1 164 ? -8.492 7.086 23.891 1 78.25 164 ARG B O 1
ATOM 3544 N N . PRO B 1 165 ? -10.094 7.352 25.547 1 88.12 165 PRO B N 1
ATOM 3545 C CA . PRO B 1 165 ? -11.016 6.527 24.766 1 88.12 165 PRO B CA 1
ATOM 3546 C C . PRO B 1 165 ? -11.336 7.133 23.391 1 88.12 165 PRO B C 1
ATOM 3548 O O . PRO B 1 165 ? -11.453 8.352 23.266 1 88.12 165 PRO B O 1
ATOM 3551 N N . LEU B 1 166 ? -11.344 6.336 22.422 1 93.81 166 LEU B N 1
ATOM 3552 C CA . LEU B 1 166 ? -11.664 6.766 21.078 1 93.81 166 LEU B CA 1
ATOM 3553 C C . LEU B 1 166 ? -13.148 7.062 20.922 1 93.81 166 LEU B C 1
ATOM 3555 O O . LEU B 1 166 ? -13.984 6.195 21.188 1 93.81 166 LEU B O 1
ATOM 3559 N N . PRO B 1 167 ? -13.531 8.281 20.609 1 95.81 167 PRO B N 1
ATOM 3560 C CA . PRO B 1 167 ? -14.953 8.57 20.391 1 95.81 167 PRO B CA 1
ATOM 3561 C C . PRO B 1 167 ? -15.555 7.758 19.25 1 95.81 167 PRO B C 1
ATOM 3563 O O . PRO B 1 167 ? -14.82 7.203 18.422 1 95.81 167 PRO B O 1
ATOM 3566 N N . GLN B 1 168 ? -16.891 7.688 19.234 1 96.94 168 GLN B N 1
ATOM 3567 C CA . GLN B 1 168 ? -17.594 6.93 18.203 1 96.94 168 GLN B CA 1
ATOM 3568 C C . GLN B 1 168 ? -17.422 7.578 16.828 1 96.94 168 GLN B C 1
ATOM 3570 O O . GLN B 1 168 ? -17.609 8.789 16.688 1 96.94 168 GLN B O 1
ATOM 3575 N N . PRO B 1 169 ? -17.062 6.777 15.875 1 98.38 169 PRO B N 1
ATOM 3576 C CA . PRO B 1 169 ? -16.875 7.336 14.531 1 98.38 169 PRO B CA 1
ATOM 3577 C C . PRO B 1 169 ? -18.188 7.703 13.859 1 98.38 169 PRO B C 1
ATOM 3579 O O . PRO B 1 169 ? -19.219 7.074 14.117 1 98.38 169 PRO B O 1
ATOM 3582 N N . LEU B 1 170 ? -18.156 8.719 13.016 1 98.38 170 LEU B N 1
ATOM 3583 C CA . LEU B 1 170 ? -19.25 8.898 12.055 1 98.38 170 LEU B CA 1
ATOM 3584 C C . LEU B 1 170 ? -19.391 7.672 11.156 1 98.38 170 LEU B C 1
ATOM 3586 O O . LEU B 1 170 ? -18.484 6.84 11.094 1 98.38 170 LEU B O 1
ATOM 3590 N N . ALA B 1 171 ? -20.609 7.566 10.555 1 97.56 171 ALA B N 1
ATOM 3591 C CA . ALA B 1 171 ? -20.75 6.539 9.531 1 97.56 171 ALA B CA 1
ATOM 3592 C C . ALA B 1 171 ? -19.734 6.75 8.406 1 97.56 171 ALA B C 1
ATOM 3594 O O . ALA B 1 171 ? -19.641 7.844 7.848 1 97.56 171 ALA B O 1
ATOM 3595 N N . PRO B 1 172 ? -18.984 5.723 8.07 1 96.62 172 PRO B N 1
ATOM 3596 C CA . PRO B 1 172 ? -17.922 5.902 7.066 1 96.62 172 PRO B CA 1
ATOM 3597 C C . PRO B 1 172 ? -18.438 6.531 5.773 1 96.62 172 PRO B C 1
ATOM 3599 O O . PRO B 1 172 ? -17.828 7.461 5.25 1 96.62 172 PRO B O 1
ATOM 3602 N N . ALA B 1 173 ? -19.531 6.133 5.293 1 94.06 173 ALA B N 1
ATOM 3603 C CA . ALA B 1 173 ? -20.094 6.621 4.031 1 94.06 173 ALA B CA 1
ATOM 3604 C C . ALA B 1 173 ? -20.359 8.117 4.09 1 94.06 173 ALA B C 1
ATOM 3606 O O . ALA B 1 173 ? -20.266 8.812 3.074 1 94.06 173 ALA B O 1
ATOM 3607 N N . SER B 1 174 ? -20.672 8.609 5.254 1 97.12 174 SER B N 1
ATOM 3608 C CA . SER B 1 174 ? -21 10.023 5.406 1 97.12 174 SER B CA 1
ATOM 3609 C C . SER B 1 174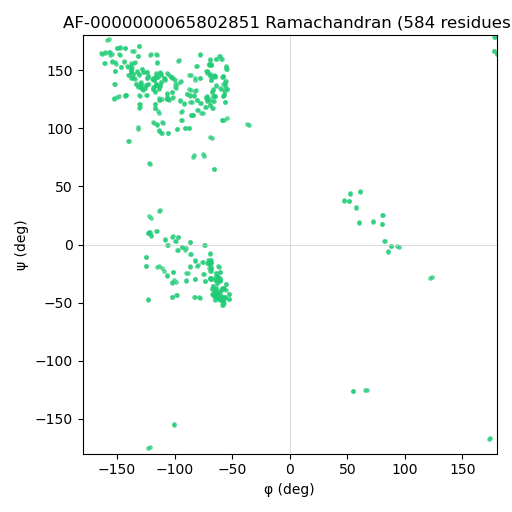 ? -19.766 10.906 5.266 1 97.12 174 SER B C 1
ATOM 3611 O O . SER B 1 174 ? -19.891 12.117 5.086 1 97.12 174 SER B O 1
ATOM 3613 N N . VAL B 1 175 ? -18.625 10.305 5.359 1 97.62 175 VAL B N 1
ATOM 3614 C CA . VAL B 1 175 ? -17.406 11.102 5.281 1 97.62 175 VAL B CA 1
ATOM 3615 C C . VAL B 1 175 ? -16.531 10.602 4.129 1 97.62 175 VAL B C 1
ATOM 3617 O O . VAL B 1 175 ? -15.336 10.883 4.082 1 97.62 175 VAL B O 1
ATOM 3620 N N . GLY B 1 176 ? -17.047 9.75 3.295 1 94.31 176 GLY B N 1
ATOM 3621 C CA . GLY B 1 176 ? -16.359 9.305 2.096 1 94.31 176 GLY B CA 1
ATOM 3622 C C . GLY B 1 176 ? -15.336 8.219 2.365 1 94.31 176 GLY B C 1
ATOM 3623 O O . GLY B 1 176 ? -14.328 8.125 1.662 1 94.31 176 GLY B O 1
ATOM 3624 N N . ARG B 1 177 ? -15.492 7.457 3.42 1 94.81 177 ARG B N 1
ATOM 3625 C CA . ARG B 1 177 ? -14.586 6.363 3.752 1 94.81 177 ARG B CA 1
ATOM 3626 C C . ARG B 1 177 ? -15.305 5.02 3.693 1 94.81 177 ARG B C 1
ATOM 3628 O O . ARG B 1 177 ? -16.531 4.965 3.705 1 94.81 177 ARG B O 1
ATOM 3635 N N . PHE B 1 178 ? -14.492 3.949 3.643 1 88.38 178 PHE B N 1
ATOM 3636 C CA . PHE B 1 178 ? -15.047 2.604 3.564 1 88.38 178 PHE B CA 1
ATOM 3637 C C . PHE B 1 178 ? -14.992 1.916 4.926 1 88.38 178 PHE B C 1
ATOM 3639 O O . PHE B 1 178 ? -15.891 1.146 5.273 1 88.38 178 PHE B O 1
ATOM 3646 N N . LEU B 1 179 ? -13.977 2.238 5.672 1 91.62 179 LEU B N 1
ATOM 3647 C CA . LEU B 1 179 ? -13.742 1.555 6.938 1 91.62 179 LEU B CA 1
ATOM 3648 C C . LEU B 1 179 ? -13.961 2.502 8.117 1 91.62 179 LEU B C 1
ATOM 3650 O O . LEU B 1 179 ? -13.57 3.672 8.055 1 91.62 179 LEU B O 1
ATOM 3654 N N . THR B 1 180 ? -14.43 1.981 9.188 1 94.69 180 THR B N 1
ATOM 3655 C CA . THR B 1 180 ? -14.633 2.76 10.406 1 94.69 180 THR B CA 1
ATOM 3656 C C . THR B 1 180 ? -13.297 3.256 10.961 1 94.69 180 THR B C 1
ATOM 3658 O O . THR B 1 180 ? -13.219 4.359 11.508 1 94.69 180 THR B O 1
ATOM 3661 N N . THR B 1 181 ? -12.281 2.479 10.727 1 93.44 181 THR B N 1
ATOM 3662 C CA . THR B 1 181 ? -10.961 2.814 11.258 1 93.44 181 THR B CA 1
ATOM 3663 C C . THR B 1 181 ? -10.391 4.035 10.547 1 93.44 181 THR B C 1
ATOM 3665 O O . THR B 1 181 ? -9.461 4.676 11.047 1 93.44 181 THR B O 1
ATOM 3668 N N . ASP B 1 182 ? -10.961 4.363 9.391 1 96.62 182 ASP B N 1
ATOM 3669 C CA . ASP B 1 182 ? -10.453 5.473 8.586 1 96.62 182 ASP B CA 1
ATOM 3670 C C . ASP B 1 182 ? -11.203 6.766 8.898 1 96.62 182 ASP B C 1
ATOM 3672 O O . ASP B 1 182 ? -10.891 7.82 8.336 1 96.62 182 ASP B O 1
ATOM 3676 N N . VAL B 1 183 ? -12.195 6.68 9.789 1 98.38 183 VAL B N 1
ATOM 3677 C CA . VAL B 1 183 ? -12.992 7.84 10.156 1 98.38 183 VAL B CA 1
ATOM 3678 C C . VAL B 1 183 ? -12.312 8.602 11.297 1 98.38 183 VAL B C 1
ATOM 3680 O O . VAL B 1 183 ? -12.008 8.023 12.336 1 98.38 183 VAL B O 1
ATOM 3683 N N . VAL B 1 184 ? -12.148 9.93 11.078 1 98.69 184 VAL B N 1
ATOM 3684 C CA . VAL B 1 184 ? -11.406 10.695 12.078 1 98.69 184 VAL B CA 1
ATOM 3685 C C . VAL B 1 184 ? -12.328 11.727 12.727 1 98.69 184 VAL B C 1
ATOM 3687 O O . VAL B 1 184 ? -11.867 12.656 13.383 1 98.69 184 VAL B O 1
ATOM 3690 N N . LEU B 1 185 ? -13.625 11.625 12.5 1 98.81 185 LEU B N 1
ATOM 3691 C CA . LEU B 1 185 ? -14.57 12.562 13.086 1 98.81 185 LEU B CA 1
ATOM 3692 C C . LEU B 1 185 ? -15.641 11.836 13.891 1 98.81 185 LEU B C 1
ATOM 3694 O O . LEU B 1 185 ? -16.109 10.766 13.484 1 98.81 185 LEU B O 1
ATOM 3698 N N . SER B 1 186 ? -16 12.422 14.914 1 98.56 186 SER B N 1
ATOM 3699 C CA . SER B 1 186 ? -17.109 11.977 15.75 1 98.56 186 SER B CA 1
ATOM 3700 C C . SER B 1 186 ? -18.172 13.07 15.898 1 98.56 186 SER B C 1
ATOM 3702 O O . SER B 1 186 ? -17.844 14.25 16.031 1 98.56 186 SER B O 1
ATOM 3704 N N . ALA B 1 187 ? -19.359 12.664 15.961 1 97.69 187 ALA B N 1
ATOM 3705 C CA . ALA B 1 187 ? -20.469 13.609 16.016 1 97.69 187 ALA B CA 1
ATOM 3706 C C . ALA B 1 187 ? -20.531 14.312 17.359 1 97.69 187 ALA B C 1
ATOM 3708 O O . ALA B 1 187 ? -20.141 13.742 18.391 1 97.69 187 ALA B O 1
ATOM 3709 N N . THR B 1 188 ? -20.984 15.539 17.297 1 97.12 188 THR B N 1
ATOM 3710 C CA . THR B 1 188 ? -21.375 16.297 18.469 1 97.12 188 THR B CA 1
ATOM 3711 C C . THR B 1 188 ? -22.828 16.75 18.391 1 97.12 188 THR B C 1
ATOM 3713 O O . THR B 1 188 ? -23.547 16.344 17.484 1 97.12 188 THR B O 1
ATOM 3716 N N . GLU B 1 189 ? -23.188 17.516 19.344 1 95.75 189 GLU B N 1
ATOM 3717 C CA . GLU B 1 189 ? -24.547 18.062 19.344 1 95.75 189 GLU B CA 1
ATOM 3718 C C . GLU B 1 189 ? -24.656 19.281 18.453 1 95.75 189 GLU B C 1
ATOM 3720 O O . GLU B 1 189 ? -25.766 19.703 18.094 1 95.75 189 GLU B O 1
ATOM 3725 N N . ARG B 1 190 ? -23.656 19.828 18.062 1 95.88 190 ARG B N 1
ATOM 3726 C CA . ARG B 1 190 ? -23.656 21.047 17.266 1 95.88 190 ARG B CA 1
ATOM 3727 C C . ARG B 1 190 ? -23.453 20.719 15.781 1 95.88 190 ARG B C 1
ATOM 3729 O O . ARG B 1 190 ? -22.594 19.922 15.422 1 95.88 190 ARG B O 1
ATOM 3736 N N . PRO B 1 191 ? -24.234 21.344 14.992 1 95.38 191 PRO B N 1
ATOM 3737 C CA . PRO B 1 191 ? -24.062 21.141 13.555 1 95.38 191 PRO B CA 1
ATOM 3738 C C . PRO B 1 191 ? -22.719 21.656 13.047 1 95.38 191 PRO B C 1
ATOM 3740 O O . PRO B 1 191 ? -22.234 22.672 13.523 1 95.38 191 PRO B O 1
ATOM 3743 N N . LEU B 1 192 ? -22.172 20.953 12.094 1 97.88 192 LEU B N 1
ATOM 3744 C CA . LEU B 1 192 ? -20.938 21.328 11.398 1 97.88 192 LEU B CA 1
ATOM 3745 C C . LEU B 1 192 ? -19.766 21.422 12.375 1 97.88 192 LEU B C 1
ATOM 3747 O O . LEU B 1 192 ? -18.828 22.188 12.156 1 97.88 192 LEU B O 1
ATOM 3751 N N . GLU B 1 193 ? -19.891 20.844 13.492 1 98.38 193 GLU B N 1
ATOM 3752 C CA . GLU B 1 193 ? -18.828 20.656 14.477 1 98.38 193 GLU B CA 1
ATOM 3753 C C . GLU B 1 193 ? -18.672 19.188 14.836 1 98.38 193 GLU B C 1
ATOM 3755 O O . GLU B 1 193 ? -19.656 18.469 15.047 1 98.38 193 GLU B O 1
ATOM 3760 N N . TRP B 1 194 ? -17.453 18.734 14.938 1 98.81 194 TRP B N 1
ATOM 3761 C CA . TRP B 1 194 ? -17.141 17.359 15.273 1 98.81 194 TRP B CA 1
ATOM 3762 C C . TRP B 1 194 ? -15.984 17.281 16.266 1 98.81 194 TRP B C 1
ATOM 3764 O O . TRP B 1 194 ? -15.211 18.234 16.391 1 98.81 194 TRP B O 1
ATOM 3774 N N . GLN B 1 195 ? -15.922 16.25 16.969 1 98.44 195 GLN B N 1
ATOM 3775 C CA . GLN B 1 195 ? -14.719 15.938 17.734 1 98.44 195 GLN B CA 1
ATOM 3776 C C . GLN B 1 195 ? -13.727 15.148 16.875 1 98.44 195 GLN B C 1
ATOM 3778 O O . GLN B 1 195 ? -14.117 14.227 16.156 1 98.44 195 GLN B O 1
ATOM 3783 N N . LEU B 1 196 ? -12.484 15.57 16.938 1 98.38 196 LEU B N 1
ATOM 3784 C CA . LEU B 1 196 ? -11.445 14.82 16.25 1 98.38 196 LEU B CA 1
ATOM 3785 C C . LEU B 1 196 ? -11.25 13.453 16.891 1 98.38 196 LEU B C 1
ATOM 3787 O O . LEU B 1 196 ? -11.07 13.344 18.094 1 98.38 196 LEU B O 1
ATOM 3791 N N . ARG B 1 197 ? -11.391 12.445 16.109 1 98 197 ARG B N 1
ATOM 3792 C CA . ARG B 1 197 ? -11.156 11.062 16.516 1 98 197 ARG B CA 1
ATOM 3793 C C . ARG B 1 197 ? -9.734 10.625 16.172 1 98 197 ARG B C 1
ATOM 3795 O O . ARG B 1 197 ? -9.422 10.344 15.023 1 98 197 ARG B O 1
ATOM 3802 N N . VAL B 1 198 ? -8.875 10.492 17.188 1 96.5 198 VAL B N 1
ATOM 3803 C CA . VAL B 1 198 ? -7.453 10.227 17 1 96.5 198 VAL B CA 1
ATOM 3804 C C . VAL B 1 198 ? -7.148 8.773 17.359 1 96.5 198 VAL B C 1
ATOM 3806 O O . VAL B 1 198 ? -6.984 8.438 18.531 1 96.5 198 VAL B O 1
ATOM 3809 N N . ASP B 1 199 ? -7.121 7.93 16.391 1 95.06 199 ASP B N 1
ATOM 3810 C CA . ASP B 1 199 ? -6.719 6.539 16.578 1 95.06 199 ASP B CA 1
ATOM 3811 C C . ASP B 1 199 ? -5.219 6.367 16.359 1 95.06 199 ASP B C 1
ATOM 3813 O O . ASP B 1 199 ? -4.762 6.219 15.219 1 95.06 199 ASP B O 1
ATOM 3817 N N . GLU B 1 200 ? -4.449 6.297 17.391 1 93.75 200 GLU B N 1
ATOM 3818 C CA . GLU B 1 200 ? -2.992 6.25 17.328 1 93.75 200 GLU B CA 1
ATOM 3819 C C . GLU B 1 200 ? -2.506 4.93 16.75 1 93.75 200 GLU B C 1
ATOM 3821 O O . GLU B 1 200 ? -1.327 4.785 16.406 1 93.75 200 GLU B O 1
ATOM 3826 N N . GLN B 1 201 ? -3.426 4.012 16.547 1 91.69 201 GLN B N 1
ATOM 3827 C CA . GLN B 1 201 ? -3.039 2.715 16 1 91.69 201 GLN B CA 1
ATOM 3828 C C . GLN B 1 201 ? -3.291 2.658 14.5 1 91.69 201 GLN B C 1
ATOM 3830 O O . GLN B 1 201 ? -3.021 1.641 13.859 1 91.69 201 GLN B O 1
ATOM 3835 N N . HIS B 1 202 ? -3.871 3.684 13.977 1 94.88 202 HIS B N 1
ATOM 3836 C CA . HIS B 1 202 ? -4.117 3.686 12.539 1 94.88 202 HIS B CA 1
ATOM 3837 C C . HIS B 1 202 ? -2.82 3.496 11.758 1 94.88 202 HIS B C 1
ATOM 3839 O O . HIS B 1 202 ? -1.874 4.27 11.914 1 94.88 202 HIS B O 1
ATOM 3845 N N . PRO B 1 203 ? -2.705 2.623 10.852 1 94.88 203 PRO B N 1
ATOM 3846 C CA . PRO B 1 203 ? -1.434 2.188 10.273 1 94.88 203 PRO B CA 1
ATOM 3847 C C . PRO B 1 203 ? -0.845 3.217 9.305 1 94.88 203 PRO B C 1
ATOM 3849 O O . PRO B 1 203 ? 0.369 3.234 9.086 1 94.88 203 PRO B O 1
ATOM 3852 N N . VAL B 1 204 ? -1.677 4.078 8.695 1 96.12 204 VAL B N 1
ATOM 3853 C CA . VAL B 1 204 ? -1.197 5.012 7.68 1 96.12 204 VAL B CA 1
ATOM 3854 C C . VAL B 1 204 ? -1.061 6.406 8.289 1 96.12 204 VAL B C 1
ATOM 3856 O O . VAL B 1 204 ? -0.016 7.047 8.156 1 96.12 204 VAL B O 1
ATOM 3859 N N . LEU B 1 205 ? -2.057 6.871 9.07 1 96.19 205 LEU B N 1
ATOM 3860 C CA . LEU B 1 205 ? -2.059 8.211 9.656 1 96.19 205 LEU B CA 1
ATOM 3861 C C . LEU B 1 205 ? -1.071 8.297 10.812 1 96.19 205 LEU B C 1
ATOM 3863 O O . LEU B 1 205 ? -0.52 9.367 11.086 1 96.19 205 LEU B O 1
ATOM 3867 N N . PHE B 1 206 ? -0.903 7.184 11.5 1 93.69 206 PHE B N 1
ATOM 3868 C CA . PHE B 1 206 ? 0.096 7.012 12.547 1 93.69 206 PHE B CA 1
ATOM 3869 C C . PHE B 1 206 ? 1.029 5.852 12.219 1 93.69 206 PHE B C 1
ATOM 3871 O O . PHE B 1 206 ? 0.989 4.812 12.875 1 93.69 206 PHE B O 1
ATOM 3878 N N . ASP B 1 207 ? 1.851 6.051 11.219 1 90.5 207 ASP B N 1
ATOM 3879 C CA . ASP B 1 207 ? 2.699 4.957 10.758 1 90.5 207 ASP B CA 1
ATOM 3880 C C . ASP B 1 207 ? 3.766 4.613 11.797 1 90.5 207 ASP B C 1
ATOM 3882 O O . ASP B 1 207 ? 4.445 3.594 11.68 1 90.5 207 ASP B O 1
ATOM 3886 N N . HIS B 1 208 ? 3.961 5.457 12.781 1 88.38 208 HIS B N 1
ATOM 3887 C CA . HIS B 1 208 ? 4.797 5.273 13.961 1 88.38 208 HIS B CA 1
ATOM 3888 C C . HIS B 1 208 ? 4.312 6.137 15.117 1 88.38 208 HIS B C 1
ATOM 3890 O O . HIS B 1 208 ? 3.537 7.074 14.914 1 88.38 208 HIS B O 1
ATOM 3896 N N . PRO B 1 209 ? 4.77 5.809 16.297 1 86.81 209 PRO B N 1
ATOM 3897 C CA . PRO B 1 209 ? 4.328 6.613 17.438 1 86.81 209 PRO B CA 1
ATOM 3898 C C . PRO B 1 209 ? 4.848 8.047 17.391 1 86.81 209 PRO B C 1
ATOM 3900 O O . PRO B 1 209 ? 6.012 8.273 17.047 1 86.81 209 PRO B O 1
ATOM 3903 N N . VAL B 1 210 ? 3.973 8.984 17.625 1 90.25 210 VAL B N 1
ATOM 3904 C CA . VAL B 1 210 ? 4.297 10.406 17.719 1 90.25 210 VAL B CA 1
ATOM 3905 C C . VAL B 1 210 ? 3.672 11 18.984 1 90.25 210 VAL B C 1
ATOM 3907 O O . VAL B 1 210 ? 2.875 10.336 19.656 1 90.25 210 VAL B O 1
ATOM 3910 N N . ASP B 1 211 ? 4.008 12.242 19.344 1 91.25 211 ASP B N 1
ATOM 3911 C CA . ASP B 1 211 ? 3.57 12.82 20.609 1 91.25 211 ASP B CA 1
ATOM 3912 C C . ASP B 1 211 ? 2.504 13.891 20.375 1 91.25 211 ASP B C 1
ATOM 3914 O O . ASP B 1 211 ? 2.17 14.641 21.297 1 91.25 211 ASP B O 1
ATOM 3918 N N . HIS B 1 212 ? 2.078 14.094 19.219 1 94.19 212 HIS B N 1
ATOM 3919 C CA . HIS B 1 212 ? 1.012 15.023 18.875 1 94.19 212 HIS B CA 1
ATOM 3920 C C . HIS B 1 212 ? 0.244 14.539 17.641 1 94.19 212 HIS B C 1
ATOM 3922 O O . HIS B 1 212 ? 0.652 13.578 17 1 94.19 212 HIS B O 1
ATOM 3928 N N . VAL B 1 213 ? -0.87 15.164 17.359 1 96.12 213 VAL B N 1
ATOM 3929 C CA . VAL B 1 213 ? -1.674 14.789 16.203 1 96.12 213 VAL B CA 1
ATOM 3930 C C . VAL B 1 213 ? -0.937 15.164 14.914 1 96.12 213 VAL B C 1
ATOM 3932 O O . VAL B 1 213 ? -0.604 16.328 14.695 1 96.12 213 VAL B O 1
ATOM 3935 N N . PRO B 1 214 ? -0.651 14.188 14.07 1 96.25 214 PRO B N 1
ATOM 3936 C CA . PRO B 1 214 ? -0 14.508 12.797 1 96.25 214 PRO B CA 1
ATOM 3937 C C . PRO B 1 214 ? -0.806 15.492 11.953 1 96.25 214 PRO B C 1
ATOM 3939 O O . PRO B 1 214 ? -2.039 15.461 11.969 1 96.25 214 PRO B O 1
ATOM 3942 N N . GLY B 1 215 ? -0.057 16.375 11.219 1 97.31 215 GLY B N 1
ATOM 3943 C CA . GLY B 1 215 ? -0.704 17.328 10.328 1 97.31 215 GLY B CA 1
ATOM 3944 C C . GLY B 1 215 ? -1.621 16.656 9.32 1 97.31 215 GLY B C 1
ATOM 3945 O O . GLY B 1 215 ? -2.68 17.203 8.984 1 97.31 215 GLY B O 1
ATOM 3946 N N . MET B 1 216 ? -1.267 15.477 8.875 1 97.44 216 MET B N 1
ATOM 3947 C CA . MET B 1 216 ? -2.059 14.773 7.871 1 97.44 216 MET B CA 1
ATOM 3948 C C . MET B 1 216 ? -3.398 14.328 8.453 1 97.44 216 MET B C 1
ATOM 3950 O O . MET B 1 216 ? -4.387 14.211 7.723 1 97.44 216 MET B O 1
ATOM 3954 N N . VAL B 1 217 ? -3.467 14.062 9.742 1 98.19 217 VAL B N 1
ATOM 3955 C CA . VAL B 1 217 ? -4.73 13.742 10.398 1 98.19 217 VAL B CA 1
ATOM 3956 C C . VAL B 1 217 ? -5.641 14.969 10.383 1 98.19 217 VAL B C 1
ATOM 3958 O O . VAL B 1 217 ? -6.836 14.852 10.102 1 98.19 217 VAL B O 1
ATOM 3961 N N . LEU B 1 218 ? -5.066 16.078 10.68 1 98.75 218 LEU B N 1
ATOM 3962 C CA . LEU B 1 218 ? -5.828 17.328 10.656 1 98.75 218 LEU B CA 1
ATOM 3963 C C . LEU B 1 218 ? -6.328 17.625 9.242 1 98.75 218 LEU B C 1
ATOM 3965 O O . LEU B 1 218 ? -7.484 18.016 9.062 1 98.75 218 LEU B O 1
ATOM 3969 N N . MET B 1 219 ? -5.484 17.422 8.281 1 98.75 219 MET B N 1
ATOM 3970 C CA . MET B 1 219 ? -5.891 17.625 6.895 1 98.75 219 MET B CA 1
ATOM 3971 C C . MET B 1 219 ? -6.996 16.656 6.5 1 98.75 219 MET B C 1
ATOM 3973 O O . MET B 1 219 ? -7.949 17.031 5.816 1 98.75 219 MET B O 1
ATOM 3977 N N . GLU B 1 220 ? -6.863 15.422 6.93 1 98.69 220 GLU B N 1
ATOM 3978 C CA . GLU B 1 220 ? -7.922 14.438 6.699 1 98.69 220 GLU B CA 1
ATOM 3979 C C . GLU B 1 220 ? -9.219 14.859 7.375 1 98.69 220 GLU B C 1
ATOM 3981 O O . GLU B 1 220 ? -10.305 14.656 6.828 1 98.69 220 GLU B O 1
ATOM 3986 N N . SER B 1 221 ? -9.117 15.375 8.562 1 98.81 221 SER B N 1
ATOM 3987 C CA . SER B 1 221 ? -10.32 15.844 9.242 1 98.81 221 SER B CA 1
ATOM 3988 C C . SER B 1 221 ? -11.031 16.922 8.438 1 98.81 221 SER B C 1
ATOM 3990 O O . SER B 1 221 ? -12.266 16.969 8.414 1 98.81 221 SER B O 1
ATOM 3992 N N . ALA B 1 222 ? -10.273 17.781 7.805 1 98.88 222 ALA B N 1
ATOM 3993 C CA . ALA B 1 222 ? -10.859 18.812 6.945 1 98.88 222 ALA B CA 1
ATOM 3994 C C . ALA B 1 222 ? -11.609 18.172 5.773 1 98.88 222 ALA B C 1
ATOM 3996 O O . ALA B 1 222 ? -12.727 18.578 5.453 1 98.88 222 ALA B O 1
ATOM 3997 N N . ARG B 1 223 ? -11 17.219 5.141 1 98.5 223 ARG B N 1
ATOM 3998 C CA . ARG B 1 223 ? -11.648 16.531 4.035 1 98.5 223 ARG B CA 1
ATOM 3999 C C . ARG B 1 223 ? -12.961 15.891 4.488 1 98.5 223 ARG B C 1
ATOM 4001 O O . ARG B 1 223 ? -13.992 16.047 3.83 1 98.5 223 ARG B O 1
ATOM 4008 N N . GLN B 1 224 ? -12.891 15.18 5.594 1 98.62 224 GLN B N 1
ATOM 4009 C CA . GLN B 1 224 ? -14.078 14.469 6.07 1 98.62 224 GLN B CA 1
ATOM 4010 C C . GLN B 1 224 ? -15.156 15.453 6.516 1 98.62 224 GLN B C 1
ATOM 4012 O O . GLN B 1 224 ? -16.344 15.211 6.301 1 98.62 224 GLN B O 1
ATOM 4017 N N . ALA B 1 225 ? -14.734 16.516 7.129 1 98.81 225 ALA B N 1
ATOM 4018 C CA . ALA B 1 225 ? -15.688 17.547 7.52 1 98.81 225 ALA B CA 1
ATOM 4019 C C . ALA B 1 225 ? -16.406 18.125 6.297 1 98.81 225 ALA B C 1
ATOM 4021 O O . ALA B 1 225 ? -17.625 18.281 6.297 1 98.81 225 ALA B O 1
ATOM 4022 N N . ALA B 1 226 ? -15.594 18.453 5.301 1 98.44 226 ALA B N 1
ATOM 4023 C CA . ALA B 1 226 ? -16.172 18.984 4.07 1 98.44 226 ALA B CA 1
ATOM 4024 C C . ALA B 1 226 ? -17.172 18.016 3.467 1 98.44 226 ALA B C 1
ATOM 4026 O O . ALA B 1 226 ? -18.266 18.406 3.049 1 98.44 226 ALA B O 1
ATOM 4027 N N . GLN B 1 227 ? -16.828 16.766 3.406 1 97.56 227 GLN B N 1
ATOM 4028 C CA . GLN B 1 227 ? -17.719 15.727 2.873 1 97.56 227 GLN B CA 1
ATOM 4029 C C . GLN B 1 227 ? -18.969 15.578 3.721 1 97.56 227 GLN B C 1
ATOM 4031 O O . GLN B 1 227 ? -20.062 15.359 3.189 1 97.56 227 GLN B O 1
ATOM 4036 N N . ALA B 1 228 ? -18.844 15.695 5.004 1 98.12 228 ALA B N 1
ATOM 4037 C CA . ALA B 1 228 ? -19.922 15.461 5.949 1 98.12 228 ALA B CA 1
ATOM 4038 C C . ALA B 1 228 ? -21 16.531 5.832 1 98.12 228 ALA B C 1
ATOM 4040 O O . ALA B 1 228 ? -22.125 16.344 6.297 1 98.12 228 ALA B O 1
ATOM 4041 N N . ILE B 1 229 ? -20.656 17.688 5.273 1 97.25 229 ILE B N 1
ATOM 4042 C CA . ILE B 1 229 ? -21.625 18.766 5.086 1 97.25 229 ILE B CA 1
ATOM 4043 C C . ILE B 1 229 ? -22.766 18.297 4.188 1 97.25 229 ILE B C 1
ATOM 4045 O O . ILE B 1 229 ? -23.938 18.578 4.461 1 97.25 229 ILE B O 1
ATOM 4049 N N . ASP B 1 230 ? -22.422 17.609 3.131 1 94.12 230 ASP B N 1
ATOM 4050 C CA . ASP B 1 230 ? -23.391 16.984 2.217 1 94.12 230 ASP B CA 1
ATOM 4051 C C . ASP B 1 230 ? -22.922 15.602 1.779 1 94.12 230 ASP B C 1
ATOM 4053 O O . ASP B 1 230 ? -22.297 15.453 0.725 1 94.12 230 ASP B O 1
ATOM 4057 N N . PRO B 1 231 ? -23.281 14.602 2.547 1 94.38 231 PRO B N 1
ATOM 4058 C CA . PRO B 1 231 ? -22.797 13.25 2.301 1 94.38 231 PRO B CA 1
ATOM 4059 C C . PRO B 1 231 ? -23.219 12.703 0.942 1 94.38 231 PRO B C 1
ATOM 4061 O O . PRO B 1 231 ? -22.656 11.719 0.458 1 94.38 231 PRO B O 1
ATOM 4064 N N . SER B 1 232 ? -24.234 13.273 0.329 1 92 232 SER B N 1
ATOM 4065 C CA . SER B 1 232 ? -24.766 12.758 -0.929 1 92 232 SER B CA 1
ATOM 4066 C C . SER B 1 232 ? -23.906 13.203 -2.113 1 92 232 SER B C 1
ATOM 4068 O O . SER B 1 232 ? -24.016 12.648 -3.209 1 92 232 SER B O 1
ATOM 4070 N N . ARG B 1 233 ? -23.109 14.211 -1.872 1 90 233 ARG B N 1
ATOM 4071 C CA . ARG B 1 233 ? -22.266 14.75 -2.934 1 90 233 ARG B CA 1
ATOM 4072 C C . ARG B 1 233 ? -20.781 14.531 -2.619 1 90 233 ARG B C 1
ATOM 4074 O O . ARG B 1 233 ? -20.25 15.117 -1.683 1 90 233 ARG B O 1
ATOM 4081 N N . PRO B 1 234 ? -20.141 13.734 -3.438 1 89.88 234 PRO B N 1
ATOM 4082 C CA . PRO B 1 234 ? -18.719 13.5 -3.182 1 89.88 234 PRO B CA 1
ATOM 4083 C C . PRO B 1 234 ? -17.891 14.781 -3.176 1 89.88 234 PRO B C 1
ATOM 4085 O O . PRO B 1 234 ? -18.141 15.688 -3.975 1 89.88 234 PRO B O 1
ATOM 4088 N N . PHE B 1 235 ? -16.969 14.906 -2.258 1 93.88 235 PHE B N 1
ATOM 4089 C CA . PHE B 1 235 ? -16.078 16.047 -2.139 1 93.88 235 PHE B CA 1
ATOM 4090 C C . PHE B 1 235 ? -14.633 15.641 -2.436 1 93.88 235 PHE B C 1
ATOM 4092 O O . PHE B 1 235 ? -13.961 15.055 -1.586 1 93.88 235 PHE B O 1
ATOM 4099 N N . LEU B 1 236 ? -14.125 15.867 -3.631 1 95.62 236 LEU B N 1
ATOM 4100 C CA . LEU B 1 236 ? -12.727 15.656 -3.982 1 95.62 236 LEU B CA 1
ATOM 4101 C C . LEU B 1 236 ? -11.891 16.875 -3.648 1 95.62 236 LEU B C 1
ATOM 4103 O O . LEU B 1 236 ? -12.031 17.922 -4.285 1 95.62 236 LEU B O 1
ATOM 4107 N N . PRO B 1 237 ? -11.008 16.781 -2.66 1 97.31 237 PRO B N 1
ATOM 4108 C CA . PRO B 1 237 ? -10.258 17.969 -2.223 1 97.31 237 PRO B CA 1
ATOM 4109 C C . PRO B 1 237 ? -9.156 18.359 -3.197 1 97.31 237 PRO B C 1
ATOM 4111 O O . PRO B 1 237 ? -7.969 18.266 -2.867 1 97.31 237 PRO B O 1
ATOM 4114 N N . THR B 1 238 ? -9.492 18.984 -4.285 1 97.81 238 THR B N 1
ATOM 4115 C CA . THR B 1 238 ? -8.547 19.344 -5.332 1 97.81 238 THR B CA 1
ATOM 4116 C C . THR B 1 238 ? -7.602 20.438 -4.848 1 97.81 238 THR B C 1
ATOM 4118 O O . THR B 1 238 ? -6.465 20.547 -5.312 1 97.81 238 THR B O 1
ATOM 4121 N N . THR B 1 239 ? -8.109 21.25 -3.941 1 98.5 239 THR B N 1
ATOM 4122 C CA . THR B 1 239 ? -7.258 22.266 -3.336 1 98.5 239 THR B CA 1
ATOM 4123 C C . THR B 1 239 ? -7.359 22.219 -1.814 1 98.5 239 THR B C 1
ATOM 4125 O O . THR B 1 239 ? -8.438 21.984 -1.264 1 98.5 239 THR B O 1
ATOM 4128 N N . MET B 1 240 ? -6.27 22.375 -1.199 1 98.75 240 MET B N 1
ATOM 4129 C CA . MET B 1 240 ? -6.164 22.547 0.246 1 98.75 240 MET B CA 1
ATOM 4130 C C . MET B 1 240 ? -5.051 23.531 0.595 1 98.75 240 MET B C 1
ATOM 4132 O O . MET B 1 240 ? -3.951 23.453 0.046 1 98.75 240 MET B O 1
ATOM 4136 N N . ARG B 1 241 ? -5.355 24.484 1.354 1 98.88 241 ARG B N 1
ATOM 4137 C CA . ARG B 1 241 ? -4.391 25.375 1.994 1 98.88 241 ARG B CA 1
ATOM 4138 C C . ARG B 1 241 ? -4.477 25.281 3.514 1 98.88 241 ARG B C 1
ATOM 4140 O O . ARG B 1 241 ? -5.406 25.812 4.125 1 98.88 241 ARG B O 1
ATOM 4147 N N . SER B 1 242 ? -3.523 24.625 4.102 1 98.88 242 SER B N 1
ATOM 4148 C CA . SER B 1 242 ? -3.572 24.281 5.52 1 98.88 242 SER B CA 1
ATOM 4149 C C . SER B 1 242 ? -2.521 25.062 6.309 1 98.88 242 SER B C 1
ATOM 4151 O O . SER B 1 242 ? -1.399 25.25 5.832 1 98.88 242 SER B O 1
ATOM 4153 N N . GLU B 1 243 ? -2.871 25.5 7.43 1 98.81 243 GLU B N 1
ATOM 4154 C CA . GLU B 1 243 ? -1.987 26.156 8.383 1 98.81 243 GLU B CA 1
ATOM 4155 C C . GLU B 1 243 ? -2.041 25.484 9.75 1 98.81 243 GLU B C 1
ATOM 4157 O O . GLU B 1 243 ? -3.121 25.156 10.242 1 98.81 243 GLU B O 1
ATOM 4162 N N . PHE B 1 244 ? -0.897 25.266 10.312 1 98.38 244 PHE B N 1
ATOM 4163 C CA . PHE B 1 244 ? -0.739 24.641 11.617 1 98.38 244 PHE B CA 1
ATOM 4164 C C . PHE B 1 244 ? -0.131 25.625 12.617 1 98.38 244 PHE B C 1
ATOM 4166 O O . PHE B 1 244 ? 1.087 25.812 12.648 1 98.38 244 PHE B O 1
ATOM 4173 N N . SER B 1 245 ? -0.976 26.156 13.484 1 97.06 245 SER B N 1
ATOM 4174 C CA . SER B 1 245 ? -0.556 27.281 14.32 1 97.06 245 SER B CA 1
ATOM 4175 C C . SER B 1 245 ? 0.053 26.797 15.633 1 97.06 245 SER B C 1
ATOM 4177 O O . SER B 1 245 ? 0.866 27.5 16.234 1 97.06 245 SER B O 1
ATOM 4179 N N . ARG B 1 246 ? -0.425 25.609 16.125 1 94.31 246 ARG B N 1
ATOM 4180 C CA . ARG B 1 246 ? 0.064 24.969 17.344 1 94.31 246 ARG B CA 1
ATOM 4181 C C . ARG B 1 246 ? -0.025 23.453 17.219 1 94.31 246 ARG B C 1
ATOM 4183 O O . ARG B 1 246 ? -0.726 22.922 16.359 1 94.31 246 ARG B O 1
ATOM 4190 N N . TYR B 1 247 ? 0.694 22.797 18.109 1 93.5 247 TYR B N 1
ATOM 4191 C CA . TYR B 1 247 ? 0.533 21.359 18.203 1 93.5 247 TYR B CA 1
ATOM 4192 C C . TYR B 1 247 ? -0.869 21 18.672 1 93.5 247 TYR B C 1
ATOM 4194 O O . TYR B 1 247 ? -1.375 21.578 19.641 1 93.5 247 TYR B O 1
ATOM 4202 N N . ALA B 1 248 ? -1.502 20.141 17.922 1 95.62 248 ALA B N 1
ATOM 4203 C CA . ALA B 1 248 ? -2.686 19.484 18.469 1 95.62 248 ALA B CA 1
ATOM 4204 C C . ALA B 1 248 ? -2.295 18.344 19.391 1 95.62 248 ALA B C 1
ATOM 4206 O O . ALA B 1 248 ? -1.702 17.359 18.953 1 95.62 248 ALA B O 1
ATOM 4207 N N . GLU B 1 249 ? -2.645 18.5 20.641 1 94.31 249 GLU B N 1
ATOM 4208 C CA . GLU B 1 249 ? -2.184 17.562 21.672 1 94.31 249 GLU B CA 1
ATOM 4209 C C . GLU B 1 249 ? -3.039 16.297 21.688 1 94.31 249 GLU B C 1
ATOM 4211 O O . GLU B 1 249 ? -4.227 16.344 21.375 1 94.31 249 GLU B O 1
ATOM 4216 N N . LEU B 1 250 ? -2.412 15.211 22.156 1 93.88 250 LEU B N 1
ATOM 4217 C CA . LEU B 1 250 ? -3.084 13.914 22.141 1 93.88 250 LEU B CA 1
ATOM 4218 C C . LEU B 1 250 ? -3.928 13.734 23.406 1 93.88 250 LEU B C 1
ATOM 4220 O O . LEU B 1 250 ? -4.836 12.898 23.438 1 93.88 250 LEU B O 1
ATOM 4224 N N . ASP B 1 251 ? -3.697 14.461 24.453 1 90.12 251 ASP B N 1
ATOM 4225 C CA . ASP B 1 251 ? -4.277 14.18 25.766 1 90.12 251 ASP B CA 1
ATOM 4226 C C . ASP B 1 251 ? -5.523 15.031 26 1 90.12 251 ASP B C 1
ATOM 4228 O O . ASP B 1 251 ? -6.043 15.078 27.125 1 90.12 251 ASP B O 1
ATOM 4232 N N . ARG B 1 252 ? -6.016 15.758 25.078 1 92.38 252 ARG B N 1
ATOM 4233 C CA . ARG B 1 252 ? -7.227 16.562 25.203 1 92.38 252 ARG B CA 1
ATOM 4234 C C . ARG B 1 252 ? -8.008 16.578 23.891 1 92.38 252 ARG B C 1
ATOM 4236 O O . ARG B 1 252 ? -7.449 16.328 22.828 1 92.38 252 ARG B O 1
ATOM 4243 N N . PRO B 1 253 ? -9.234 16.844 24 1 95.12 253 PRO B N 1
ATOM 4244 C CA . PRO B 1 253 ? -10.055 16.828 22.781 1 95.12 253 PRO B CA 1
ATOM 4245 C C . PRO B 1 253 ? -9.734 17.969 21.828 1 95.12 253 PRO B C 1
ATOM 4247 O O . PRO B 1 253 ? -9.352 19.047 22.266 1 95.12 253 PRO B O 1
ATOM 4250 N N . CYS B 1 254 ? -9.836 17.703 20.594 1 97.38 254 CYS B N 1
ATOM 4251 C CA . CYS B 1 254 ? -9.75 18.688 19.516 1 97.38 254 CYS B CA 1
ATOM 4252 C C . CYS B 1 254 ? -11.07 18.766 18.75 1 97.38 254 CYS B C 1
ATOM 4254 O O . CYS B 1 254 ? -11.633 17.734 18.375 1 97.38 254 CYS B O 1
ATOM 4256 N N . TRP B 1 255 ? -11.547 19.969 18.547 1 98.62 255 TRP B N 1
ATOM 4257 C CA . TRP B 1 255 ? -12.828 20.203 17.891 1 98.62 255 TRP B CA 1
ATOM 4258 C C . TRP B 1 255 ? -12.633 20.734 16.469 1 98.62 255 TRP B C 1
ATOM 4260 O O . TRP B 1 255 ? -11.93 21.719 16.266 1 98.62 255 TRP B O 1
ATOM 4270 N N . ILE B 1 256 ? -13.273 20.062 15.516 1 98.88 256 ILE B N 1
ATOM 4271 C CA . ILE B 1 256 ? -13.195 20.422 14.109 1 98.88 256 ILE B CA 1
ATOM 4272 C C . ILE B 1 256 ? -14.477 21.156 13.695 1 98.88 256 ILE B C 1
ATOM 4274 O O . ILE B 1 256 ? -15.578 20.641 13.906 1 98.88 256 ILE B O 1
ATOM 4278 N N . GLN B 1 257 ? -14.32 22.312 13.133 1 98.81 257 GLN B N 1
ATOM 4279 C CA . GLN B 1 257 ? -15.469 23.109 12.711 1 98.81 257 GLN B CA 1
ATOM 4280 C C . GLN B 1 257 ? -15.391 23.438 11.219 1 98.81 257 GLN B C 1
ATOM 4282 O O . GLN B 1 257 ? -14.312 23.719 10.695 1 98.81 257 GLN B O 1
ATOM 4287 N N . ALA B 1 258 ? -16.531 23.344 10.562 1 98.75 258 ALA B N 1
ATOM 4288 C CA . ALA B 1 258 ? -16.594 23.641 9.133 1 98.75 258 ALA B CA 1
ATOM 4289 C C . ALA B 1 258 ? -17.516 24.812 8.852 1 98.75 258 ALA B C 1
ATOM 4291 O O . ALA B 1 258 ? -18.562 24.953 9.492 1 98.75 258 ALA B O 1
ATOM 4292 N N . GLU B 1 259 ? -17.141 25.609 7.941 1 98.44 259 GLU B N 1
ATOM 4293 C CA . GLU B 1 259 ? -17.922 26.734 7.441 1 98.44 259 GLU B CA 1
ATOM 4294 C C . GLU B 1 259 ? -17.953 26.75 5.918 1 98.44 259 GLU B C 1
ATOM 4296 O O . GLU B 1 259 ? -17 27.172 5.266 1 98.44 259 GLU B O 1
ATOM 4301 N N . PRO B 1 260 ? -19.094 26.266 5.352 1 97.5 260 PRO B N 1
ATOM 4302 C CA . PRO B 1 260 ? -19.203 26.359 3.893 1 97.5 260 PRO B CA 1
ATOM 4303 C C . PRO B 1 260 ? -19.156 27.797 3.395 1 97.5 260 PRO B C 1
ATOM 4305 O O . PRO B 1 260 ? -19.781 28.688 3.986 1 97.5 260 PRO B O 1
ATOM 4308 N N . LEU B 1 261 ? -18.391 28.016 2.367 1 96.94 261 LEU B N 1
ATOM 4309 C CA . LEU B 1 261 ? -18.297 29.328 1.741 1 96.94 261 LEU B CA 1
ATOM 4310 C C . LE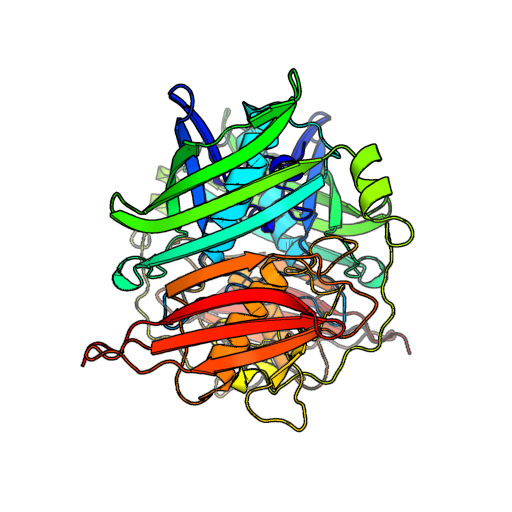U B 1 261 ? -19.219 29.422 0.527 1 96.94 261 LEU B C 1
ATOM 4312 O O . LEU B 1 261 ? -19.656 28.391 -0.001 1 96.94 261 LEU B O 1
ATOM 4316 N N . PRO B 1 262 ? -19.594 30.625 0.116 1 92.12 262 PRO B N 1
ATOM 4317 C CA . PRO B 1 262 ? -20.453 30.75 -1.061 1 92.12 262 PRO B CA 1
ATOM 4318 C C . PRO B 1 262 ? -19.859 30.078 -2.299 1 92.12 262 PRO B C 1
ATOM 4320 O O . PRO B 1 262 ? -18.656 30.188 -2.549 1 92.12 262 PRO B O 1
ATOM 4323 N N . ALA B 1 263 ? -20.734 29.312 -2.92 1 85.88 263 ALA B N 1
ATOM 4324 C CA . ALA B 1 263 ? -20.297 28.625 -4.125 1 85.88 263 ALA B CA 1
ATOM 4325 C C . ALA B 1 263 ? -19.953 29.609 -5.238 1 85.88 263 ALA B C 1
ATOM 4327 O O . ALA B 1 263 ? -20.625 30.641 -5.383 1 85.88 263 ALA B O 1
ATOM 4328 N N . ALA B 1 264 ? -18.938 29.156 -5.957 1 88.81 264 ALA B N 1
ATOM 4329 C CA . ALA B 1 264 ? -18.578 29.953 -7.125 1 88.81 264 ALA B CA 1
ATOM 4330 C C . ALA B 1 264 ? -19.547 29.703 -8.281 1 88.81 264 ALA B C 1
ATOM 4332 O O . ALA B 1 264 ? -20.266 28.703 -8.281 1 88.81 264 ALA B O 1
ATOM 4333 N N . ASP B 1 265 ? -19.578 30.547 -9.234 1 87.38 265 ASP B N 1
ATOM 4334 C CA . ASP B 1 265 ? -20.469 30.438 -10.391 1 87.38 265 ASP B CA 1
ATOM 4335 C C . ASP B 1 265 ? -20.203 29.156 -11.18 1 87.38 265 ASP B C 1
ATOM 4337 O O . ASP B 1 265 ? -21.125 28.562 -11.75 1 87.38 265 ASP B O 1
ATOM 4341 N N . ASN B 1 266 ? -19.031 28.719 -11.133 1 87.94 266 ASN B N 1
ATOM 4342 C CA . ASN B 1 266 ? -18.656 27.547 -11.922 1 87.94 266 ASN B CA 1
ATOM 4343 C C . ASN B 1 266 ? -18.953 26.25 -11.18 1 87.94 266 ASN B C 1
ATOM 4345 O O . ASN B 1 266 ? -18.609 25.172 -11.656 1 87.94 266 ASN B O 1
ATOM 4349 N N . GLY B 1 267 ? -19.516 26.391 -10.016 1 88.94 267 GLY B N 1
ATOM 4350 C CA . GLY B 1 267 ? -19.922 25.203 -9.273 1 88.94 267 GLY B CA 1
ATOM 4351 C C . GLY B 1 267 ? -18.859 24.75 -8.281 1 88.94 267 GLY B C 1
ATOM 4352 O O . GLY B 1 267 ? -19.094 23.797 -7.527 1 88.94 267 GLY B O 1
ATOM 4353 N N . ASP B 1 268 ? -17.766 25.422 -8.266 1 93.5 268 ASP B N 1
ATOM 4354 C CA . ASP B 1 268 ? -16.734 25.125 -7.285 1 93.5 268 ASP B CA 1
ATOM 4355 C C . ASP B 1 268 ? -17.219 25.391 -5.863 1 93.5 268 ASP B C 1
ATOM 4357 O O . ASP B 1 268 ? -17.922 26.359 -5.617 1 93.5 268 ASP B O 1
ATOM 4361 N N . ARG B 1 269 ? -16.875 24.469 -5.023 1 95.62 269 ARG B N 1
ATOM 4362 C CA . ARG B 1 269 ? -17.234 24.609 -3.617 1 95.62 269 ARG B CA 1
ATOM 4363 C C . ARG B 1 269 ? -15.984 24.75 -2.748 1 95.62 269 ARG B C 1
ATOM 4365 O O . ARG B 1 269 ? -14.945 24.156 -3.041 1 95.62 269 ARG B O 1
ATOM 4372 N N . GLN B 1 270 ? -16.125 25.547 -1.735 1 97.69 270 GLN B N 1
ATOM 4373 C CA . GLN B 1 270 ? -15.055 25.734 -0.764 1 97.69 270 GLN B CA 1
ATOM 4374 C C . GLN B 1 270 ? -15.594 25.688 0.664 1 97.69 270 GLN B C 1
ATOM 4376 O O . GLN B 1 270 ? -16.734 26.094 0.917 1 97.69 270 GLN B O 1
ATOM 4381 N N . VAL B 1 271 ? -14.844 25.141 1.51 1 98.62 271 VAL B N 1
ATOM 4382 C CA . VAL B 1 271 ? -15.172 25.047 2.928 1 98.62 271 VAL B CA 1
ATOM 4383 C C . VAL B 1 271 ? -13.984 25.516 3.768 1 98.62 271 VAL B C 1
ATOM 4385 O O . VAL B 1 271 ? -12.844 25.109 3.506 1 98.62 271 VAL B O 1
ATOM 4388 N N . ARG B 1 272 ? -14.203 26.422 4.691 1 98.88 272 ARG B N 1
ATOM 4389 C CA . ARG B 1 272 ? -13.211 26.734 5.711 1 98.88 272 ARG B CA 1
ATOM 4390 C C . ARG B 1 272 ? -13.344 25.797 6.906 1 98.88 272 ARG B C 1
ATOM 4392 O O . ARG B 1 272 ? -14.43 25.656 7.473 1 98.88 272 ARG B O 1
ATOM 4399 N N . VAL B 1 273 ? -12.312 25.109 7.238 1 98.94 273 VAL B N 1
ATOM 4400 C CA . VAL B 1 273 ? -12.305 24.188 8.359 1 98.94 273 VAL B CA 1
ATOM 4401 C C . VAL B 1 273 ? -11.273 24.625 9.391 1 98.94 273 VAL B C 1
ATOM 4403 O O . VAL B 1 273 ? -10.156 25 9.039 1 98.94 273 VAL B O 1
ATOM 4406 N N . THR B 1 274 ? -11.641 24.641 10.672 1 98.88 274 THR B N 1
ATOM 4407 C CA . THR B 1 274 ? -10.719 24.984 11.75 1 98.88 274 THR B CA 1
ATOM 4408 C C . THR B 1 274 ? -10.703 23.891 12.812 1 98.88 274 THR B C 1
ATOM 4410 O O . THR B 1 274 ? -11.672 23.141 12.961 1 98.88 274 THR B O 1
ATOM 4413 N N . GLY B 1 275 ? -9.617 23.688 13.453 1 98.75 275 GLY B N 1
ATOM 4414 C CA . GLY B 1 275 ? -9.445 22.844 14.625 1 98.75 275 GLY B CA 1
ATOM 4415 C C . GLY B 1 275 ? -9.117 23.641 15.883 1 98.75 275 GLY B C 1
ATOM 4416 O O . GLY B 1 275 ? -8.297 24.562 15.852 1 98.75 275 GLY B O 1
ATOM 4417 N N . HIS B 1 276 ? -9.773 23.234 16.984 1 98.5 276 HIS B N 1
ATOM 4418 C CA . HIS B 1 276 ? -9.625 23.984 18.234 1 98.5 276 HIS B CA 1
ATOM 4419 C C . HIS B 1 276 ? -9.336 23.047 19.406 1 98.5 276 HIS B C 1
ATOM 4421 O O . HIS B 1 276 ? -9.914 21.969 19.5 1 98.5 276 HIS B O 1
ATOM 4427 N N . GLN B 1 277 ? -8.438 23.391 20.219 1 97.06 277 GLN B N 1
ATOM 4428 C CA . GLN B 1 277 ? -8.195 22.781 21.531 1 97.06 277 GLN B CA 1
ATOM 4429 C C . GLN B 1 277 ? -8.148 23.859 22.609 1 97.06 277 GLN B C 1
ATOM 4431 O O . GLN B 1 277 ? -7.473 24.875 22.469 1 97.06 277 GLN B O 1
ATOM 4436 N N . ASP B 1 278 ? -8.867 23.609 23.75 1 94.75 278 ASP B N 1
ATOM 4437 C CA . ASP B 1 278 ? -8.945 24.562 24.859 1 94.75 278 ASP B CA 1
ATOM 4438 C C . ASP B 1 278 ? -9.242 25.969 24.359 1 94.75 278 ASP B C 1
ATOM 4440 O O . ASP B 1 278 ? -8.555 26.922 24.734 1 94.75 278 ASP B O 1
ATOM 4444 N N . ASP B 1 279 ? -10.055 26.047 23.391 1 93.19 279 ASP B N 1
ATOM 4445 C CA . ASP B 1 279 ? -10.594 27.297 22.859 1 93.19 279 ASP B CA 1
ATOM 4446 C C . ASP B 1 279 ? -9.523 28.062 22.094 1 93.19 279 ASP B C 1
ATOM 4448 O O . ASP B 1 279 ? -9.617 29.297 21.953 1 93.19 279 ASP B O 1
ATOM 4452 N N . THR B 1 280 ? -8.539 27.406 21.719 1 97.31 280 THR B N 1
ATOM 4453 C CA . THR B 1 280 ? -7.492 27.984 20.891 1 97.31 280 THR B CA 1
ATOM 4454 C C . THR B 1 280 ? -7.434 27.297 19.531 1 97.31 280 THR B C 1
ATOM 4456 O O . THR B 1 280 ? -7.531 26.078 19.438 1 97.31 280 THR B O 1
ATOM 4459 N N . THR B 1 281 ? -7.273 28.125 18.484 1 98.38 281 THR B N 1
ATOM 4460 C CA . THR B 1 281 ? -7.137 27.562 17.141 1 98.38 281 THR B CA 1
ATOM 4461 C C . THR B 1 281 ? -5.77 26.891 16.984 1 98.38 281 THR B C 1
ATOM 4463 O O . THR B 1 281 ? -4.738 27.5 17.25 1 98.38 281 THR B O 1
ATOM 4466 N N . VAL B 1 282 ? -5.758 25.672 16.547 1 98.25 282 VAL B N 1
ATOM 4467 C CA . VAL B 1 282 ? -4.5 24.953 16.375 1 98.25 282 VAL B CA 1
ATOM 4468 C C . VAL B 1 282 ? -4.285 24.656 14.891 1 98.25 282 VAL B C 1
ATOM 4470 O O . VAL B 1 282 ? -3.16 24.391 14.461 1 98.25 282 VAL B O 1
ATOM 4473 N N . PHE B 1 283 ? -5.281 24.688 14.109 1 98.56 283 PHE B N 1
ATOM 4474 C CA . PHE B 1 283 ? -5.277 24.281 12.711 1 98.56 283 PHE B CA 1
ATOM 4475 C C . PHE B 1 283 ? -6.328 25.047 11.914 1 98.56 283 PHE B C 1
ATOM 4477 O O . PHE B 1 283 ? -7.426 25.312 12.414 1 98.56 283 PHE B O 1
ATOM 4484 N N . SER B 1 284 ? -6.023 25.5 10.68 1 98.88 284 SER B N 1
ATOM 4485 C CA . SER B 1 284 ? -6.977 26.062 9.727 1 98.88 284 SER B CA 1
ATOM 4486 C C . SER B 1 284 ? -6.719 25.547 8.312 1 98.88 284 SER B C 1
ATOM 4488 O O . SER B 1 284 ? -5.574 25.281 7.941 1 98.88 284 SER B O 1
ATOM 4490 N N . CYS B 1 285 ? -7.754 25.422 7.551 1 98.88 285 CYS B N 1
ATOM 4491 C CA . CYS B 1 285 ? -7.637 24.875 6.203 1 98.88 285 CYS B CA 1
ATOM 4492 C C . CYS B 1 285 ? -8.734 25.422 5.297 1 98.88 285 CYS B C 1
ATOM 4494 O O . CYS B 1 285 ? -9.898 25.484 5.695 1 98.88 285 CYS B O 1
ATOM 4496 N N . LEU B 1 286 ? -8.344 25.984 4.203 1 98.88 286 LEU B N 1
ATOM 4497 C CA . LEU B 1 286 ? -9.281 26.219 3.107 1 98.88 286 LEU B CA 1
ATOM 4498 C C . LEU B 1 286 ? -9.242 25.062 2.109 1 98.88 286 LEU B C 1
ATOM 4500 O O . LEU B 1 286 ? -8.219 24.828 1.469 1 98.88 286 LEU B O 1
ATOM 4504 N N . ILE B 1 287 ? -10.336 24.344 2.01 1 98.69 287 ILE B N 1
ATOM 4505 C CA . ILE B 1 287 ? -10.414 23.156 1.176 1 98.69 287 ILE B CA 1
ATOM 4506 C C . ILE B 1 287 ? -11.422 23.359 0.055 1 98.69 287 ILE B C 1
ATOM 4508 O O . ILE B 1 287 ? -12.477 23.969 0.271 1 98.69 287 ILE B O 1
ATOM 4512 N N . GLY B 1 288 ? -11.047 22.891 -1.157 1 98.06 288 GLY B N 1
ATOM 4513 C CA . GLY B 1 288 ? -11.906 23.141 -2.301 1 98.06 288 GLY B CA 1
ATOM 4514 C C . GLY B 1 288 ? -12.047 21.938 -3.217 1 98.06 288 GLY B C 1
ATOM 4515 O O . GLY B 1 288 ? -11.141 21.109 -3.301 1 98.06 288 GLY B O 1
ATOM 4516 N N . THR B 1 289 ? -13.203 21.812 -3.881 1 96.25 289 THR B N 1
ATOM 4517 C CA . THR B 1 289 ? -13.469 20.828 -4.926 1 96.25 289 THR B CA 1
ATOM 4518 C C . THR B 1 289 ? -14.016 21.516 -6.18 1 96.25 289 THR B C 1
ATOM 4520 O O . THR B 1 289 ? -14.633 22.578 -6.094 1 96.25 289 THR B O 1
ATOM 4523 N N . ARG B 1 290 ? -13.758 20.938 -7.289 1 92.25 290 ARG B N 1
ATOM 4524 C CA . ARG B 1 290 ? -14.25 21.484 -8.555 1 92.25 290 ARG B CA 1
ATOM 4525 C C . ARG B 1 290 ? -15.688 21.062 -8.812 1 92.25 290 ARG B C 1
ATOM 4527 O O . ARG B 1 290 ? -16.109 19.984 -8.383 1 92.25 290 ARG B O 1
ATOM 4534 N N . GLY B 1 291 ? -16.359 21.953 -9.352 1 84 291 GLY B N 1
ATOM 4535 C CA . GLY B 1 291 ? -17.734 21.625 -9.734 1 84 291 GLY B CA 1
ATOM 4536 C C . GLY B 1 291 ? -17.812 20.641 -10.875 1 84 291 GLY B C 1
ATOM 4537 O O . GLY B 1 291 ? -16.844 20.422 -11.602 1 84 291 GLY B O 1
ATOM 4538 N N . ALA B 1 292 ? -18.922 19.797 -10.758 1 66.06 292 ALA B N 1
ATOM 4539 C CA . ALA B 1 292 ? -19.172 18.859 -11.859 1 66.06 292 ALA B CA 1
ATOM 4540 C C . ALA B 1 292 ? -19.328 19.609 -13.18 1 66.06 292 ALA B C 1
ATOM 4542 O O . ALA B 1 292 ? -19.922 20.688 -13.234 1 66.06 292 ALA B O 1
ATOM 4543 N N . ALA B 1 293 ? -18.359 19.578 -14.133 1 50.91 293 ALA B N 1
ATOM 4544 C CA . ALA B 1 293 ? -18.641 20.156 -15.445 1 50.91 293 ALA B CA 1
ATOM 4545 C C . ALA B 1 293 ? -20.094 19.938 -15.844 1 50.91 293 ALA B C 1
ATOM 4547 O O . ALA B 1 293 ? -20.609 18.812 -15.742 1 50.91 293 ALA B O 1
ATOM 4548 N N . GLU B 1 294 ? -21.047 20.844 -15.805 1 36.78 294 GLU B N 1
ATOM 4549 C CA . GLU B 1 294 ? -22.328 20.625 -16.484 1 36.78 294 GLU B CA 1
ATOM 4550 C C . GLU B 1 294 ? -22.125 19.984 -17.844 1 36.78 294 GLU B C 1
ATOM 4552 O O . GLU B 1 294 ? -21.125 20.234 -18.516 1 36.78 294 GLU B O 1
#

Solvent-accessible surface area (backbone atoms only — not comparable to full-atom values): 30705 Å² total; per-residue (Å²): 132,52,28,39,44,42,20,70,42,45,76,39,70,32,61,64,74,46,41,46,41,46,73,46,78,76,48,97,52,28,34,40,36,30,31,47,47,60,68,63,38,66,76,63,42,58,54,96,56,16,57,31,50,64,54,54,45,52,47,53,53,32,49,56,43,29,44,35,42,77,72,42,62,39,58,92,70,49,43,77,47,63,39,33,46,31,36,40,44,38,65,91,65,31,57,60,66,78,48,45,45,60,32,41,32,45,35,44,52,40,76,73,38,64,60,84,84,33,52,35,28,34,31,38,39,38,39,34,25,43,92,88,37,75,28,32,37,35,33,38,30,35,35,44,37,50,57,70,58,44,44,64,73,44,48,87,41,60,72,39,73,41,90,59,86,70,63,63,56,44,63,23,62,40,38,76,38,88,42,61,83,72,36,36,39,14,78,56,92,49,82,63,35,26,36,55,31,76,59,75,76,32,54,76,79,25,38,48,95,66,45,44,57,46,69,68,49,56,52,48,39,42,52,28,49,57,15,47,76,42,50,90,50,88,64,56,60,32,28,36,46,35,38,40,78,44,84,43,58,52,76,52,73,36,39,37,37,54,43,79,46,83,64,45,93,73,48,30,42,39,31,44,28,38,30,30,41,94,91,35,74,23,36,40,31,46,37,26,26,76,30,74,79,127,130,53,30,39,44,41,19,69,42,45,73,41,70,32,60,63,73,47,40,46,40,46,74,46,77,75,49,97,52,29,35,41,35,32,31,46,48,58,67,63,39,63,76,62,43,60,54,95,57,15,57,30,49,64,54,53,44,52,48,53,53,32,48,55,42,30,45,36,42,77,74,42,63,38,59,92,70,50,42,75,47,63,40,32,45,32,35,40,43,38,66,91,62,32,57,61,65,79,47,46,47,60,32,41,33,45,35,41,53,40,76,75,38,63,59,83,84,33,51,35,26,35,31,39,38,37,38,33,26,46,91,86,37,73,28,32,38,35,34,37,31,35,35,45,37,48,57,69,58,44,44,63,74,43,47,87,41,61,74,39,72,42,90,60,86,71,63,64,55,44,64,23,62,40,39,77,38,88,42,60,83,73,37,38,38,14,79,56,94,49,84,62,34,26,37,56,32,75,61,73,75,33,53,76,79,24,37,50,93,66,47,46,58,47,69,66,50,55,52,47,39,42,52,28,48,58,15,49,75,43,51,90,50,88,65,58,58,33,28,36,45,35,37,42,76,43,85,43,59,50,75,52,73,36,38,36,36,54,43,79,48,84,63,44,95,73,48,29,41,38,30,42,26,38,29,28,42,94,90,34,75,23,34,40,32,46,35,26,26,76,32,74,80,127

Sequence (588 aa):
MTSTVPRELVHRAAVAEVFLTGWSRTAENRFALTAQWPRAHSYFTPVNGCYDPLLASETIRQVGTLLSHAEFGVSFGDQFLMWDLHHSVRPEQAGVGAAPADLELDVICSDIRRRGRRLAGMRYEVTLYCGGQVIATGGAAFDCTSPAVYQRLRGDRVGATGVRPLPQPLAPASVGRFLTTDVVLSATERPLEWQLRVDEQHPVLFDHPVDHVPGMVLMESARQAAQAIDPSRPFLPTTMRSEFSRYAELDRPCWIQAEPLPAADNGDRQVRVTGHQDDTTVFSCLIGTRGAAEMTSTVPRELVHRAAVAEVFLTGWSRTAENRFALTAQWPRAHSYFTPVNGCYDPLLASETIRQVGTLLSHAEFGVSFGDQFLMWDLHHSVRPEQAGVGAAPADLELDVICSDIRRRGRRLAGMRYEVTLYCGGQVIATGGAAFDCTSPAVYQRLRGDRVGATGVRPLPQPLAPASVGRFLTTDVVLSATERPLEWQLRVDEQHPVLFDHPVDHVPGMVLMESARQAAQAIDPSRPFLPTTMRSEFSRYAELDRPCWIQAEPLPAADNGDRQVRVTGHQDDTTVFSCLIGTRGAAE

InterPro domains:
  IPR005509 A-factor biosynthesis hotdog domain [PF03756] (9-141)
  IPR005509 A-factor biosynthesis hotdog domain [PF03756] (175-282)
  IPR047757 Gamma-butyrolactone biosynthesis protein AfsA-like [NF041195] (4-287)

pLDDT: mean 94.64, std 7.59, range [36.78, 98.94]